Protein AF-0000000066214494 (afdb_homodimer)

Nearest PDB structures (foldseek):
  7b0m-assembly1_AAA-2  TM=9.346E-01  e=4.516E-35  uncultured bacterium
  3dr4-assembly2_D  TM=9.364E-01  e=2.234E-34  Caulobacter vibrioides
  4zah-assembly1_B  TM=9.231E-01  e=2.458E-33  Escherichia coli K-12
  7l7x-assembly1_BBB  TM=8.947E-01  e=2.196E-30  Psychrobacter cryohalolentis K5
  2c7t-assembly1_A  TM=8.730E-01  e=3.156E-28  Niallia circulans

Sequence (770 aa):
MINLHQPILGTEELDAIAEVFASNWIGLGPRTRTFEAEFAHHLGVDPEQVVFLNSGTAALFLTVQVLDLGPGDDVVLPSISFVAAANAIASSGARPVFCDVDPRTLNPTLDDVARAITPATKAVLLLHYGGSPGEVTAIADFCREKGLMLIEDSACAVASSVHGTACGTFGDLATWSFDAMKILVTGDGGMFYAADPELAHRARRLAYHGLEQMSGFDSAKSSNRWWDIRVEDIGQRLIGNDMTAALGSVQLRKLPEFINRRREIATQYDRLLSDVPGVLLPPTLPDGHVSSHYFYWVQLAPEIRDQVAQQMLERGIYTSYRYPPLHKVPIYRADCKLPSAEDACRRTLLLPLHPSLDDAEVRTVADEFQKAVEHHISQRSPLRKMINLHQPILGTEELDAIAEVFASNWIGLGPRTRTFEAEFAHHLGVDPEQVVFLNSGTAALFLTVQVLDLGPGDDVVLPSISFVAAANAIASSGARPVFCDVDPRTLNPTLDDVARAITPATKAVLLLHYGGSPGEVTAIADFCREKGLMLIEDSACAVASSVHGTACGTFGDLATWSFDAMKILVTGDGGMFYAADPELAHRARRLAYHGLEQMSGFDSAKSSNRWWDIRVEDIGQRLIGNDMTAALGSVQLRKLPEFINRRREIATQYDRLLSDVPGVLLPPTLPDGHVSSHYFYWVQLAPEIRDQVAQQMLERGIYTSYRYPPLHKVPIYRADCKLPSAEDACRRTLLLPLHPSLDDAEVRTVADEFQKAVEHHISQRSPLRK

Radius of gyration: 27.75 Å; Cα contacts (8 Å, |Δi|>4): 1747; chains: 2; bounding box: 51×119×62 Å

Structure (mmCIF, N/CA/C/O backbone):
data_AF-0000000066214494-model_v1
#
loop_
_entity.id
_entity.type
_entity.pdbx_description
1 polymer 'dTDP-4-dehydro-2,3,6-trideoxy-D-glucose 4-aminotransferase'
#
loop_
_atom_site.group_PDB
_atom_site.id
_atom_site.type_symbol
_atom_site.label_atom_id
_atom_site.label_alt_id
_atom_site.label_comp_id
_atom_site.label_asym_id
_atom_site.label_entity_id
_atom_site.label_seq_id
_atom_site.pdbx_PDB_ins_code
_atom_site.Cartn_x
_atom_site.Cartn_y
_atom_site.Cartn_z
_atom_site.occupancy
_atom_site.B_iso_or_equiv
_atom_site.auth_seq_id
_atom_site.auth_comp_id
_atom_site.auth_asym_id
_atom_site.auth_atom_id
_atom_site.pdbx_PDB_model_num
ATOM 1 N N . MET A 1 1 ? 2.678 -29.453 10.25 1 90.88 1 MET A N 1
ATOM 2 C CA . MET A 1 1 ? 2.105 -29.141 8.945 1 90.88 1 MET A CA 1
ATOM 3 C C . MET A 1 1 ? 3.188 -28.656 7.977 1 90.88 1 MET A C 1
ATOM 5 O O . MET A 1 1 ? 4.066 -27.891 8.352 1 90.88 1 MET A O 1
ATOM 9 N N . ILE A 1 2 ? 3.307 -29.344 6.887 1 96.38 2 ILE A N 1
ATOM 10 C CA . ILE A 1 2 ? 4.184 -28.906 5.805 1 96.38 2 ILE A CA 1
ATOM 11 C C . ILE A 1 2 ? 3.436 -27.922 4.898 1 96.38 2 ILE A C 1
ATOM 13 O O . ILE A 1 2 ? 2.43 -28.297 4.285 1 96.38 2 ILE A O 1
ATOM 17 N N . ASN A 1 3 ? 3.99 -26.672 4.836 1 95.19 3 ASN A N 1
ATOM 18 C CA . ASN A 1 3 ? 3.322 -25.609 4.082 1 95.19 3 ASN A CA 1
ATOM 19 C C . ASN A 1 3 ? 3.689 -25.656 2.602 1 95.19 3 ASN A C 1
ATOM 21 O O . ASN A 1 3 ? 4.754 -26.172 2.238 1 95.19 3 ASN A O 1
ATOM 25 N N . LEU A 1 4 ? 2.777 -25.141 1.803 1 96 4 LEU A N 1
ATOM 26 C CA . LEU A 1 4 ? 3.057 -25.016 0.377 1 96 4 LEU A CA 1
ATOM 27 C C . LEU A 1 4 ? 4.23 -24.078 0.132 1 96 4 LEU A C 1
ATOM 29 O O . LEU A 1 4 ? 5.137 -24.391 -0.644 1 96 4 LEU A O 1
ATOM 33 N N . HIS A 1 5 ? 4.152 -22.859 0.725 1 94.81 5 HIS A N 1
ATOM 34 C CA . HIS A 1 5 ? 5.176 -21.828 0.729 1 94.81 5 HIS A CA 1
ATOM 35 C C . HIS A 1 5 ? 5.527 -21.406 2.152 1 94.81 5 HIS A C 1
ATOM 37 O O . HIS A 1 5 ? 4.703 -21.531 3.061 1 94.81 5 HIS A O 1
ATOM 43 N N . GLN A 1 6 ? 6.734 -21 2.326 1 94.88 6 GLN A N 1
ATOM 44 C CA . GLN A 1 6 ? 7.188 -20.5 3.621 1 94.88 6 GLN A CA 1
ATOM 45 C C . GLN A 1 6 ? 8.359 -19.531 3.461 1 94.88 6 GLN A C 1
ATOM 47 O O . GLN A 1 6 ? 9.383 -19.891 2.867 1 94.88 6 GLN A O 1
ATOM 52 N N . PRO A 1 7 ? 8.156 -18.312 3.943 1 95.12 7 PRO A N 1
ATOM 53 C CA . PRO A 1 7 ? 9.273 -17.375 3.84 1 95.12 7 PRO A CA 1
ATOM 54 C C . PRO A 1 7 ? 10.414 -17.703 4.805 1 95.12 7 PRO A C 1
ATOM 56 O O . PRO A 1 7 ? 10.219 -18.469 5.754 1 95.12 7 PRO A O 1
ATOM 59 N N . ILE A 1 8 ? 11.539 -17.188 4.512 1 96.19 8 ILE A N 1
ATOM 60 C CA . ILE A 1 8 ? 12.688 -17.312 5.398 1 96.19 8 ILE A CA 1
ATOM 61 C C . ILE A 1 8 ? 13.133 -15.922 5.852 1 96.19 8 ILE A C 1
ATOM 63 O O . ILE A 1 8 ? 13.695 -15.148 5.07 1 96.19 8 ILE A O 1
ATOM 67 N N . LEU A 1 9 ? 12.867 -15.617 7.031 1 96.88 9 LEU A N 1
ATOM 68 C CA . LEU A 1 9 ? 13.258 -14.375 7.68 1 96.88 9 LEU A CA 1
ATOM 69 C C . LEU A 1 9 ? 13.906 -14.648 9.031 1 96.88 9 LEU A C 1
ATOM 71 O O . LEU A 1 9 ? 13.469 -15.539 9.766 1 96.88 9 LEU A O 1
ATOM 75 N N . GLY A 1 10 ? 14.984 -13.938 9.336 1 96.25 10 GLY A N 1
ATOM 76 C CA . GLY A 1 10 ? 15.703 -14.195 10.57 1 96.25 10 GLY A CA 1
ATOM 77 C C . GLY A 1 10 ? 16.484 -12.984 11.07 1 96.25 10 GLY A C 1
ATOM 78 O O . GLY A 1 10 ? 16.016 -11.852 10.961 1 96.25 10 GLY A O 1
ATOM 79 N N . THR A 1 11 ? 17.594 -13.273 11.594 1 97.69 11 THR A N 1
ATOM 80 C CA . THR A 1 11 ? 18.375 -12.281 12.32 1 97.69 11 THR A CA 1
ATOM 81 C C . THR A 1 11 ? 18.906 -11.211 11.375 1 97.69 11 THR A C 1
ATOM 83 O O . THR A 1 11 ? 18.953 -10.031 11.719 1 97.69 11 THR A O 1
ATOM 86 N N . GLU A 1 12 ? 19.375 -11.594 10.211 1 98.5 12 GLU A N 1
ATOM 87 C CA . GLU A 1 12 ? 19.922 -10.617 9.273 1 98.5 12 GLU A CA 1
ATOM 88 C C . GLU A 1 12 ? 18.875 -9.594 8.867 1 98.5 12 GLU A C 1
ATOM 90 O O . GLU A 1 12 ? 19.172 -8.406 8.742 1 98.5 12 GLU A O 1
ATOM 95 N N . GLU A 1 13 ? 17.703 -10.078 8.602 1 98.44 13 GLU A N 1
ATOM 96 C CA . GLU A 1 13 ? 16.594 -9.18 8.297 1 98.44 13 GLU A CA 1
ATOM 97 C C . GLU A 1 13 ? 16.281 -8.273 9.477 1 98.44 13 GLU A C 1
ATOM 99 O O . GLU A 1 13 ? 16.047 -7.074 9.305 1 98.44 13 GLU A O 1
ATOM 104 N N . LEU A 1 14 ? 16.219 -8.844 10.695 1 98.19 14 LEU A N 1
ATOM 105 C CA . LEU A 1 14 ? 15.93 -8.062 11.898 1 98.19 14 LEU A CA 1
ATOM 106 C C . LEU A 1 14 ? 17 -6.992 12.109 1 98.19 14 LEU A C 1
ATOM 108 O O . LEU A 1 14 ? 16.688 -5.863 12.492 1 98.19 14 LEU A O 1
ATOM 112 N N . ASP A 1 15 ? 18.234 -7.32 11.867 1 98.56 15 ASP A N 1
ATOM 113 C CA . ASP A 1 15 ? 19.344 -6.371 12 1 98.56 15 ASP A CA 1
ATOM 114 C C . ASP A 1 15 ? 19.188 -5.211 11.016 1 98.56 15 ASP A C 1
ATOM 116 O O . ASP A 1 15 ? 19.453 -4.059 11.359 1 98.56 15 ASP A O 1
ATOM 120 N N . ALA A 1 16 ? 18.797 -5.535 9.844 1 98.5 16 ALA A N 1
ATOM 121 C CA . ALA A 1 16 ? 18.578 -4.496 8.844 1 98.5 16 ALA A CA 1
ATOM 122 C C . ALA A 1 16 ? 17.484 -3.527 9.273 1 98.5 16 ALA A C 1
ATOM 124 O O . ALA A 1 16 ? 17.625 -2.314 9.102 1 98.5 16 ALA A O 1
ATOM 125 N N . ILE A 1 17 ? 16.391 -4.039 9.82 1 97.94 17 ILE A N 1
ATOM 126 C CA . ILE A 1 17 ? 15.312 -3.201 10.32 1 97.94 17 ILE A CA 1
ATOM 127 C C . ILE A 1 17 ? 15.805 -2.35 11.484 1 97.94 17 ILE A C 1
ATOM 129 O O . ILE A 1 17 ? 15.469 -1.167 11.586 1 97.94 17 ILE A O 1
ATOM 133 N N . ALA A 1 18 ? 16.562 -2.957 12.359 1 98.44 18 ALA A N 1
ATOM 134 C CA . ALA A 1 18 ? 17.094 -2.24 13.516 1 98.44 18 ALA A CA 1
ATOM 135 C C . ALA A 1 18 ? 17.922 -1.029 13.07 1 98.44 18 ALA A C 1
ATOM 137 O O . ALA A 1 18 ? 17.875 0.025 13.703 1 98.44 18 ALA A O 1
ATOM 138 N N . GLU A 1 19 ? 18.672 -1.207 12.023 1 98.31 19 GLU A N 1
ATOM 139 C CA . GLU A 1 19 ? 19.453 -0.099 11.492 1 98.31 19 GLU A CA 1
ATOM 140 C C . GLU A 1 19 ? 18.562 1.028 10.992 1 98.31 19 GLU A C 1
ATOM 142 O O . GLU A 1 19 ? 18.891 2.207 11.148 1 98.31 19 GLU A O 1
ATOM 147 N N . VAL A 1 20 ? 17.5 0.642 10.375 1 97.88 20 VAL A N 1
ATOM 148 C CA . VAL A 1 20 ? 16.547 1.635 9.891 1 97.88 20 VAL A CA 1
ATOM 149 C C . VAL A 1 20 ? 15.93 2.375 11.078 1 97.88 20 VAL A C 1
ATOM 151 O O . VAL A 1 20 ? 15.805 3.602 11.055 1 97.88 20 VAL A O 1
ATOM 154 N N . PHE A 1 21 ? 15.539 1.603 12.117 1 97.25 21 PHE A N 1
ATOM 155 C CA . PHE A 1 21 ? 14.992 2.219 13.32 1 97.25 21 PHE A CA 1
ATOM 156 C C . PHE A 1 21 ? 15.969 3.227 13.914 1 97.25 21 PHE A C 1
ATOM 158 O O . PHE A 1 21 ? 15.578 4.332 14.289 1 97.25 21 PHE A O 1
ATOM 165 N N . ALA A 1 22 ? 17.203 2.855 13.906 1 96 22 ALA A N 1
ATOM 166 C CA . ALA A 1 22 ? 18.234 3.686 14.516 1 96 22 ALA A CA 1
ATOM 167 C C . ALA A 1 22 ? 18.422 4.988 13.742 1 96 22 ALA A C 1
ATOM 169 O O . ALA A 1 22 ? 18.766 6.02 14.32 1 96 22 ALA A O 1
ATOM 170 N N . SER A 1 23 ? 18.141 4.98 12.469 1 93.25 23 SER A N 1
ATOM 171 C CA . SER A 1 23 ? 18.328 6.164 11.633 1 93.25 23 SER A CA 1
ATOM 172 C C . SER A 1 23 ? 17.141 7.125 11.773 1 93.25 23 SER A C 1
ATOM 174 O O . SER A 1 23 ? 17.234 8.281 11.367 1 93.25 23 SER A O 1
ATOM 176 N N . ASN A 1 24 ? 15.992 6.633 12.266 1 90.94 24 ASN A N 1
ATOM 177 C CA . ASN A 1 24 ? 14.734 7.363 12.383 1 90.94 24 ASN A CA 1
ATOM 178 C C . ASN A 1 24 ? 14.164 7.727 11.023 1 90.94 24 ASN A C 1
ATOM 180 O O . ASN A 1 24 ? 13.352 8.648 10.906 1 90.94 24 ASN A O 1
ATOM 184 N N . TRP A 1 25 ? 14.688 7.121 9.984 1 92.56 25 TRP A N 1
ATOM 185 C CA . TRP A 1 25 ? 14.156 7.305 8.633 1 92.56 25 TRP A CA 1
ATOM 186 C C . TRP A 1 25 ? 13.508 6.02 8.125 1 92.56 25 TRP A C 1
ATOM 188 O O . TRP A 1 25 ? 14.117 5.27 7.359 1 92.56 25 TRP A O 1
ATOM 198 N N . ILE A 1 26 ? 12.258 5.887 8.406 1 93.81 26 ILE A N 1
ATOM 199 C CA . ILE A 1 26 ? 11.625 4.594 8.156 1 93.81 26 ILE A CA 1
ATOM 200 C C . ILE A 1 26 ? 10.805 4.66 6.871 1 93.81 26 ILE A C 1
ATOM 202 O O . ILE A 1 26 ? 10.484 3.627 6.281 1 93.81 26 ILE A O 1
ATOM 206 N N . GLY A 1 27 ? 10.414 5.887 6.398 1 93.38 27 GLY A N 1
ATOM 207 C CA . GLY A 1 27 ? 9.641 6.055 5.18 1 93.38 27 GLY A CA 1
ATOM 208 C C . GLY A 1 27 ? 10.484 5.961 3.92 1 93.38 27 GLY A C 1
ATOM 209 O O . GLY A 1 27 ? 11.547 5.34 3.922 1 93.38 27 GLY A O 1
ATOM 210 N N . LEU A 1 28 ? 9.953 6.438 2.82 1 93.94 28 LEU A N 1
ATOM 211 C CA . LEU A 1 28 ? 10.688 6.484 1.562 1 93.94 28 LEU A CA 1
ATOM 212 C C . LEU A 1 28 ? 12.016 7.211 1.737 1 93.94 28 LEU A C 1
ATOM 214 O O . LEU A 1 28 ? 12.055 8.344 2.227 1 93.94 28 LEU A O 1
ATOM 218 N N . GLY A 1 29 ? 13.078 6.523 1.38 1 94.62 29 GLY A N 1
ATOM 219 C CA . GLY A 1 29 ? 14.375 7.137 1.633 1 94.62 29 GLY A CA 1
ATOM 220 C C . GLY A 1 29 ? 15.523 6.418 0.946 1 94.62 29 GLY A C 1
ATOM 221 O O . GLY A 1 29 ? 15.328 5.789 -0.097 1 94.62 29 GLY A O 1
ATOM 222 N N . PRO A 1 30 ? 16.703 6.547 1.526 1 95.94 30 PRO A N 1
ATOM 223 C CA . PRO A 1 30 ? 17.922 6.059 0.866 1 95.94 30 PRO A CA 1
ATOM 224 C C . PRO A 1 30 ? 17.953 4.539 0.729 1 95.94 30 PRO A C 1
ATOM 226 O O . PRO A 1 30 ? 18.516 4.012 -0.234 1 95.94 30 PRO A O 1
ATOM 229 N N . ARG A 1 31 ? 17.406 3.797 1.707 1 97.75 31 ARG A N 1
ATOM 230 C CA . ARG A 1 31 ? 17.406 2.34 1.614 1 97.75 31 ARG A CA 1
ATOM 231 C C . ARG A 1 31 ? 16.516 1.867 0.467 1 97.75 31 ARG A C 1
ATOM 233 O O . ARG A 1 31 ? 16.797 0.849 -0.166 1 97.75 31 ARG A O 1
ATOM 240 N N . THR A 1 32 ? 15.453 2.609 0.232 1 97.94 32 THR A N 1
ATOM 241 C CA . THR A 1 32 ? 14.594 2.318 -0.914 1 97.94 32 THR A CA 1
ATOM 242 C C . THR A 1 32 ? 15.375 2.465 -2.219 1 97.94 32 THR A C 1
ATOM 244 O O . THR A 1 32 ? 15.305 1.594 -3.088 1 97.94 32 THR A O 1
ATOM 247 N N . ARG A 1 33 ? 16.109 3.529 -2.352 1 97.62 33 ARG A N 1
ATOM 248 C CA . ARG A 1 33 ? 16.922 3.756 -3.539 1 97.62 33 ARG A CA 1
ATOM 249 C C . ARG A 1 33 ? 17.969 2.662 -3.699 1 97.62 33 ARG A C 1
ATOM 251 O O . ARG A 1 33 ? 18.234 2.205 -4.812 1 97.62 33 ARG A O 1
ATOM 258 N N . THR A 1 34 ? 18.547 2.289 -2.607 1 98.62 34 THR A N 1
ATOM 259 C CA . THR A 1 34 ? 19.547 1.225 -2.621 1 98.62 34 THR A CA 1
ATOM 260 C C . THR A 1 34 ? 18.938 -0.084 -3.113 1 98.62 34 THR A C 1
ATOM 262 O O . THR A 1 34 ? 19.5 -0.76 -3.971 1 98.62 34 THR A O 1
ATOM 265 N N . PHE A 1 35 ? 17.828 -0.457 -2.58 1 98.88 35 PHE A N 1
ATOM 266 C CA . PHE A 1 35 ? 17.156 -1.692 -2.982 1 98.88 35 PHE A CA 1
ATOM 267 C C . PHE A 1 35 ? 16.781 -1.652 -4.457 1 98.88 35 PHE A C 1
ATOM 269 O O . PHE A 1 35 ? 16.953 -2.643 -5.176 1 98.88 35 PHE A O 1
ATOM 276 N N . GLU A 1 36 ? 16.25 -0.49 -4.941 1 98.88 36 GLU A N 1
ATOM 277 C CA . GLU A 1 36 ? 15.953 -0.321 -6.363 1 98.88 36 GLU A CA 1
ATOM 278 C C . GLU A 1 36 ? 17.203 -0.558 -7.211 1 98.88 36 GLU A C 1
ATOM 280 O O . GLU A 1 36 ? 17.141 -1.277 -8.211 1 98.88 36 GLU A O 1
ATOM 285 N N . ALA A 1 37 ? 18.281 -0.008 -6.789 1 98.88 37 ALA A N 1
ATOM 286 C CA . ALA A 1 37 ? 19.531 -0.152 -7.535 1 98.88 37 ALA A CA 1
ATOM 287 C C . ALA A 1 37 ? 20 -1.602 -7.531 1 98.88 37 ALA A C 1
ATOM 289 O O . ALA A 1 37 ? 20.469 -2.111 -8.555 1 98.88 37 ALA A O 1
ATOM 290 N N . GLU A 1 38 ? 19.984 -2.24 -6.371 1 98.94 38 GLU A N 1
ATOM 291 C CA . GLU A 1 38 ? 20.391 -3.637 -6.258 1 98.94 38 GLU A CA 1
ATOM 292 C C . GLU A 1 38 ? 19.531 -4.535 -7.141 1 98.94 38 GLU A C 1
ATOM 294 O O . GLU A 1 38 ? 20.031 -5.441 -7.805 1 98.94 38 GLU A O 1
ATOM 299 N N . PHE A 1 39 ? 18.266 -4.301 -7.164 1 98.94 39 PHE A N 1
ATOM 300 C CA . PHE A 1 39 ? 17.359 -5.105 -7.973 1 98.94 39 PHE A CA 1
ATOM 301 C C . PHE A 1 39 ? 17.594 -4.852 -9.461 1 98.94 39 PHE A C 1
ATOM 303 O O . PHE A 1 39 ? 17.531 -5.773 -10.273 1 98.94 39 PHE A O 1
ATOM 310 N N . ALA A 1 40 ? 17.766 -3.574 -9.797 1 98.88 40 ALA A N 1
ATOM 311 C CA . ALA A 1 40 ? 18.109 -3.236 -11.172 1 98.88 40 ALA A CA 1
ATOM 312 C C . ALA A 1 40 ? 19.359 -4 -11.625 1 98.88 40 ALA A C 1
ATOM 314 O O . ALA A 1 40 ? 19.406 -4.523 -12.742 1 98.88 40 ALA A O 1
ATOM 315 N N . HIS A 1 41 ? 20.344 -4.031 -10.781 1 98.81 41 HIS A N 1
ATOM 316 C CA . HIS A 1 41 ? 21.547 -4.785 -11.078 1 98.81 41 HIS A CA 1
ATOM 317 C C . HIS A 1 41 ? 21.25 -6.262 -11.297 1 98.81 41 HIS A C 1
ATOM 319 O O . HIS A 1 41 ? 21.766 -6.883 -12.219 1 98.81 41 HIS A O 1
ATOM 325 N N . HIS A 1 42 ? 20.422 -6.824 -10.453 1 98.81 42 HIS A N 1
ATOM 326 C CA . HIS A 1 42 ? 19.969 -8.203 -10.562 1 98.81 42 HIS A CA 1
ATOM 327 C C . HIS A 1 42 ? 19.344 -8.469 -11.93 1 98.81 42 HIS A C 1
ATOM 329 O O . HIS A 1 42 ? 19.516 -9.547 -12.5 1 98.81 42 HIS A O 1
ATOM 335 N N . LEU A 1 43 ? 18.625 -7.473 -12.477 1 98.75 43 LEU A N 1
ATOM 336 C CA . LEU A 1 43 ? 17.938 -7.605 -13.75 1 98.75 43 LEU A CA 1
ATOM 337 C C . LEU A 1 43 ? 18.875 -7.266 -14.914 1 98.75 43 LEU A C 1
ATOM 339 O O . LEU A 1 43 ? 18.578 -7.598 -16.062 1 98.75 43 LEU A O 1
ATOM 343 N N . GLY A 1 44 ? 19.938 -6.555 -14.672 1 98.5 44 GLY A N 1
ATOM 344 C CA . GLY A 1 44 ? 20.812 -6.059 -15.711 1 98.5 44 GLY A CA 1
ATOM 345 C C . GLY A 1 44 ? 20.281 -4.812 -16.406 1 98.5 44 GLY A C 1
ATOM 346 O O . GLY A 1 44 ? 20.453 -4.648 -17.609 1 98.5 44 GLY A O 1
ATOM 347 N N . VAL A 1 45 ? 19.578 -3.953 -15.656 1 98.56 45 VAL A N 1
ATOM 348 C CA . VAL A 1 45 ? 18.984 -2.752 -16.234 1 98.56 45 VAL A CA 1
ATOM 349 C C . VAL A 1 45 ? 19.422 -1.524 -15.445 1 98.56 45 VAL A C 1
ATOM 351 O O . VAL A 1 45 ? 20.172 -1.643 -14.469 1 98.56 45 VAL A O 1
ATOM 354 N N . ASP A 1 46 ? 18.984 -0.314 -15.852 1 98.44 46 ASP A N 1
ATOM 355 C CA . ASP A 1 46 ? 19.328 0.944 -15.188 1 98.44 46 ASP A CA 1
ATOM 356 C C . ASP A 1 46 ? 18.453 1.161 -13.953 1 98.44 46 ASP A C 1
ATOM 358 O O . ASP A 1 46 ? 17.234 0.932 -14 1 98.44 46 ASP A O 1
ATOM 362 N N . PRO A 1 47 ? 19.078 1.562 -12.875 1 98 47 PRO A N 1
ATOM 363 C CA . PRO A 1 47 ? 18.312 1.798 -11.648 1 98 47 PRO A CA 1
ATOM 364 C C . PRO A 1 47 ? 17.156 2.779 -11.859 1 98 47 PRO A C 1
ATOM 366 O O . PRO A 1 47 ? 16.141 2.695 -11.172 1 98 47 PRO A O 1
ATOM 369 N N . GLU A 1 48 ? 17.203 3.705 -12.758 1 97.19 48 GLU A N 1
ATOM 370 C CA . GLU A 1 48 ? 16.172 4.711 -13.016 1 97.19 48 GLU A CA 1
ATOM 371 C C . GLU A 1 48 ? 14.93 4.082 -13.633 1 97.19 48 GLU A C 1
ATOM 373 O O . GLU A 1 48 ? 13.867 4.711 -13.688 1 97.19 48 GLU A O 1
ATOM 378 N N . GLN A 1 49 ? 15.055 2.795 -14.047 1 98.56 49 GLN A N 1
ATOM 379 C CA . GLN A 1 49 ? 13.953 2.109 -14.719 1 98.56 49 GLN A CA 1
ATOM 380 C C . GLN A 1 49 ? 13.125 1.295 -13.727 1 98.56 49 GLN A C 1
ATOM 382 O O . GLN A 1 49 ? 12.125 0.676 -14.102 1 98.56 49 GLN A O 1
ATOM 387 N N . VAL A 1 50 ? 13.578 1.35 -12.477 1 98.56 50 VAL A N 1
ATOM 388 C CA . VAL A 1 50 ? 12.977 0.475 -11.477 1 98.56 50 VAL A CA 1
ATOM 389 C C . VAL A 1 50 ? 12.375 1.313 -10.352 1 98.56 50 VAL A C 1
ATOM 391 O O . VAL A 1 50 ? 12.969 2.311 -9.93 1 98.56 50 VAL A O 1
ATOM 394 N N . VAL A 1 51 ? 11.164 0.973 -9.914 1 98.62 51 VAL A N 1
ATOM 395 C CA . VAL A 1 51 ? 10.492 1.654 -8.812 1 98.62 51 VAL A CA 1
ATOM 396 C C . VAL A 1 51 ? 10.016 0.63 -7.785 1 98.62 51 VAL A C 1
ATOM 398 O O . VAL A 1 51 ? 9.242 -0.275 -8.117 1 98.62 51 VAL A O 1
ATOM 401 N N . PHE A 1 52 ? 10.484 0.727 -6.543 1 98.75 52 PHE A N 1
ATOM 402 C CA . PHE A 1 52 ? 10.039 -0.143 -5.457 1 98.75 52 PHE A CA 1
ATOM 403 C C . PHE A 1 52 ? 8.695 0.31 -4.914 1 98.75 52 PHE A C 1
ATOM 405 O O . PHE A 1 52 ? 8.508 1.485 -4.59 1 98.75 52 PHE A O 1
ATOM 412 N N . LEU A 1 53 ? 7.746 -0.582 -4.844 1 98.69 53 LEU A N 1
ATOM 413 C CA . LEU A 1 53 ? 6.367 -0.274 -4.477 1 98.69 53 LEU A CA 1
ATOM 414 C C . LEU A 1 53 ? 5.93 -1.102 -3.271 1 98.69 53 LEU A C 1
ATOM 416 O O . LEU A 1 53 ? 6.668 -1.975 -2.812 1 98.69 53 LEU A O 1
ATOM 420 N N . ASN A 1 54 ? 4.738 -0.818 -2.785 1 98.25 54 ASN A N 1
ATOM 421 C CA . ASN A 1 54 ? 4.285 -1.428 -1.539 1 98.25 54 ASN A CA 1
ATOM 422 C C . ASN A 1 54 ? 3.664 -2.801 -1.779 1 98.25 54 ASN A C 1
ATOM 424 O O . ASN A 1 54 ? 3.441 -3.561 -0.835 1 98.25 54 ASN A O 1
ATOM 428 N N . SER A 1 55 ? 3.414 -3.195 -3.045 1 98.31 55 SER A N 1
ATOM 429 C CA . SER A 1 55 ? 2.914 -4.531 -3.355 1 98.31 55 SER A CA 1
ATOM 430 C C . SER A 1 55 ? 3.031 -4.832 -4.848 1 98.31 55 SER A C 1
ATOM 432 O O . SER A 1 55 ? 3.174 -3.918 -5.66 1 98.31 55 SER A O 1
ATOM 434 N N . GLY A 1 56 ? 3.016 -6.102 -5.164 1 98.44 56 GLY A N 1
ATOM 435 C CA . GLY A 1 56 ? 2.941 -6.496 -6.562 1 98.44 56 GLY A CA 1
ATOM 436 C C . GLY A 1 56 ? 1.648 -6.07 -7.234 1 98.44 56 GLY A C 1
ATOM 437 O O . GLY A 1 56 ? 1.646 -5.703 -8.406 1 98.44 56 GLY A O 1
ATOM 438 N N . THR A 1 57 ? 0.523 -6.121 -6.512 1 98.31 57 THR A N 1
ATOM 439 C CA . THR A 1 57 ? -0.768 -5.676 -7.027 1 98.31 57 THR A CA 1
ATOM 440 C C . THR A 1 57 ? -0.727 -4.191 -7.379 1 98.31 57 THR A C 1
ATOM 442 O O . THR A 1 57 ? -1.207 -3.789 -8.438 1 98.31 57 THR A O 1
ATOM 445 N N . ALA A 1 58 ? -0.114 -3.389 -6.496 1 98.44 58 ALA A N 1
ATOM 446 C CA . ALA A 1 58 ? 0.05 -1.968 -6.793 1 98.44 58 ALA A CA 1
ATOM 447 C C . ALA A 1 58 ? 0.817 -1.766 -8.094 1 98.44 58 ALA A C 1
ATOM 449 O O . ALA A 1 58 ? 0.495 -0.87 -8.883 1 98.44 58 ALA A O 1
ATOM 450 N N . ALA A 1 59 ? 1.801 -2.564 -8.289 1 98.81 59 ALA A N 1
ATOM 451 C CA . ALA A 1 59 ? 2.594 -2.465 -9.508 1 98.81 59 ALA A CA 1
ATOM 452 C C . ALA A 1 59 ? 1.747 -2.771 -10.742 1 98.81 59 ALA A C 1
ATOM 454 O O . ALA A 1 59 ? 1.885 -2.113 -11.773 1 98.81 59 ALA A O 1
ATOM 455 N N . LEU A 1 60 ? 0.908 -3.777 -10.672 1 98.81 60 LEU A N 1
ATOM 456 C CA . LEU A 1 60 ? 0.02 -4.113 -11.781 1 98.81 60 LEU A CA 1
ATOM 457 C C . LEU A 1 60 ? -0.928 -2.957 -12.086 1 98.81 60 LEU A C 1
ATOM 459 O O . LEU A 1 60 ? -1.121 -2.6 -13.25 1 98.81 60 LEU A O 1
ATOM 463 N N . PHE A 1 61 ? -1.507 -2.389 -11.07 1 98.44 61 PHE A N 1
ATOM 464 C CA . PHE A 1 61 ? -2.404 -1.253 -11.258 1 98.44 61 PHE A CA 1
ATOM 465 C C . PHE A 1 61 ? -1.654 -0.063 -11.844 1 98.44 61 PHE A C 1
ATOM 467 O O . PHE A 1 61 ? -2.197 0.673 -12.664 1 98.44 61 PHE A O 1
ATOM 474 N N . LEU A 1 62 ? -0.462 0.113 -11.391 1 98.5 62 LEU A N 1
ATOM 475 C CA . LEU A 1 62 ? 0.364 1.209 -11.883 1 98.5 62 LEU A CA 1
ATOM 476 C C . LEU A 1 62 ? 0.641 1.051 -13.375 1 98.5 62 LEU A C 1
ATOM 478 O O . LEU A 1 62 ? 0.706 2.041 -14.109 1 98.5 62 LEU A O 1
ATOM 482 N N . THR A 1 63 ? 0.829 -0.213 -13.883 1 98.56 63 THR A N 1
ATOM 483 C CA . THR A 1 63 ? 1.092 -0.438 -15.297 1 98.56 63 THR A CA 1
ATOM 484 C C . THR A 1 63 ? -0.055 0.092 -16.156 1 98.56 63 THR A C 1
ATOM 486 O O . THR A 1 63 ? 0.172 0.673 -17.219 1 98.56 63 THR A O 1
ATOM 489 N N . VAL A 1 64 ? -1.268 -0.096 -15.68 1 97.44 64 VAL A N 1
ATOM 490 C CA . VAL A 1 64 ? -2.455 0.328 -16.422 1 97.44 64 VAL A CA 1
ATOM 491 C C . VAL A 1 64 ? -2.525 1.854 -16.453 1 97.44 64 VAL A C 1
ATOM 493 O O . VAL A 1 64 ? -2.895 2.441 -17.469 1 97.44 64 VAL A O 1
ATOM 496 N N . GLN A 1 65 ? -2.182 2.471 -15.336 1 96.75 65 GLN A N 1
ATOM 497 C CA . GLN A 1 65 ? -2.188 3.928 -15.258 1 96.75 65 GLN A CA 1
ATOM 498 C C . GLN A 1 65 ? -1.109 4.531 -16.156 1 96.75 65 GLN A C 1
ATOM 500 O O . GLN A 1 65 ? -1.363 5.504 -16.875 1 96.75 65 GLN A O 1
ATOM 505 N N . VAL A 1 66 ? 0.055 3.939 -16.094 1 97.56 66 VAL A N 1
ATOM 506 C CA . VAL A 1 66 ? 1.206 4.441 -16.828 1 97.56 66 VAL A CA 1
ATOM 507 C C . VAL A 1 66 ? 0.926 4.367 -18.328 1 97.56 66 VAL A C 1
ATOM 509 O O . VAL A 1 66 ? 1.353 5.238 -19.094 1 97.56 66 VAL A O 1
ATOM 512 N N . LEU A 1 67 ? 0.164 3.373 -18.766 1 97.75 67 LEU A N 1
ATOM 513 C CA . LEU A 1 67 ? -0.128 3.164 -20.172 1 97.75 67 LEU A CA 1
ATOM 514 C C . LEU A 1 67 ? -1.404 3.895 -20.578 1 97.75 67 LEU A C 1
ATOM 516 O O . LEU A 1 67 ? -1.822 3.828 -21.734 1 97.75 67 LEU A O 1
ATOM 520 N N . ASP A 1 68 ? -2.055 4.543 -19.641 1 96.5 68 ASP A N 1
ATOM 521 C CA . ASP A 1 68 ? -3.297 5.277 -19.859 1 96.5 68 ASP A CA 1
ATOM 522 C C . ASP A 1 68 ? -4.355 4.383 -20.5 1 96.5 68 ASP A C 1
ATOM 524 O O . ASP A 1 68 ? -5.008 4.777 -21.469 1 96.5 68 ASP A O 1
ATOM 528 N N . LEU A 1 69 ? -4.402 3.139 -20.047 1 98.06 69 LEU A N 1
ATOM 529 C CA . LEU A 1 69 ? -5.438 2.229 -20.531 1 98.06 69 LEU A CA 1
ATOM 530 C C . LEU A 1 69 ? -6.816 2.662 -20.047 1 98.06 69 LEU A C 1
ATOM 532 O O . LEU A 1 69 ? -6.945 3.176 -18.922 1 98.06 69 LEU A O 1
ATOM 536 N N . GLY A 1 70 ? -7.832 2.408 -20.781 1 96.88 70 GLY A N 1
ATOM 537 C CA . GLY A 1 70 ? -9.188 2.803 -20.453 1 96.88 70 GLY A CA 1
ATOM 538 C C . GLY A 1 70 ? -10.234 2.189 -21.359 1 96.88 70 GLY A C 1
ATOM 539 O O . GLY A 1 70 ? -9.953 1.222 -22.078 1 96.88 70 GLY A O 1
ATOM 540 N N . PRO A 1 71 ? -11.484 2.777 -21.312 1 97.19 71 PRO A N 1
ATOM 541 C CA . PRO A 1 71 ? -12.555 2.266 -22.172 1 97.19 71 PRO A CA 1
ATOM 542 C C . PRO A 1 71 ? -12.164 2.227 -23.656 1 97.19 71 PRO A C 1
ATOM 544 O O . PRO A 1 71 ? -11.602 3.195 -24.172 1 97.19 71 PRO A O 1
ATOM 547 N N . GLY A 1 72 ? -12.367 1.136 -24.266 1 98 72 GLY A N 1
ATOM 548 C CA . GLY A 1 72 ? -12.031 0.972 -25.672 1 98 72 GLY A CA 1
ATOM 549 C C . GLY A 1 72 ? -10.734 0.22 -25.891 1 98 72 GLY A C 1
ATOM 550 O O . GLY A 1 72 ? -10.445 -0.211 -27.016 1 98 72 GLY A O 1
ATOM 551 N N . ASP A 1 73 ? -9.992 0.016 -24.812 1 98.69 73 ASP A N 1
ATOM 552 C CA . ASP A 1 73 ? -8.742 -0.734 -24.906 1 98.69 73 ASP A CA 1
ATOM 553 C C . ASP A 1 73 ? -8.938 -2.18 -24.453 1 98.69 73 ASP A C 1
ATOM 555 O O . ASP A 1 73 ? -9.617 -2.438 -23.453 1 98.69 73 ASP A O 1
ATOM 559 N N . ASP A 1 74 ? -8.375 -3.064 -25.234 1 98.75 74 ASP A N 1
ATOM 560 C CA . ASP A 1 74 ? -8.305 -4.469 -24.844 1 98.75 74 ASP A CA 1
ATOM 561 C C . ASP A 1 74 ? -6.902 -4.836 -24.375 1 98.75 74 ASP A C 1
ATOM 563 O O . ASP A 1 74 ? -5.91 -4.359 -24.938 1 98.75 74 ASP A O 1
ATOM 567 N N . VAL A 1 75 ? -6.852 -5.598 -23.359 1 98.94 75 VAL A N 1
ATOM 568 C CA . VAL A 1 75 ? -5.586 -6.168 -22.906 1 98.94 75 VAL A CA 1
ATOM 569 C C . VAL A 1 75 ? -5.688 -7.691 -22.875 1 98.94 75 VAL A C 1
ATOM 571 O O . VAL A 1 75 ? -6.547 -8.25 -22.203 1 98.94 75 VAL A O 1
ATOM 574 N N . VAL A 1 76 ? -4.812 -8.367 -23.594 1 98.94 76 VAL A N 1
ATOM 575 C CA . VAL A 1 76 ? -4.801 -9.82 -23.656 1 98.94 76 VAL A CA 1
ATOM 576 C C . VAL A 1 76 ? -3.963 -10.375 -22.5 1 98.94 76 VAL A C 1
ATOM 578 O O . VAL A 1 76 ? -2.869 -9.883 -22.234 1 98.94 76 VAL A O 1
ATOM 581 N N . LEU A 1 77 ? -4.477 -11.352 -21.797 1 98.88 77 LEU A N 1
ATOM 582 C CA . LEU A 1 77 ? -3.713 -12.047 -20.766 1 98.88 77 LEU A CA 1
ATOM 583 C C . LEU A 1 77 ? -4.172 -13.492 -20.641 1 98.88 77 LEU A C 1
ATOM 585 O O . LEU A 1 77 ? -5.32 -13.82 -20.953 1 98.88 77 LEU A O 1
ATOM 589 N N . PRO A 1 78 ? -3.266 -14.391 -20.234 1 98.88 78 PRO A N 1
ATOM 590 C CA . PRO A 1 78 ? -3.709 -15.773 -20.016 1 98.88 78 PRO A CA 1
ATOM 591 C C . PRO A 1 78 ? -4.773 -15.875 -18.922 1 98.88 78 PRO A C 1
ATOM 593 O O . PRO A 1 78 ? -4.707 -15.164 -17.922 1 98.88 78 PRO A O 1
ATOM 596 N N . SER A 1 79 ? -5.723 -16.781 -19.125 1 98.44 79 SER A N 1
ATOM 597 C CA . SER A 1 79 ? -6.773 -16.984 -18.141 1 98.44 79 SER A CA 1
ATOM 598 C C . SER A 1 79 ? -6.203 -17.5 -16.828 1 98.44 79 SER A C 1
ATOM 600 O O . SER A 1 79 ? -6.719 -17.188 -15.75 1 98.44 79 SER A O 1
ATOM 602 N N . ILE A 1 80 ? -5.148 -18.344 -16.922 1 97.88 80 ILE A N 1
ATOM 603 C CA . ILE A 1 80 ? -4.445 -18.797 -15.734 1 97.88 80 ILE A CA 1
ATOM 604 C C . ILE A 1 80 ? -3.518 -17.703 -15.219 1 97.88 80 ILE A C 1
ATOM 606 O O . ILE A 1 80 ? -2.342 -17.641 -15.594 1 97.88 80 ILE A O 1
ATOM 610 N N . SER A 1 81 ? -4.086 -16.844 -14.406 1 97.12 81 SER A N 1
ATOM 611 C CA . SER A 1 81 ? -3.381 -15.711 -13.82 1 97.12 81 SER A CA 1
ATOM 612 C C . SER A 1 81 ? -3.98 -15.328 -12.469 1 97.12 81 SER A C 1
ATOM 614 O O . SER A 1 81 ? -5.062 -15.797 -12.109 1 97.12 81 SER A O 1
ATOM 616 N N . PHE A 1 82 ? -3.266 -14.609 -11.734 1 95.81 82 PHE A N 1
ATOM 617 C CA . PHE A 1 82 ? -3.793 -14.117 -10.469 1 95.81 82 PHE A CA 1
ATOM 618 C C . PHE A 1 82 ? -4.828 -13.023 -10.703 1 95.81 82 PHE A C 1
ATOM 620 O O . PHE A 1 82 ? -4.688 -12.211 -11.625 1 95.81 82 PHE A O 1
ATOM 627 N N . VAL A 1 83 ? -5.758 -12.898 -9.953 1 96.06 83 VAL A N 1
ATOM 628 C CA . VAL A 1 83 ? -6.945 -12.062 -10.094 1 96.06 83 VAL A CA 1
ATOM 629 C C . VAL A 1 83 ? -6.535 -10.594 -10.18 1 96.06 83 VAL A C 1
ATOM 631 O O . VAL A 1 83 ? -7.176 -9.805 -10.875 1 96.06 83 VAL A O 1
ATOM 634 N N . ALA A 1 84 ? -5.473 -10.18 -9.539 1 97.5 84 ALA A N 1
ATOM 635 C CA . ALA A 1 84 ? -5.039 -8.789 -9.492 1 97.5 84 ALA A CA 1
ATOM 636 C C . ALA A 1 84 ? -4.77 -8.25 -10.898 1 97.5 84 ALA A C 1
ATOM 638 O O . ALA A 1 84 ? -4.992 -7.07 -11.172 1 97.5 84 ALA A O 1
ATOM 639 N N . ALA A 1 85 ? -4.27 -9.117 -11.773 1 98.06 85 ALA A N 1
ATOM 640 C CA . ALA A 1 85 ? -3.988 -8.695 -13.148 1 98.06 85 ALA A CA 1
ATOM 641 C C . ALA A 1 85 ? -5.266 -8.258 -13.859 1 98.06 85 ALA A C 1
ATOM 643 O O . ALA A 1 85 ? -5.32 -7.172 -14.43 1 98.06 85 ALA A O 1
ATOM 644 N N . ALA A 1 86 ? -6.262 -9.094 -13.789 1 98.12 86 ALA A N 1
ATOM 645 C CA . ALA A 1 86 ? -7.539 -8.773 -14.422 1 98.12 86 ALA A CA 1
ATOM 646 C C . ALA A 1 86 ? -8.211 -7.59 -13.719 1 98.12 86 ALA A C 1
ATOM 648 O O . ALA A 1 86 ? -8.82 -6.742 -14.375 1 98.12 86 ALA A O 1
ATOM 649 N N . ASN A 1 87 ? -8.117 -7.523 -12.406 1 97.75 87 ASN A N 1
ATOM 650 C CA . ASN A 1 87 ? -8.648 -6.391 -11.648 1 97.75 87 ASN A CA 1
ATOM 651 C C . ASN A 1 87 ? -8.023 -5.074 -12.102 1 97.75 87 ASN A C 1
ATOM 653 O O . ASN A 1 87 ? -8.727 -4.074 -12.258 1 97.75 87 ASN A O 1
ATOM 657 N N . ALA A 1 88 ? -6.727 -5.074 -12.258 1 98.31 88 ALA A N 1
ATOM 658 C CA . ALA A 1 88 ? -6.031 -3.865 -12.688 1 98.31 88 ALA A CA 1
ATOM 659 C C . ALA A 1 88 ? -6.555 -3.377 -14.039 1 98.31 88 ALA A C 1
ATOM 661 O O . ALA A 1 88 ? -6.855 -2.191 -14.203 1 98.31 88 ALA A O 1
ATOM 662 N N . ILE A 1 89 ? -6.68 -4.293 -14.977 1 98.44 89 ILE A N 1
ATOM 663 C CA . ILE A 1 89 ? -7.168 -3.955 -16.312 1 98.44 89 ILE A CA 1
ATOM 664 C C . ILE A 1 89 ? -8.594 -3.428 -16.219 1 98.44 89 ILE A C 1
ATOM 666 O O . ILE A 1 89 ? -8.898 -2.34 -16.719 1 98.44 89 ILE A O 1
ATOM 670 N N . ALA A 1 90 ? -9.438 -4.164 -15.508 1 97.38 90 ALA A N 1
ATOM 671 C CA . ALA A 1 90 ? -10.852 -3.836 -15.422 1 97.38 90 ALA A CA 1
ATOM 672 C C . ALA A 1 90 ? -11.07 -2.516 -14.688 1 97.38 90 ALA A C 1
ATOM 674 O O . ALA A 1 90 ? -11.992 -1.76 -15.016 1 97.38 90 ALA A O 1
ATOM 675 N N . SER A 1 91 ? -10.273 -2.221 -13.727 1 94.94 91 SER A N 1
ATOM 676 C CA . SER A 1 91 ? -10.414 -1.018 -12.914 1 94.94 91 SER A CA 1
ATOM 677 C C . SER A 1 91 ? -10.25 0.243 -13.758 1 94.94 91 SER A C 1
ATOM 679 O O . SER A 1 91 ? -10.766 1.305 -13.406 1 94.94 91 SER A O 1
ATOM 681 N N . SER A 1 92 ? -9.547 0.174 -14.836 1 94.62 92 SER A N 1
ATOM 682 C CA . SER A 1 92 ? -9.297 1.317 -15.711 1 94.62 92 SER A CA 1
ATOM 683 C C . SER A 1 92 ? -10.43 1.508 -16.703 1 94.62 92 SER A C 1
ATOM 685 O O . SER A 1 92 ? -10.484 2.52 -17.422 1 94.62 92 SER A O 1
ATOM 687 N N . GLY A 1 93 ? -11.297 0.506 -16.797 1 95.25 93 GLY A N 1
ATOM 688 C CA . GLY A 1 93 ? -12.328 0.497 -17.812 1 95.25 93 GLY A CA 1
ATOM 689 C C . GLY A 1 93 ? -11.938 -0.275 -19.062 1 95.25 93 GLY A C 1
ATOM 690 O O . GLY A 1 93 ? -12.773 -0.523 -19.938 1 95.25 93 GLY A O 1
ATOM 691 N N . ALA A 1 94 ? -10.664 -0.69 -19.156 1 98.12 94 ALA A N 1
ATOM 692 C CA . ALA A 1 94 ? -10.242 -1.563 -20.25 1 98.12 94 ALA A CA 1
ATOM 693 C C . ALA A 1 94 ? -10.82 -2.965 -20.094 1 98.12 94 ALA A C 1
ATOM 695 O O . ALA A 1 94 ? -11.344 -3.311 -19.031 1 98.12 94 ALA A O 1
ATOM 696 N N . ARG A 1 95 ? -10.781 -3.67 -21.156 1 98.06 95 ARG A N 1
ATOM 697 C CA . ARG A 1 95 ? -11.367 -5.008 -21.156 1 98.06 95 ARG A CA 1
ATOM 698 C C . ARG A 1 95 ? -10.273 -6.078 -21.109 1 98.06 95 ARG A C 1
ATOM 700 O O . ARG A 1 95 ? -9.414 -6.125 -22 1 98.06 95 ARG A O 1
ATOM 707 N N . PRO A 1 96 ? -10.289 -6.922 -20.094 1 98.56 96 PRO A N 1
ATOM 708 C CA . PRO A 1 96 ? -9.438 -8.109 -20.172 1 98.56 96 PRO A CA 1
ATOM 709 C C . PRO A 1 96 ? -9.906 -9.102 -21.234 1 98.56 96 PRO A C 1
ATOM 711 O O . PRO A 1 96 ? -11.086 -9.477 -21.25 1 98.56 96 PRO A O 1
ATOM 714 N N . VAL A 1 97 ? -9.062 -9.445 -22.078 1 98.81 97 VAL A N 1
ATOM 715 C CA . VAL A 1 97 ? -9.312 -10.484 -23.078 1 98.81 97 VAL A CA 1
ATOM 716 C C . VAL A 1 97 ? -8.445 -11.703 -22.781 1 98.81 97 VAL A C 1
ATOM 718 O O . VAL A 1 97 ? -7.227 -11.672 -22.969 1 98.81 97 VAL A O 1
ATOM 721 N N . PHE A 1 98 ? -9.125 -12.805 -22.406 1 98.88 98 PHE A N 1
ATOM 722 C CA . PHE A 1 98 ? -8.383 -13.953 -21.906 1 98.88 98 PHE A CA 1
ATOM 723 C C . PHE A 1 98 ? -7.953 -14.859 -23.062 1 98.88 98 PHE A C 1
ATOM 725 O O . PHE A 1 98 ? -8.719 -15.086 -24 1 98.88 98 PHE A O 1
ATOM 732 N N . CYS A 1 99 ? -6.781 -15.344 -23.031 1 98.81 99 CYS A N 1
ATOM 733 C CA . CYS A 1 99 ? -6.328 -16.359 -23.969 1 98.81 99 CYS A CA 1
ATOM 734 C C . CYS A 1 99 ? -6.051 -17.688 -23.266 1 98.81 99 CYS A C 1
ATOM 736 O O . CYS A 1 99 ? -5.969 -17.719 -22.031 1 98.81 99 CYS A O 1
ATOM 738 N N . ASP A 1 100 ? -5.938 -18.734 -23.984 1 98.75 100 ASP A N 1
ATOM 739 C CA . ASP A 1 100 ? -5.691 -20.078 -23.469 1 98.75 100 ASP A CA 1
ATOM 740 C C . ASP A 1 100 ? -4.215 -20.266 -23.125 1 98.75 100 ASP A C 1
ATOM 742 O O . ASP A 1 100 ? -3.426 -19.328 -23.203 1 98.75 100 ASP A O 1
ATOM 746 N N . VAL A 1 101 ? -3.906 -21.406 -22.609 1 98.75 101 VAL A N 1
ATOM 747 C CA . VAL A 1 101 ? -2.541 -21.766 -22.234 1 98.75 101 VAL A CA 1
ATOM 748 C C . VAL A 1 101 ? -2.227 -23.172 -22.75 1 98.75 101 VAL A C 1
ATOM 750 O O . VAL A 1 101 ? -3.125 -23.906 -23.172 1 98.75 101 VAL A O 1
ATOM 753 N N . ASP A 1 102 ? -0.932 -23.484 -22.781 1 98.56 102 ASP A N 1
ATOM 754 C CA . ASP A 1 102 ? -0.555 -24.891 -22.891 1 98.56 102 ASP A CA 1
ATOM 755 C C . ASP A 1 102 ? -0.959 -25.672 -21.641 1 98.56 102 ASP A C 1
ATOM 757 O O . ASP A 1 102 ? -0.589 -25.297 -20.516 1 98.56 102 ASP A O 1
ATOM 761 N N . PRO A 1 103 ? -1.747 -26.719 -21.797 1 97.94 103 PRO A N 1
ATOM 762 C CA . PRO A 1 103 ? -2.314 -27.375 -20.609 1 97.94 103 PRO A CA 1
ATOM 763 C C . PRO A 1 103 ? -1.251 -28.047 -19.75 1 97.94 103 PRO A C 1
ATOM 765 O O . PRO A 1 103 ? -1.534 -28.438 -18.609 1 97.94 103 PRO A O 1
ATOM 768 N N . ARG A 1 104 ? -0.04 -28.203 -20.25 1 98.19 104 ARG A N 1
ATOM 769 C CA . ARG A 1 104 ? 1.02 -28.844 -19.469 1 98.19 104 ARG A CA 1
ATOM 770 C C . ARG A 1 104 ? 1.893 -27.797 -18.766 1 98.19 104 ARG A C 1
ATOM 772 O O . ARG A 1 104 ? 2.211 -27.938 -17.594 1 98.19 104 ARG A O 1
ATOM 779 N N . THR A 1 105 ? 2.227 -26.75 -19.5 1 98.12 105 THR A N 1
ATOM 780 C CA . THR A 1 105 ? 3.123 -25.75 -18.938 1 98.12 105 THR A CA 1
ATOM 781 C C . THR A 1 105 ? 2.334 -24.672 -18.203 1 98.12 105 THR A C 1
ATOM 783 O O . THR A 1 105 ? 2.9 -23.906 -17.422 1 98.12 105 THR A O 1
ATOM 786 N N . LEU A 1 106 ? 1.051 -24.547 -18.547 1 98.44 106 LEU A N 1
ATOM 787 C CA . LEU A 1 106 ? 0.13 -23.547 -18 1 98.44 106 LEU A CA 1
ATOM 788 C C . LEU A 1 106 ? 0.553 -22.141 -18.406 1 98.44 106 LEU A C 1
ATOM 790 O O . LEU A 1 106 ? 0.022 -21.156 -17.891 1 98.44 106 LEU A O 1
ATOM 794 N N . ASN A 1 107 ? 1.533 -21.953 -19.266 1 98.75 107 ASN A N 1
ATOM 795 C CA . ASN A 1 107 ? 1.887 -20.719 -19.953 1 98.75 107 ASN A CA 1
ATOM 796 C C . ASN A 1 107 ? 1.185 -20.594 -21.297 1 98.75 107 ASN A C 1
ATOM 798 O O . ASN A 1 107 ? 0.957 -21.609 -21.969 1 98.75 107 ASN A O 1
ATOM 802 N N . PRO A 1 108 ? 0.844 -19.344 -21.656 1 98.81 108 PRO A N 1
ATOM 803 C CA . PRO A 1 108 ? 0.317 -19.203 -23.016 1 98.81 108 PRO A CA 1
ATOM 804 C C . PRO A 1 108 ? 1.385 -19.422 -24.094 1 98.81 108 PRO A C 1
ATOM 806 O O . PRO A 1 108 ? 2.541 -19.031 -23.891 1 98.81 108 PRO A O 1
ATOM 809 N N . THR A 1 109 ? 0.969 -20.031 -25.234 1 98.69 109 THR A N 1
ATOM 810 C CA . THR A 1 109 ? 1.809 -20.047 -26.422 1 98.69 109 THR A CA 1
ATOM 811 C C . THR A 1 109 ? 1.633 -18.766 -27.234 1 98.69 109 THR A C 1
ATOM 813 O O . THR A 1 109 ? 0.705 -18 -27 1 98.69 109 THR A O 1
ATOM 816 N N . LEU A 1 110 ? 2.562 -18.562 -28.141 1 98.81 110 LEU A N 1
ATOM 817 C CA . LEU A 1 110 ? 2.383 -17.453 -29.062 1 98.81 110 LEU A CA 1
ATOM 818 C C . LEU A 1 110 ? 1.048 -17.562 -29.781 1 98.81 110 LEU A C 1
ATOM 820 O O . LEU A 1 110 ? 0.357 -16.562 -29.969 1 98.81 110 LEU A O 1
ATOM 824 N N . ASP A 1 111 ? 0.714 -18.766 -30.188 1 98.81 111 ASP A N 1
ATOM 825 C CA . ASP A 1 111 ? -0.542 -18.984 -30.891 1 98.81 111 ASP A CA 1
ATOM 826 C C . ASP A 1 111 ? -1.738 -18.609 -30.031 1 98.81 111 ASP A C 1
ATOM 828 O O . ASP A 1 111 ? -2.715 -18.031 -30.516 1 98.81 111 ASP A O 1
ATOM 832 N N . ASP A 1 112 ? -1.712 -18.969 -28.75 1 98.81 112 ASP A N 1
ATOM 833 C CA . ASP A 1 112 ? -2.775 -18.594 -27.828 1 98.81 112 ASP A CA 1
ATOM 834 C C . ASP A 1 112 ? -2.949 -17.078 -27.766 1 98.81 112 ASP A C 1
ATOM 836 O O . ASP A 1 112 ? -4.07 -16.562 -27.828 1 98.81 112 ASP A O 1
ATOM 840 N N . VAL A 1 113 ? -1.862 -16.344 -27.641 1 98.88 113 VAL A N 1
ATOM 841 C CA . VAL A 1 113 ? -1.875 -14.883 -27.547 1 98.88 113 VAL A CA 1
ATOM 842 C C . VAL A 1 113 ? -2.373 -14.289 -28.875 1 98.88 113 VAL A C 1
ATOM 844 O O . VAL A 1 113 ? -3.268 -13.438 -28.875 1 98.88 113 VAL A O 1
ATOM 847 N N . ALA A 1 114 ? -1.821 -14.797 -29.984 1 98.81 114 ALA A N 1
ATOM 848 C CA . ALA A 1 114 ? -2.158 -14.273 -31.297 1 98.81 114 ALA A CA 1
ATOM 849 C C . ALA A 1 114 ? -3.648 -14.422 -31.594 1 98.81 114 ALA A C 1
ATOM 851 O O . ALA A 1 114 ? -4.273 -13.531 -32.156 1 98.81 114 ALA A O 1
ATOM 852 N N . ARG A 1 115 ? -4.203 -15.492 -31.203 1 98.38 115 ARG A N 1
ATOM 853 C CA . ARG A 1 115 ? -5.609 -15.789 -31.453 1 98.38 115 ARG A CA 1
ATOM 854 C C . ARG A 1 115 ? -6.516 -14.844 -30.672 1 98.38 115 ARG A C 1
ATOM 856 O O . ARG A 1 115 ? -7.664 -14.609 -31.062 1 98.38 115 ARG A O 1
ATOM 863 N N . ALA A 1 116 ? -5.984 -14.281 -29.594 1 98.62 116 ALA A N 1
ATOM 864 C CA . ALA A 1 116 ? -6.812 -13.477 -28.703 1 98.62 116 ALA A CA 1
ATOM 865 C C . ALA A 1 116 ? -6.734 -11.992 -29.062 1 98.62 116 ALA A C 1
ATOM 867 O O . ALA A 1 116 ? -7.504 -11.18 -28.547 1 98.62 116 ALA A O 1
ATOM 868 N N . ILE A 1 117 ? -5.879 -11.617 -29.969 1 98.69 117 ILE A N 1
ATOM 869 C CA . ILE A 1 117 ? -5.699 -10.219 -30.344 1 98.69 117 ILE A CA 1
ATOM 870 C C . ILE A 1 117 ? -6.957 -9.703 -31.031 1 98.69 117 ILE A C 1
ATOM 872 O O . ILE A 1 117 ? -7.551 -10.406 -31.859 1 98.69 117 ILE A O 1
ATOM 876 N N . THR A 1 118 ? -7.375 -8.586 -30.672 1 98.38 118 THR A N 1
ATOM 877 C CA . THR A 1 118 ? -8.469 -7.863 -31.312 1 98.38 118 THR A CA 1
ATOM 878 C C . THR A 1 118 ? -7.977 -6.555 -31.906 1 98.38 118 THR A C 1
ATOM 880 O O . THR A 1 118 ? -6.848 -6.129 -31.656 1 98.38 118 THR A O 1
ATOM 883 N N . PRO A 1 119 ? -8.82 -5.867 -32.719 1 98.31 119 PRO A N 1
ATOM 884 C CA . PRO A 1 119 ? -8.43 -4.562 -33.25 1 98.31 119 PRO A CA 1
ATOM 885 C C . PRO A 1 119 ? -8.195 -3.518 -32.156 1 98.31 119 PRO A C 1
ATOM 887 O O . PRO A 1 119 ? -7.504 -2.523 -32.375 1 98.31 119 PRO A O 1
ATOM 890 N N . ALA A 1 120 ? -8.742 -3.764 -30.969 1 98.62 120 ALA A N 1
ATOM 891 C CA . ALA A 1 120 ? -8.664 -2.795 -29.875 1 98.62 120 ALA A CA 1
ATOM 892 C C . ALA A 1 120 ? -7.535 -3.143 -28.922 1 98.62 120 ALA A C 1
ATOM 894 O O . ALA A 1 120 ? -7.32 -2.441 -27.922 1 98.62 120 ALA A O 1
ATOM 895 N N . THR A 1 121 ? -6.797 -4.195 -29.188 1 98.88 121 THR A N 1
ATOM 896 C CA . THR A 1 121 ? -5.746 -4.613 -28.266 1 98.88 121 THR A CA 1
ATOM 897 C C . THR A 1 121 ? -4.633 -3.568 -28.219 1 98.88 121 THR A C 1
ATOM 899 O O . THR A 1 121 ? -4.082 -3.184 -29.25 1 98.88 121 THR A O 1
ATOM 902 N N . LYS A 1 122 ? -4.352 -3.18 -26.984 1 98.81 122 LYS A N 1
ATOM 903 C CA . LYS A 1 122 ? -3.271 -2.221 -26.766 1 98.81 122 LYS A CA 1
ATOM 904 C C . LYS A 1 122 ? -2.064 -2.887 -26.125 1 98.81 122 LYS A C 1
ATOM 906 O O . LYS A 1 122 ? -0.929 -2.441 -26.297 1 98.81 122 LYS A O 1
ATOM 911 N N . ALA A 1 123 ? -2.309 -3.916 -25.344 1 98.94 123 ALA A N 1
ATOM 912 C CA . ALA A 1 123 ? -1.229 -4.531 -24.578 1 98.94 123 ALA A CA 1
ATOM 913 C C . ALA A 1 123 ? -1.49 -6.02 -24.344 1 98.94 123 ALA A C 1
ATOM 915 O O . ALA A 1 123 ? -2.627 -6.48 -24.484 1 98.94 123 ALA A O 1
ATOM 916 N N . VAL A 1 124 ? -0.419 -6.742 -24.141 1 98.94 124 VAL A N 1
ATOM 917 C CA . VAL A 1 124 ? -0.414 -8.125 -23.672 1 98.94 124 VAL A CA 1
ATOM 918 C C . VAL A 1 124 ? 0.231 -8.195 -22.281 1 98.94 124 VAL A C 1
ATOM 920 O O . VAL A 1 124 ? 1.303 -7.621 -22.062 1 98.94 124 VAL A O 1
ATOM 923 N N . LEU A 1 125 ? -0.481 -8.781 -21.312 1 98.94 125 LEU A N 1
ATOM 924 C CA . LEU A 1 125 ? 0.039 -9 -19.969 1 98.94 125 LEU A CA 1
ATOM 925 C C . LEU A 1 125 ? 0.299 -10.477 -19.734 1 98.94 125 LEU A C 1
ATOM 927 O O . LEU A 1 125 ? -0.641 -11.266 -19.609 1 98.94 125 LEU A O 1
ATOM 931 N N . LEU A 1 126 ? 1.571 -10.836 -19.609 1 98.5 126 LEU A N 1
ATOM 932 C CA . LEU A 1 126 ? 1.969 -12.227 -19.438 1 98.5 126 LEU A CA 1
ATOM 933 C C . LEU A 1 126 ? 2.258 -12.539 -17.969 1 98.5 126 LEU A C 1
ATOM 935 O O . LEU A 1 126 ? 2.713 -11.672 -17.219 1 98.5 126 LEU A O 1
ATOM 939 N N . LEU A 1 127 ? 1.934 -13.703 -17.562 1 98.56 127 LEU A N 1
ATOM 940 C CA . LEU A 1 127 ? 2.42 -14.281 -16.312 1 98.56 127 LEU A CA 1
ATOM 941 C C . LEU A 1 127 ? 3.4 -15.414 -16.594 1 98.56 127 LEU A C 1
ATOM 943 O O . LEU A 1 127 ? 3.121 -16.297 -17.406 1 98.56 127 LEU A O 1
ATOM 947 N N . HIS A 1 128 ? 4.566 -15.359 -15.992 1 98.75 128 HIS A N 1
ATOM 948 C CA . HIS A 1 128 ? 5.496 -16.484 -16.047 1 98.75 128 HIS A CA 1
ATOM 949 C C . HIS A 1 128 ? 5.109 -17.562 -15.047 1 98.75 128 HIS A C 1
ATOM 951 O O . HIS A 1 128 ? 5.688 -17.656 -13.961 1 98.75 128 HIS A O 1
ATOM 957 N N . TYR A 1 129 ? 4.223 -18.391 -15.438 1 98.31 129 TYR A N 1
ATOM 958 C CA . TYR A 1 129 ? 3.602 -19.328 -14.508 1 98.31 129 TYR A CA 1
ATOM 959 C C . TYR A 1 129 ? 4.645 -20.234 -13.859 1 98.31 129 TYR A C 1
ATOM 961 O O . TYR A 1 129 ? 5.484 -20.812 -14.555 1 98.31 129 TYR A O 1
ATOM 969 N N . GLY A 1 130 ? 4.59 -20.297 -12.555 1 97.62 130 GLY A N 1
ATOM 970 C CA . GLY A 1 130 ? 5.43 -21.188 -11.773 1 97.62 130 GLY A CA 1
ATOM 971 C C . GLY A 1 130 ? 6.898 -20.812 -11.805 1 97.62 130 GLY A C 1
ATOM 972 O O . GLY A 1 130 ? 7.734 -21.5 -11.211 1 97.62 130 GLY A O 1
ATOM 973 N N . GLY A 1 131 ? 7.207 -19.75 -12.477 1 98.44 131 GLY A N 1
ATOM 974 C CA . GLY A 1 131 ? 8.594 -19.312 -12.586 1 98.44 131 GLY A CA 1
ATOM 975 C C . GLY A 1 131 ? 9.219 -19.656 -13.93 1 98.44 131 GLY A C 1
ATOM 976 O O . GLY A 1 131 ? 10.367 -19.312 -14.188 1 98.44 131 GLY A O 1
ATOM 977 N N . SER A 1 132 ? 8.453 -20.359 -14.773 1 98.44 132 SER A N 1
ATOM 978 C CA . SER A 1 132 ? 8.945 -20.703 -16.109 1 98.44 132 SER A CA 1
ATOM 979 C C . SER A 1 132 ? 8.758 -19.547 -17.078 1 98.44 132 SER A C 1
ATOM 981 O O . SER A 1 132 ? 7.672 -18.969 -17.172 1 98.44 132 SER A O 1
ATOM 983 N N . PRO A 1 133 ? 9.727 -19.266 -17.859 1 98.75 133 PRO A N 1
ATOM 984 C CA . PRO A 1 133 ? 9.656 -18.109 -18.75 1 98.75 133 PRO A CA 1
ATOM 985 C C . PRO A 1 133 ? 8.578 -18.266 -19.828 1 98.75 133 PRO A C 1
ATOM 987 O O . PRO A 1 133 ? 8.062 -17.266 -20.344 1 98.75 133 PRO A O 1
ATOM 990 N N . GLY A 1 134 ? 8.234 -19.484 -20.203 1 98.5 134 GLY A N 1
ATOM 991 C CA . GLY A 1 134 ? 7.324 -19.703 -21.312 1 98.5 134 GLY A CA 1
ATOM 992 C C . GLY A 1 134 ? 7.883 -19.219 -22.641 1 98.5 134 GLY A C 1
ATOM 993 O O . GLY A 1 134 ? 9.094 -19.297 -22.875 1 98.5 134 GLY A O 1
ATOM 994 N N . GLU A 1 135 ? 7.012 -18.828 -23.547 1 98.69 135 GLU A N 1
ATOM 995 C CA . GLU A 1 135 ? 7.418 -18.391 -24.891 1 98.69 135 GLU A CA 1
ATOM 996 C C . GLU A 1 135 ? 7.613 -16.875 -24.938 1 98.69 135 GLU A C 1
ATOM 998 O O . GLU A 1 135 ? 7.25 -16.234 -25.922 1 98.69 135 GLU A O 1
ATOM 1003 N N . VAL A 1 136 ? 8.18 -16.312 -23.891 1 98.81 136 VAL A N 1
ATOM 1004 C CA . VAL A 1 136 ? 8.242 -14.875 -23.703 1 98.81 136 VAL A CA 1
ATOM 1005 C C . VAL A 1 136 ? 9.031 -14.242 -24.844 1 98.81 136 VAL A C 1
ATOM 1007 O O . VAL A 1 136 ? 8.703 -13.141 -25.312 1 98.81 136 VAL A O 1
ATOM 1010 N N . THR A 1 137 ? 10.094 -14.867 -25.328 1 98.81 137 THR A N 1
ATOM 1011 C CA . THR A 1 137 ? 10.898 -14.297 -26.406 1 98.81 137 THR A CA 1
ATOM 1012 C C . THR A 1 137 ? 10.07 -14.125 -27.672 1 98.81 137 THR A C 1
ATOM 1014 O O . THR A 1 137 ? 10.047 -13.047 -28.266 1 98.81 137 THR A O 1
ATOM 1017 N N . ALA A 1 138 ? 9.398 -15.203 -28.094 1 98.81 138 ALA A N 1
ATOM 1018 C CA . ALA A 1 138 ? 8.57 -15.172 -29.297 1 98.81 138 ALA A CA 1
ATOM 1019 C C . ALA A 1 138 ? 7.414 -14.195 -29.141 1 98.81 138 ALA A C 1
ATOM 1021 O O . ALA A 1 138 ? 7.066 -13.477 -30.078 1 98.81 138 ALA A O 1
ATOM 1022 N N . ILE A 1 139 ? 6.809 -14.141 -27.969 1 98.94 139 ILE A N 1
ATOM 1023 C CA . ILE A 1 139 ? 5.676 -13.258 -27.719 1 98.94 139 ILE A CA 1
ATOM 1024 C C . ILE A 1 139 ? 6.141 -11.797 -27.734 1 98.94 139 ILE A C 1
ATOM 1026 O O . ILE A 1 139 ? 5.449 -10.922 -28.25 1 98.94 139 ILE A O 1
ATOM 1030 N N . ALA A 1 140 ? 7.285 -11.531 -27.141 1 98.94 140 ALA A N 1
ATOM 1031 C CA . ALA A 1 140 ? 7.848 -10.18 -27.156 1 98.94 140 ALA A CA 1
ATOM 1032 C C . ALA A 1 140 ? 8.07 -9.711 -28.594 1 98.94 140 ALA A C 1
ATOM 1034 O O . ALA A 1 140 ? 7.738 -8.57 -28.938 1 98.94 140 ALA A O 1
ATOM 1035 N N . ASP A 1 141 ? 8.672 -10.555 -29.422 1 98.81 141 ASP A N 1
ATOM 1036 C CA . ASP A 1 141 ? 8.906 -10.227 -30.828 1 98.81 141 ASP A CA 1
ATOM 1037 C C . ASP A 1 141 ? 7.586 -9.953 -31.547 1 98.81 141 ASP A C 1
ATOM 1039 O O . ASP A 1 141 ? 7.488 -8.992 -32.312 1 98.81 141 ASP A O 1
ATOM 1043 N N . PHE A 1 142 ? 6.648 -10.773 -31.297 1 98.81 142 PHE A N 1
ATOM 1044 C CA . PHE A 1 142 ? 5.324 -10.633 -31.891 1 98.81 142 PHE A CA 1
ATOM 1045 C C . PHE A 1 142 ? 4.707 -9.289 -31.516 1 98.81 142 PHE A C 1
ATOM 1047 O O . PHE A 1 142 ? 4.195 -8.57 -32.375 1 98.81 142 PHE A O 1
ATOM 1054 N N . CYS A 1 143 ? 4.734 -8.922 -30.156 1 98.88 143 CYS A N 1
ATOM 1055 C CA . CYS A 1 143 ? 4.188 -7.656 -29.688 1 98.88 143 CYS A CA 1
ATOM 1056 C C . CYS A 1 143 ? 4.883 -6.477 -30.359 1 98.88 143 CYS A C 1
ATOM 1058 O O . CYS A 1 143 ? 4.23 -5.523 -30.781 1 98.88 143 CYS A O 1
ATOM 1060 N N . ARG A 1 144 ? 6.152 -6.551 -30.484 1 98.56 144 ARG A N 1
ATOM 1061 C CA . ARG A 1 144 ? 6.918 -5.492 -31.141 1 98.56 144 ARG A CA 1
ATOM 1062 C C . ARG A 1 144 ? 6.48 -5.312 -32.594 1 98.56 144 ARG A C 1
ATOM 1064 O O . ARG A 1 144 ? 6.285 -4.188 -33.062 1 98.56 144 ARG A O 1
ATOM 1071 N N . GLU A 1 145 ? 6.34 -6.387 -33.25 1 98.44 145 GLU A N 1
ATOM 1072 C CA . GLU A 1 145 ? 5.941 -6.359 -34.656 1 98.44 145 GLU A CA 1
ATOM 1073 C C . GLU A 1 145 ? 4.551 -5.754 -34.844 1 98.44 145 GLU A C 1
ATOM 1075 O O . GLU A 1 145 ? 4.293 -5.047 -35.812 1 98.44 145 GLU A O 1
ATOM 1080 N N . LYS A 1 146 ? 3.709 -5.984 -33.906 1 98.5 146 LYS A N 1
ATOM 1081 C CA . LYS A 1 146 ? 2.316 -5.555 -34.031 1 98.5 146 LYS A CA 1
ATOM 1082 C C . LYS A 1 146 ? 2.115 -4.184 -33.375 1 98.5 146 LYS A C 1
ATOM 1084 O O . LYS A 1 146 ? 1.021 -3.617 -33.438 1 98.5 146 LYS A O 1
ATOM 1089 N N . GLY A 1 147 ? 3.164 -3.654 -32.75 1 98.31 147 GLY A N 1
ATOM 1090 C CA . GLY A 1 147 ? 3.057 -2.375 -32.062 1 98.31 147 GLY A CA 1
ATOM 1091 C C . GLY A 1 147 ? 2.264 -2.455 -30.781 1 98.31 147 GLY A C 1
ATOM 1092 O O . GLY A 1 147 ? 1.563 -1.508 -30.422 1 98.31 147 GLY A O 1
ATOM 1093 N N . LEU A 1 148 ? 2.254 -3.584 -30.109 1 98.81 148 LEU A N 1
ATOM 1094 C CA . LEU A 1 148 ? 1.564 -3.809 -28.844 1 98.81 148 LEU A CA 1
ATOM 1095 C C . LEU A 1 148 ? 2.531 -3.691 -27.672 1 98.81 148 LEU A C 1
ATOM 1097 O O . LEU A 1 148 ? 3.691 -4.094 -27.766 1 98.81 148 LEU A O 1
ATOM 1101 N N . MET A 1 149 ? 2.08 -3.115 -26.531 1 98.81 149 MET A N 1
ATOM 1102 C CA . MET A 1 149 ? 2.865 -3.113 -25.312 1 98.81 149 MET A CA 1
ATOM 1103 C C . MET A 1 149 ? 2.879 -4.5 -24.672 1 98.81 149 MET A C 1
ATOM 1105 O O . MET A 1 149 ? 1.866 -5.203 -24.672 1 98.81 149 MET A O 1
ATOM 1109 N N . LEU A 1 150 ? 4.004 -4.926 -24.188 1 98.94 150 LEU A N 1
ATOM 1110 C CA . LEU A 1 150 ? 4.105 -6.168 -23.438 1 98.94 150 LEU A CA 1
ATOM 1111 C C . LEU A 1 150 ? 4.414 -5.891 -21.969 1 98.94 150 LEU A C 1
ATOM 1113 O O . LEU A 1 150 ? 5.418 -5.246 -21.656 1 98.94 150 LEU A O 1
ATOM 1117 N N . ILE A 1 151 ? 3.541 -6.305 -21.094 1 98.94 151 ILE A N 1
ATOM 1118 C CA . ILE A 1 151 ? 3.711 -6.246 -19.641 1 98.94 151 ILE A CA 1
ATOM 1119 C C . ILE A 1 151 ? 4.023 -7.641 -19.109 1 98.94 151 ILE A C 1
ATOM 1121 O O . ILE A 1 151 ? 3.262 -8.586 -19.328 1 98.94 151 ILE A O 1
ATOM 1125 N N . GLU A 1 152 ? 5.117 -7.809 -18.438 1 98.94 152 GLU A N 1
ATOM 1126 C CA . GLU A 1 152 ? 5.457 -9.086 -17.812 1 98.94 152 GLU A CA 1
ATOM 1127 C C . GLU A 1 152 ? 5.129 -9.078 -16.312 1 98.94 152 GLU A C 1
ATOM 1129 O O . GLU A 1 152 ? 5.75 -8.344 -15.547 1 98.94 152 GLU A O 1
ATOM 1134 N N . ASP A 1 153 ? 4.117 -9.812 -15.93 1 98.81 153 ASP A N 1
ATOM 1135 C CA . ASP A 1 153 ? 3.973 -10.141 -14.516 1 98.81 153 ASP A CA 1
ATOM 1136 C C . ASP A 1 153 ? 4.984 -11.203 -14.094 1 98.81 153 ASP A C 1
ATOM 1138 O O . ASP A 1 153 ? 4.742 -12.398 -14.258 1 98.81 153 ASP A O 1
ATOM 1142 N N . SER A 1 154 ? 6.031 -10.789 -13.453 1 98.81 154 SER A N 1
ATOM 1143 C CA . SER A 1 154 ? 7.156 -11.648 -13.109 1 98.81 154 SER A CA 1
ATOM 1144 C C . SER A 1 154 ? 7.145 -12.008 -11.625 1 98.81 154 SER A C 1
ATOM 1146 O O . SER A 1 154 ? 8.188 -12.297 -11.039 1 98.81 154 SER A O 1
ATOM 1148 N N . ALA A 1 155 ? 5.949 -11.953 -11.031 1 98.38 155 ALA A N 1
ATOM 1149 C CA . ALA A 1 155 ? 5.797 -12.25 -9.609 1 98.38 155 ALA A CA 1
ATOM 1150 C C . ALA A 1 155 ? 6.312 -13.656 -9.289 1 98.38 155 ALA A C 1
ATOM 1152 O O . ALA A 1 155 ? 6.805 -13.906 -8.188 1 98.38 155 ALA A O 1
ATOM 1153 N N . CYS A 1 156 ? 6.242 -14.602 -10.219 1 98.44 156 CYS A N 1
ATOM 1154 C CA . CYS A 1 156 ? 6.676 -15.984 -10.008 1 98.44 156 CYS A CA 1
ATOM 1155 C C . CYS A 1 156 ? 8.094 -16.188 -10.539 1 98.44 156 CYS A C 1
ATOM 1157 O O . CYS A 1 156 ? 8.641 -17.297 -10.43 1 98.44 156 CYS A O 1
ATOM 1159 N N . ALA A 1 157 ? 8.703 -15.156 -11.094 1 98.81 157 ALA A N 1
ATOM 1160 C CA . ALA A 1 157 ? 9.906 -15.336 -11.891 1 98.81 157 ALA A CA 1
ATOM 1161 C C . ALA A 1 157 ? 11 -14.359 -11.477 1 98.81 157 ALA A C 1
ATOM 1163 O O . ALA A 1 157 ? 11.641 -13.734 -12.328 1 98.81 157 ALA A O 1
ATOM 1164 N N . VAL A 1 158 ? 11.258 -14.289 -10.242 1 98.88 158 VAL A N 1
ATOM 1165 C CA . VAL A 1 158 ? 12.148 -13.266 -9.695 1 98.88 158 VAL A CA 1
ATOM 1166 C C . VAL A 1 158 ? 13.586 -13.547 -10.133 1 98.88 158 VAL A C 1
ATOM 1168 O O . VAL A 1 158 ? 14.406 -12.625 -10.219 1 98.88 158 VAL A O 1
ATOM 1171 N N . ALA A 1 159 ? 13.891 -14.766 -10.477 1 98.88 159 ALA A N 1
ATOM 1172 C CA . ALA A 1 159 ? 15.242 -15.125 -10.898 1 98.88 159 ALA A CA 1
ATOM 1173 C C . ALA A 1 159 ? 15.211 -15.961 -12.172 1 98.88 159 ALA A C 1
ATOM 1175 O O . ALA A 1 159 ? 16.125 -16.75 -12.438 1 98.88 159 ALA A O 1
ATOM 1176 N N . SER A 1 160 ? 14.203 -15.891 -12.969 1 98.94 160 SER A N 1
ATOM 1177 C CA . SER A 1 160 ? 14.055 -16.625 -14.219 1 98.94 160 SER A CA 1
ATOM 1178 C C . SER A 1 160 ? 14.695 -15.883 -15.383 1 98.94 160 SER A C 1
ATOM 1180 O O . SER A 1 160 ? 14.766 -14.656 -15.375 1 98.94 160 SER A O 1
ATOM 1182 N N . SER A 1 161 ? 15.117 -16.609 -16.344 1 98.88 161 SER A N 1
ATOM 1183 C CA . SER A 1 161 ? 15.766 -15.992 -17.484 1 98.88 161 SER A CA 1
ATOM 1184 C C . SER A 1 161 ? 15.703 -16.891 -18.719 1 98.88 161 SER A C 1
ATOM 1186 O O . SER A 1 161 ? 15.359 -18.062 -18.609 1 98.88 161 SER A O 1
ATOM 1188 N N . VAL A 1 162 ? 15.891 -16.359 -19.875 1 98.81 162 VAL A N 1
ATOM 1189 C CA . VAL A 1 162 ? 16.094 -17.047 -21.141 1 98.81 162 VAL A CA 1
ATOM 1190 C C . VAL A 1 162 ? 17.438 -16.625 -21.75 1 98.81 162 VAL A C 1
ATOM 1192 O O . VAL A 1 162 ? 17.609 -15.461 -22.125 1 98.81 162 VAL A O 1
ATOM 1195 N N . HIS A 1 163 ? 18.359 -17.578 -21.812 1 98.31 163 HIS A N 1
ATOM 1196 C CA . HIS A 1 163 ? 19.688 -17.328 -22.328 1 98.31 163 HIS A CA 1
ATOM 1197 C C . HIS A 1 163 ? 20.328 -16.109 -21.656 1 98.31 163 HIS A C 1
ATOM 1199 O O . HIS A 1 163 ? 20.844 -15.227 -22.344 1 98.31 163 HIS A O 1
ATOM 1205 N N . GLY A 1 164 ? 20.109 -15.992 -20.406 1 98 164 GLY A N 1
ATOM 1206 C CA . GLY A 1 164 ? 20.766 -14.969 -19.609 1 98 164 GLY A CA 1
ATOM 1207 C C . GLY A 1 164 ? 19.969 -13.688 -19.484 1 98 164 GLY A C 1
ATOM 1208 O O . GLY A 1 164 ? 20.25 -12.852 -18.641 1 98 164 GLY A O 1
ATOM 1209 N N . THR A 1 165 ? 18.953 -13.5 -20.328 1 98.62 165 THR A N 1
ATOM 1210 C CA . THR A 1 165 ? 18.078 -12.328 -20.219 1 98.62 165 THR A CA 1
ATOM 1211 C C . THR A 1 165 ? 17 -12.547 -19.172 1 98.62 165 THR A C 1
ATOM 1213 O O . THR A 1 165 ? 16.234 -13.516 -19.234 1 98.62 165 THR A O 1
ATOM 1216 N N . ALA A 1 166 ? 16.953 -11.664 -18.203 1 98.88 166 ALA A N 1
ATOM 1217 C CA . ALA A 1 166 ? 16.047 -11.836 -17.062 1 98.88 166 ALA A CA 1
ATOM 1218 C C . ALA A 1 166 ? 14.594 -11.688 -17.484 1 98.88 166 ALA A C 1
ATOM 1220 O O . ALA A 1 166 ? 14.25 -10.805 -18.281 1 98.88 166 ALA A O 1
ATOM 1221 N N . CYS A 1 167 ? 13.719 -12.609 -17.016 1 98.88 167 CYS A N 1
ATOM 1222 C CA . CYS A 1 167 ? 12.281 -12.375 -17.156 1 98.88 167 CYS A CA 1
ATOM 1223 C C . CYS A 1 167 ? 11.891 -11.023 -16.578 1 98.88 167 CYS A C 1
ATOM 1225 O O . CYS A 1 167 ? 12.422 -10.609 -15.539 1 98.88 167 CYS A O 1
ATOM 1227 N N . GLY A 1 168 ? 10.969 -10.328 -17.156 1 98.81 168 GLY A N 1
ATOM 1228 C CA . GLY A 1 168 ? 10.578 -8.984 -16.781 1 98.81 168 GLY A CA 1
ATOM 1229 C C . GLY A 1 168 ? 11.258 -7.906 -17.609 1 98.81 168 GLY A C 1
ATOM 1230 O O . GLY A 1 168 ? 10.898 -6.73 -17.516 1 98.81 168 GLY A O 1
ATOM 1231 N N . THR A 1 169 ? 12.25 -8.32 -18.469 1 98.81 169 THR A N 1
ATOM 1232 C CA . THR A 1 169 ? 12.969 -7.305 -19.234 1 98.81 169 THR A CA 1
ATOM 1233 C C . THR A 1 169 ? 12.789 -7.516 -20.734 1 98.81 169 THR A C 1
ATOM 1235 O O . THR A 1 169 ? 13.5 -6.91 -21.547 1 98.81 169 THR A O 1
ATOM 1238 N N . PHE A 1 170 ? 11.891 -8.406 -21.156 1 98.75 170 PHE A N 1
ATOM 1239 C CA . PHE A 1 170 ? 11.648 -8.68 -22.562 1 98.75 170 PHE A CA 1
ATOM 1240 C C . PHE A 1 170 ? 10.68 -7.664 -23.156 1 98.75 170 PHE A C 1
ATOM 1242 O O . PHE A 1 170 ? 10.734 -7.367 -24.359 1 98.75 170 PHE A O 1
ATOM 1249 N N . GLY A 1 171 ? 9.719 -7.195 -22.281 1 98.25 171 GLY A N 1
ATOM 1250 C CA . GLY A 1 171 ? 8.68 -6.297 -22.75 1 98.25 171 GLY A CA 1
ATOM 1251 C C . GLY A 1 171 ? 8.898 -4.855 -22.328 1 98.25 171 GLY A C 1
ATOM 1252 O O . GLY A 1 171 ? 10.039 -4.422 -22.156 1 98.25 171 GLY A O 1
ATOM 1253 N N . ASP A 1 172 ? 7.828 -4.102 -22.266 1 98.75 172 ASP A N 1
ATOM 1254 C CA . ASP A 1 172 ? 7.867 -2.658 -22.047 1 98.75 172 ASP A CA 1
ATOM 1255 C C . ASP A 1 172 ? 7.754 -2.336 -20.547 1 98.75 172 ASP A C 1
ATOM 1257 O O . ASP A 1 172 ? 8.352 -1.371 -20.078 1 98.75 172 ASP A O 1
ATOM 1261 N N . LEU A 1 173 ? 6.98 -3.082 -19.875 1 98.94 173 LEU A N 1
ATOM 1262 C CA . LEU A 1 173 ? 6.781 -2.951 -18.422 1 98.94 173 LEU A CA 1
ATOM 1263 C C . LEU A 1 173 ? 6.848 -4.312 -17.75 1 98.94 173 LEU A C 1
ATOM 1265 O O . LEU A 1 173 ? 6.59 -5.34 -18.375 1 98.94 173 LEU A O 1
ATOM 1269 N N . ALA A 1 174 ? 7.176 -4.316 -16.469 1 98.94 174 ALA A N 1
ATOM 1270 C CA . ALA A 1 174 ? 7.145 -5.551 -15.688 1 98.94 174 ALA A CA 1
ATOM 1271 C C . ALA A 1 174 ? 6.863 -5.262 -14.211 1 98.94 174 ALA A C 1
ATOM 1273 O O . ALA A 1 174 ? 7.008 -4.121 -13.758 1 98.94 174 ALA A O 1
ATOM 1274 N N . THR A 1 175 ? 6.398 -6.27 -13.539 1 98.88 175 THR A N 1
ATOM 1275 C CA . THR A 1 175 ? 6.094 -6.18 -12.117 1 98.88 175 THR A CA 1
ATOM 1276 C C . THR A 1 175 ? 6.613 -7.41 -11.375 1 98.88 175 THR A C 1
ATOM 1278 O O . THR A 1 175 ? 6.719 -8.492 -11.953 1 98.88 175 THR A O 1
ATOM 1281 N N . TRP A 1 176 ? 7.016 -7.273 -10.195 1 98.88 176 TRP A N 1
ATOM 12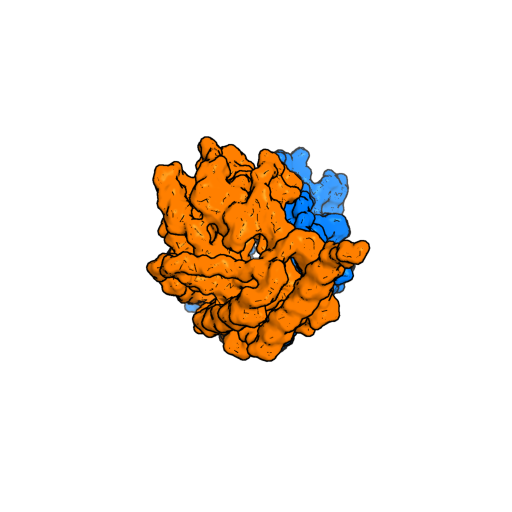82 C CA . TRP A 1 176 ? 7.355 -8.344 -9.258 1 98.88 176 TRP A CA 1
ATOM 1283 C C . TRP A 1 176 ? 6.598 -8.18 -7.945 1 98.88 176 TRP A C 1
ATOM 1285 O O . TRP A 1 176 ? 6.152 -7.078 -7.609 1 98.88 176 TRP A O 1
ATOM 1295 N N . SER A 1 177 ? 6.395 -9.242 -7.238 1 98.62 177 SER A N 1
ATOM 1296 C CA . SER A 1 177 ? 5.758 -9.242 -5.926 1 98.62 177 SER A CA 1
ATOM 1297 C C . SER A 1 177 ? 6.695 -9.805 -4.863 1 98.62 177 SER A C 1
ATOM 1299 O O . SER A 1 177 ? 7.426 -10.766 -5.113 1 98.62 177 SER A O 1
ATOM 1301 N N . PHE A 1 178 ? 6.711 -9.188 -3.73 1 98.5 178 PHE A N 1
ATOM 1302 C CA . PHE A 1 178 ? 7.523 -9.617 -2.6 1 98.5 178 PHE A CA 1
ATOM 1303 C C . PHE A 1 178 ? 6.656 -9.883 -1.378 1 98.5 178 PHE A C 1
ATOM 1305 O O . PHE A 1 178 ? 7.062 -9.617 -0.246 1 98.5 178 PHE A O 1
ATOM 1312 N N . ASP A 1 179 ? 5.406 -10.344 -1.621 1 95.88 179 ASP A N 1
ATOM 1313 C CA . ASP A 1 179 ? 4.512 -10.664 -0.515 1 95.88 179 ASP A CA 1
ATOM 1314 C C . ASP A 1 179 ? 4.98 -11.922 0.22 1 95.88 179 ASP A C 1
ATOM 1316 O O . ASP A 1 179 ? 5.992 -12.523 -0.152 1 95.88 179 ASP A O 1
ATOM 1320 N N . ALA A 1 180 ? 4.27 -12.367 1.192 1 93.94 180 ALA A N 1
ATOM 1321 C CA . ALA A 1 180 ? 4.664 -13.391 2.152 1 93.94 180 ALA A CA 1
ATOM 1322 C C . ALA A 1 180 ? 4.801 -14.75 1.477 1 93.94 180 ALA A C 1
ATOM 1324 O O . ALA A 1 180 ? 5.449 -15.656 2.01 1 93.94 180 ALA A O 1
ATOM 1325 N N . MET A 1 181 ? 4.211 -14.906 0.323 1 93.56 181 MET A N 1
ATOM 1326 C CA . MET A 1 181 ? 4.176 -16.219 -0.307 1 93.56 181 MET A CA 1
ATOM 1327 C C . MET A 1 181 ? 5.219 -16.312 -1.416 1 93.56 181 MET A C 1
ATOM 1329 O O . MET A 1 181 ? 5.375 -17.375 -2.037 1 93.56 181 MET A O 1
ATOM 1333 N N . LYS A 1 182 ? 5.941 -15.297 -1.628 1 97.38 182 LYS A N 1
ATOM 1334 C CA . LYS A 1 182 ? 6.895 -15.273 -2.732 1 97.38 182 LYS A CA 1
ATOM 1335 C C . LYS A 1 182 ? 8.273 -15.758 -2.281 1 97.38 182 LYS A C 1
ATOM 1337 O O . LYS A 1 182 ? 8.461 -16.109 -1.113 1 97.38 182 LYS A O 1
ATOM 1342 N N . ILE A 1 183 ? 9.164 -15.859 -3.244 1 98.25 183 ILE A N 1
ATOM 1343 C CA . ILE A 1 183 ? 10.508 -16.359 -2.977 1 98.25 183 ILE A CA 1
ATOM 1344 C C . ILE A 1 183 ? 11.32 -15.312 -2.225 1 98.25 183 ILE A C 1
ATOM 1346 O O . ILE A 1 183 ? 11.898 -15.594 -1.177 1 98.25 183 ILE A O 1
ATOM 1350 N N . LEU A 1 184 ? 11.383 -14.148 -2.783 1 98.19 184 LEU A N 1
ATOM 1351 C CA . LEU A 1 184 ? 11.898 -12.953 -2.131 1 98.19 184 LEU A CA 1
ATOM 1352 C C . LEU A 1 184 ? 10.773 -12.156 -1.479 1 98.19 184 LEU A C 1
ATOM 1354 O O . LEU A 1 184 ? 9.812 -11.773 -2.148 1 98.19 184 LEU A O 1
ATOM 1358 N N . VAL A 1 185 ? 10.93 -11.93 -0.102 1 98 185 VAL A N 1
ATOM 1359 C CA . VAL A 1 185 ? 9.781 -11.359 0.6 1 98 185 VAL A CA 1
ATOM 1360 C C . VAL A 1 185 ? 10.211 -10.109 1.355 1 98 185 VAL A C 1
ATOM 1362 O O . VAL A 1 185 ? 11.336 -10.031 1.865 1 98 185 VAL A O 1
ATOM 1365 N N . THR A 1 186 ? 9.336 -9.109 1.467 1 97.38 186 THR A N 1
ATOM 1366 C CA . THR A 1 186 ? 9.57 -7.879 2.219 1 97.38 186 THR A CA 1
ATOM 1367 C C . THR A 1 186 ? 8.391 -7.574 3.137 1 97.38 186 THR A C 1
ATOM 1369 O O . THR A 1 186 ? 8.117 -6.41 3.432 1 97.38 186 THR A O 1
ATOM 1372 N N . GLY A 1 187 ? 7.645 -8.648 3.658 1 92.62 187 GLY A N 1
ATOM 1373 C CA . GLY A 1 187 ? 6.352 -8.445 4.297 1 92.62 187 GLY A CA 1
ATOM 1374 C C . GLY A 1 187 ? 5.234 -8.188 3.307 1 92.62 187 GLY A C 1
ATOM 1375 O O . GLY A 1 187 ? 4.324 -9.008 3.16 1 92.62 187 GLY A O 1
ATOM 1376 N N . ASP A 1 188 ? 5.25 -7.148 2.703 1 94.06 188 ASP A N 1
ATOM 1377 C CA . ASP A 1 188 ? 4.602 -6.793 1.444 1 94.06 188 ASP A CA 1
ATOM 1378 C C . ASP A 1 188 ? 5.516 -5.926 0.582 1 94.06 188 ASP A C 1
ATOM 1380 O O . ASP A 1 188 ? 6.438 -5.285 1.093 1 94.06 188 ASP A O 1
ATOM 1384 N N . GLY A 1 189 ? 5.355 -5.973 -0.714 1 97.62 189 GLY A N 1
ATOM 1385 C CA . GLY A 1 189 ? 6.188 -5.188 -1.611 1 97.62 189 GLY A CA 1
ATOM 1386 C C . GLY A 1 189 ? 6.086 -5.625 -3.059 1 97.62 189 GLY A C 1
ATOM 1387 O O . GLY A 1 189 ? 5.578 -6.711 -3.35 1 97.62 189 GLY A O 1
ATOM 1388 N N . GLY A 1 190 ? 6.504 -4.805 -3.857 1 98.62 190 GLY A N 1
ATOM 1389 C CA . GLY A 1 190 ? 6.578 -5.074 -5.285 1 98.62 190 GLY A CA 1
ATOM 1390 C C . GLY A 1 190 ? 7.586 -4.199 -6.004 1 98.62 190 GLY A C 1
ATOM 1391 O O . GLY A 1 190 ? 8.141 -3.271 -5.414 1 98.62 190 GLY A O 1
ATOM 1392 N N . MET A 1 191 ? 7.93 -4.535 -7.109 1 98.88 191 MET A N 1
ATOM 1393 C CA . MET A 1 191 ? 8.812 -3.764 -7.977 1 98.88 191 MET A CA 1
ATOM 1394 C C . MET A 1 191 ? 8.164 -3.512 -9.336 1 98.88 191 MET A C 1
ATOM 1396 O O . MET A 1 191 ? 7.477 -4.383 -9.867 1 98.88 191 MET A O 1
ATOM 1400 N N . PHE A 1 192 ? 8.297 -2.34 -9.82 1 98.88 192 PHE A N 1
ATOM 1401 C CA . PHE A 1 192 ? 7.852 -1.934 -11.141 1 98.88 192 PHE A CA 1
ATOM 1402 C C . PHE A 1 192 ? 9.047 -1.618 -12.039 1 98.88 192 PHE A C 1
ATOM 1404 O O . PHE A 1 192 ? 10.016 -0.998 -11.602 1 98.88 192 PHE A O 1
ATOM 1411 N N . TYR A 1 193 ? 9.008 -2.082 -13.258 1 98.88 193 TYR A N 1
ATOM 1412 C CA . TYR A 1 193 ? 10.023 -1.789 -14.266 1 98.88 193 TYR A CA 1
ATOM 1413 C C . TYR A 1 193 ? 9.398 -1.219 -15.531 1 98.88 193 TYR A C 1
ATOM 1415 O O . TYR A 1 193 ? 8.336 -1.676 -15.961 1 98.88 193 TYR A O 1
ATOM 1423 N N . ALA A 1 194 ? 10.023 -0.232 -16.094 1 98.88 194 ALA A N 1
ATOM 1424 C CA . ALA A 1 194 ? 9.727 0.234 -17.453 1 98.88 194 ALA A CA 1
ATOM 1425 C C . ALA A 1 194 ? 11 0.317 -18.297 1 98.88 194 ALA A C 1
ATOM 1427 O O . ALA A 1 194 ? 12.008 0.868 -17.844 1 98.88 194 ALA A O 1
ATOM 1428 N N . ALA A 1 195 ? 10.914 -0.213 -19.484 1 98.75 195 ALA A N 1
ATOM 1429 C CA . ALA A 1 195 ? 12.039 -0.126 -20.406 1 98.75 195 ALA A CA 1
ATOM 1430 C C . ALA A 1 195 ? 12.344 1.325 -20.766 1 98.75 195 ALA A C 1
ATOM 1432 O O . ALA A 1 195 ? 13.508 1.697 -20.938 1 98.75 195 ALA A O 1
ATOM 1433 N N . ASP A 1 196 ? 11.312 2.133 -20.938 1 98 196 ASP A N 1
ATOM 1434 C CA . ASP A 1 196 ? 11.43 3.564 -21.188 1 98 196 ASP A CA 1
ATOM 1435 C C . ASP A 1 196 ? 11.602 4.34 -19.891 1 98 196 ASP A C 1
ATOM 1437 O O . ASP A 1 196 ? 10.68 4.418 -19.078 1 98 196 ASP A O 1
ATOM 1441 N N . PRO A 1 197 ? 12.695 5.012 -19.688 1 96.06 197 PRO A N 1
ATOM 1442 C CA . PRO A 1 197 ? 12.938 5.738 -18.438 1 96.06 197 PRO A CA 1
ATOM 1443 C C . PRO A 1 197 ? 11.891 6.816 -18.172 1 96.06 197 PRO A C 1
ATOM 1445 O O . PRO A 1 197 ? 11.602 7.133 -17.016 1 96.06 197 PRO A O 1
ATOM 1448 N N . GLU A 1 198 ? 11.312 7.375 -19.188 1 96.12 198 GLU A N 1
ATOM 1449 C CA . GLU A 1 198 ? 10.273 8.391 -19 1 96.12 198 GLU A CA 1
ATOM 1450 C C . GLU A 1 198 ? 9.023 7.793 -18.359 1 96.12 198 GLU A C 1
ATOM 1452 O O . GLU A 1 198 ? 8.359 8.445 -17.547 1 96.12 198 GLU A O 1
ATOM 1457 N N . LEU A 1 199 ? 8.703 6.555 -18.797 1 97.69 199 LEU A N 1
ATOM 1458 C CA . LEU A 1 199 ? 7.57 5.867 -18.188 1 97.69 199 LEU A CA 1
ATOM 1459 C C . LEU A 1 199 ? 7.867 5.516 -16.734 1 97.69 199 LEU A C 1
ATOM 1461 O O . LEU A 1 199 ? 6.973 5.555 -15.891 1 97.69 199 LEU A O 1
ATOM 1465 N N . ALA A 1 200 ? 9.141 5.18 -16.469 1 97.88 200 ALA A N 1
ATOM 1466 C CA . ALA A 1 200 ? 9.531 4.91 -15.086 1 97.88 200 ALA A CA 1
ATOM 1467 C C . ALA A 1 200 ? 9.406 6.168 -14.227 1 97.88 200 ALA A C 1
ATOM 1469 O O . ALA A 1 200 ? 8.984 6.098 -13.07 1 97.88 200 ALA A O 1
ATOM 1470 N N . HIS A 1 201 ? 9.789 7.277 -14.758 1 95.56 201 HIS A N 1
ATOM 1471 C CA . HIS A 1 201 ? 9.664 8.547 -14.055 1 95.56 201 HIS A CA 1
ATOM 1472 C C . HIS A 1 201 ? 8.203 8.883 -13.781 1 95.56 201 HIS A C 1
ATOM 1474 O O . HIS A 1 201 ? 7.859 9.352 -12.695 1 95.56 201 HIS A O 1
ATOM 1480 N N . ARG A 1 202 ? 7.418 8.711 -14.781 1 95.75 202 ARG A N 1
ATOM 1481 C CA . ARG A 1 202 ? 5.98 8.914 -14.609 1 95.75 202 ARG A CA 1
ATOM 1482 C C . ARG A 1 202 ? 5.426 7.992 -13.531 1 95.75 202 ARG A C 1
ATOM 1484 O O . ARG A 1 202 ? 4.609 8.414 -12.711 1 95.75 202 ARG A O 1
ATOM 1491 N N . ALA A 1 203 ? 5.895 6.727 -13.57 1 97.75 203 ALA A N 1
ATOM 1492 C CA . ALA A 1 203 ? 5.461 5.762 -12.57 1 97.75 203 ALA A CA 1
ATOM 1493 C C . ALA A 1 203 ? 5.809 6.238 -11.156 1 97.75 203 ALA A C 1
ATOM 1495 O O . ALA A 1 203 ? 5.004 6.102 -10.234 1 97.75 203 ALA A O 1
ATOM 1496 N N . ARG A 1 204 ? 6.977 6.77 -10.984 1 96.44 204 ARG A N 1
ATOM 1497 C CA . ARG A 1 204 ? 7.414 7.281 -9.695 1 96.44 204 ARG A CA 1
ATOM 1498 C C . ARG A 1 204 ? 6.5 8.406 -9.211 1 96.44 204 ARG A C 1
ATOM 1500 O O . ARG A 1 204 ? 6.129 8.453 -8.039 1 96.44 204 ARG A O 1
ATOM 1507 N N . ARG A 1 205 ? 6.141 9.266 -10.086 1 94.62 205 ARG A N 1
ATOM 1508 C CA . ARG A 1 205 ? 5.27 10.383 -9.742 1 94.62 205 ARG A CA 1
ATOM 1509 C C . ARG A 1 205 ? 3.875 9.891 -9.359 1 94.62 205 ARG A C 1
ATOM 1511 O O . ARG A 1 205 ? 3.326 10.297 -8.336 1 94.62 205 ARG A O 1
ATOM 1518 N N . LEU A 1 206 ? 3.336 8.977 -10.164 1 96.44 206 LEU A N 1
ATOM 1519 C CA . LEU A 1 206 ? 2.002 8.438 -9.922 1 96.44 206 LEU A CA 1
ATOM 1520 C C . LEU A 1 206 ? 1.957 7.656 -8.609 1 96.44 206 LEU A C 1
ATOM 1522 O O . LEU A 1 206 ? 0.937 7.656 -7.918 1 96.44 206 LEU A O 1
ATOM 1526 N N . ALA A 1 207 ? 3.154 7.051 -8.289 1 97.12 207 ALA A N 1
ATOM 1527 C CA . ALA A 1 207 ? 3.23 6.211 -7.098 1 97.12 207 ALA A CA 1
ATOM 1528 C C . ALA A 1 207 ? 3.346 7.055 -5.832 1 97.12 207 ALA A C 1
ATOM 1530 O O . ALA A 1 207 ? 3.18 6.551 -4.723 1 97.12 207 ALA A O 1
ATOM 1531 N N . TYR A 1 208 ? 3.529 8.312 -6 1 95.06 208 TYR A N 1
ATOM 1532 C CA . TYR A 1 208 ? 3.721 9.203 -4.855 1 95.06 208 TYR A CA 1
ATOM 1533 C C . TYR A 1 208 ? 2.896 10.477 -5.008 1 95.06 208 TYR A C 1
ATOM 1535 O O . TYR A 1 208 ? 3.447 11.578 -5.066 1 95.06 208 TYR A O 1
ATOM 1543 N N . HIS A 1 209 ? 1.608 10.328 -5.09 1 93.69 209 HIS A N 1
ATOM 1544 C CA . HIS A 1 209 ? 0.569 11.352 -5.047 1 93.69 209 HIS A CA 1
ATOM 1545 C C . HIS A 1 209 ? 0.605 12.227 -6.289 1 93.69 209 HIS A C 1
ATOM 1547 O O . HIS A 1 209 ? -0.051 13.273 -6.34 1 93.69 209 HIS A O 1
ATOM 1553 N N . GLY A 1 210 ? 1.412 11.898 -7.27 1 91.88 210 GLY A N 1
ATOM 1554 C CA . GLY A 1 210 ? 1.566 12.742 -8.445 1 91.88 210 GLY A CA 1
ATOM 1555 C C . GLY A 1 210 ? 2.525 13.898 -8.227 1 91.88 210 GLY A C 1
ATOM 1556 O O . GLY A 1 210 ? 2.551 14.844 -9.016 1 91.88 210 GLY A O 1
ATOM 1557 N N . LEU A 1 211 ? 3.232 13.859 -7.109 1 87 211 LEU A N 1
ATOM 1558 C CA . LEU A 1 211 ? 4.137 14.945 -6.723 1 87 211 LEU A CA 1
ATOM 1559 C C . LEU A 1 211 ? 5.434 14.875 -7.523 1 87 211 LEU A C 1
ATOM 1561 O O . LEU A 1 211 ? 5.973 13.797 -7.754 1 87 211 LEU A O 1
ATOM 1565 N N . GLU A 1 212 ? 5.906 15.961 -8.07 1 72.5 212 GLU A N 1
ATOM 1566 C CA . GLU A 1 212 ? 7.176 16.016 -8.797 1 72.5 212 GLU A CA 1
ATOM 1567 C C . GLU A 1 212 ? 8.359 15.906 -7.836 1 72.5 212 GLU A C 1
ATOM 1569 O O . GLU A 1 212 ? 9.391 15.32 -8.18 1 72.5 212 GLU A O 1
ATOM 1574 N N . GLN A 1 213 ? 8.148 16.547 -6.738 1 62.91 213 GLN A N 1
ATOM 1575 C CA . GLN A 1 213 ? 9.273 16.484 -5.812 1 62.91 213 GLN A CA 1
ATOM 1576 C C . GLN A 1 213 ? 8.961 15.617 -4.605 1 62.91 213 GLN A C 1
ATOM 1578 O O . GLN A 1 213 ? 7.82 15.586 -4.133 1 62.91 213 GLN A O 1
ATOM 1583 N N . MET A 1 214 ? 9.984 14.867 -4.133 1 53.84 214 MET A N 1
ATOM 1584 C CA . MET A 1 214 ? 9.773 13.742 -3.221 1 53.84 214 MET A CA 1
ATOM 1585 C C . MET A 1 214 ? 9.57 14.242 -1.792 1 53.84 214 MET A C 1
ATOM 1587 O O . MET A 1 214 ? 8.75 13.695 -1.055 1 53.84 214 MET A O 1
ATOM 1591 N N . SER A 1 215 ? 10.508 14.914 -1.192 1 55.19 215 SER A N 1
ATOM 1592 C CA . SER A 1 215 ? 10.289 15.258 0.208 1 55.19 215 SER A CA 1
ATOM 1593 C C . SER A 1 215 ? 10.516 16.75 0.454 1 55.19 215 SER A C 1
ATOM 1595 O O . SER A 1 215 ? 11.312 17.375 -0.238 1 55.19 215 SER A O 1
ATOM 1597 N N . GLY A 1 216 ? 9.711 17.297 1.273 1 52.19 216 GLY A N 1
ATOM 1598 C CA . GLY A 1 216 ? 9.891 18.672 1.724 1 52.19 216 GLY A CA 1
ATOM 1599 C C . GLY A 1 216 ? 11.289 18.938 2.252 1 52.19 216 GLY A C 1
ATOM 1600 O O . GLY A 1 216 ? 11.883 19.969 1.938 1 52.19 216 GLY A O 1
ATOM 1601 N N . PHE A 1 217 ? 11.828 17.953 2.914 1 52.66 217 PHE A N 1
ATOM 1602 C CA . PHE A 1 217 ? 13.164 18.125 3.473 1 52.66 217 PHE A CA 1
ATOM 1603 C C . PHE A 1 217 ? 14.211 18.203 2.363 1 52.66 217 PHE A C 1
ATOM 1605 O O . PHE A 1 217 ? 15.109 19.047 2.412 1 52.66 217 PHE A O 1
ATOM 1612 N N . ASP A 1 218 ? 14.008 17.391 1.377 1 55.12 218 ASP A N 1
ATOM 1613 C CA . ASP A 1 218 ? 14.922 17.438 0.24 1 55.12 218 ASP A CA 1
ATOM 1614 C C . ASP A 1 218 ? 14.773 18.734 -0.543 1 55.12 218 ASP A C 1
ATOM 1616 O O . ASP A 1 218 ? 15.758 19.281 -1.032 1 55.12 218 ASP A O 1
ATOM 1620 N N . SER A 1 219 ? 13.625 19.234 -0.531 1 61.72 219 SER A N 1
ATOM 1621 C CA . SER A 1 219 ? 13.336 20.484 -1.244 1 61.72 219 SER A CA 1
ATOM 1622 C C . SER A 1 219 ? 13.898 21.688 -0.504 1 61.72 219 SER A C 1
ATOM 1624 O O . SER A 1 219 ? 14.211 22.703 -1.119 1 61.72 219 SER A O 1
ATOM 1626 N N . ALA A 1 220 ? 13.945 21.531 0.778 1 62.47 220 ALA A N 1
ATOM 1627 C CA . ALA A 1 220 ? 14.461 22.656 1.572 1 62.47 220 ALA A CA 1
ATOM 1628 C C . ALA A 1 220 ? 15.906 22.953 1.21 1 62.47 220 ALA A C 1
ATOM 1630 O O . ALA A 1 220 ? 16.375 24.078 1.396 1 62.47 220 ALA A O 1
ATOM 1631 N N . LYS A 1 221 ? 16.594 22.078 0.621 1 65.12 221 LYS A N 1
ATOM 1632 C CA . LYS A 1 221 ? 17.984 22.234 0.221 1 65.12 221 LYS A CA 1
ATOM 1633 C C . LYS A 1 221 ? 18.109 23.047 -1.065 1 65.12 221 LYS A C 1
ATOM 1635 O O . LYS A 1 221 ? 19.172 23.578 -1.378 1 65.12 221 LYS A O 1
ATOM 1640 N N . SER A 1 222 ? 16.891 23.141 -1.685 1 58.31 222 SER A N 1
ATOM 1641 C CA . SER A 1 222 ? 17.031 23.734 -3.012 1 58.31 222 SER A CA 1
ATOM 1642 C C . SER A 1 222 ? 16.047 24.891 -3.209 1 58.31 222 SER A C 1
ATOM 1644 O O . SER A 1 222 ? 16.094 25.578 -4.223 1 58.31 222 SER A O 1
ATOM 1646 N N . SER A 1 223 ? 15.078 24.969 -2.217 1 63.97 223 SER A N 1
ATOM 1647 C CA . SER A 1 223 ? 14.055 25.984 -2.367 1 63.97 223 SER A CA 1
ATOM 1648 C C . SER A 1 223 ? 13.742 26.656 -1.032 1 63.97 223 SER A C 1
ATOM 1650 O O . SER A 1 223 ? 13.82 26.031 0.02 1 63.97 223 SER A O 1
ATOM 1652 N N . ASN A 1 224 ? 13.422 27.953 -1.157 1 63.25 224 ASN A N 1
ATOM 1653 C CA . ASN A 1 224 ? 13.047 28.688 0.038 1 63.25 224 ASN A CA 1
ATOM 1654 C C . ASN A 1 224 ? 11.594 28.438 0.428 1 63.25 224 ASN A C 1
ATOM 1656 O O . ASN A 1 224 ? 11.133 28.891 1.474 1 63.25 224 ASN A O 1
ATOM 1660 N N . ARG A 1 225 ? 10.859 27.641 -0.435 1 70.25 225 ARG A N 1
ATOM 1661 C CA . ARG A 1 225 ? 9.477 27.281 -0.142 1 70.25 225 ARG A CA 1
ATOM 1662 C C . ARG A 1 225 ? 9.258 25.781 -0.266 1 70.25 225 ARG A C 1
ATOM 1664 O O . ARG A 1 225 ? 8.5 25.328 -1.129 1 70.25 225 ARG A O 1
ATOM 1671 N N . TRP A 1 226 ? 9.875 25.094 0.675 1 73.88 226 TRP A N 1
ATOM 1672 C CA . TRP A 1 226 ? 9.945 23.641 0.584 1 73.88 226 TRP A CA 1
ATOM 1673 C C . TRP A 1 226 ? 8.602 23 0.926 1 73.88 226 TRP A C 1
ATOM 1675 O O . TRP A 1 226 ? 8.461 21.781 0.909 1 73.88 226 TRP A O 1
ATOM 1685 N N . TRP A 1 227 ? 7.543 23.859 1.16 1 75.56 227 TRP A N 1
ATOM 1686 C CA . TRP A 1 227 ? 6.211 23.344 1.473 1 75.56 227 TRP A CA 1
ATOM 1687 C C . TRP A 1 227 ? 5.277 23.5 0.279 1 75.56 227 TRP A C 1
ATOM 1689 O O . TRP A 1 227 ? 4.141 23.031 0.309 1 75.56 227 TRP A O 1
ATOM 1699 N N . ASP A 1 228 ? 5.707 24.094 -0.788 1 74.12 228 ASP A N 1
ATOM 1700 C CA . ASP A 1 228 ? 4.883 24.188 -1.989 1 74.12 228 ASP A CA 1
ATOM 1701 C C . ASP A 1 228 ? 4.797 22.828 -2.697 1 74.12 228 ASP A C 1
ATOM 1703 O O . ASP A 1 228 ? 5.746 22.047 -2.658 1 74.12 228 ASP A O 1
ATOM 1707 N N . ILE A 1 229 ? 3.613 22.547 -3.205 1 74.56 229 ILE A N 1
ATOM 1708 C CA . ILE A 1 229 ? 3.443 21.266 -3.885 1 74.56 229 ILE A CA 1
ATOM 1709 C C . ILE A 1 229 ? 3.064 21.516 -5.344 1 74.56 229 ILE A C 1
ATOM 1711 O O . ILE A 1 229 ? 2.373 22.484 -5.664 1 74.56 229 ILE A O 1
ATOM 1715 N N . ARG A 1 230 ? 3.662 20.734 -6.203 1 77.5 230 ARG A N 1
ATOM 1716 C CA . ARG A 1 230 ? 3.275 20.656 -7.605 1 77.5 230 ARG A CA 1
ATOM 1717 C C . ARG A 1 230 ? 2.754 19.266 -7.949 1 77.5 230 ARG A C 1
ATOM 1719 O O . ARG A 1 230 ? 3.488 18.281 -7.852 1 77.5 230 ARG A O 1
ATOM 1726 N N . VAL A 1 231 ? 1.465 19.234 -8.188 1 83 231 VAL A N 1
ATOM 1727 C CA . VAL A 1 231 ? 0.805 17.969 -8.523 1 83 231 VAL A CA 1
ATOM 1728 C C . VAL A 1 231 ? 0.516 17.922 -10.023 1 83 231 VAL A C 1
ATOM 1730 O O . VAL A 1 231 ? -0.227 18.766 -10.539 1 83 231 VAL A O 1
ATOM 1733 N N . GLU A 1 232 ? 1.05 16.984 -10.703 1 84.06 232 GLU A N 1
ATOM 1734 C CA . GLU A 1 232 ? 0.931 16.906 -12.156 1 84.06 232 GLU A CA 1
ATOM 1735 C C . GLU A 1 232 ? -0.084 15.852 -12.578 1 84.06 232 GLU A C 1
ATOM 1737 O O . GLU A 1 232 ? -0.606 15.891 -13.688 1 84.06 232 GLU A O 1
ATOM 1742 N N . ASP A 1 233 ? -0.25 14.867 -11.656 1 90.06 233 ASP A N 1
ATOM 1743 C CA . ASP A 1 233 ? -1.161 13.758 -11.922 1 90.06 233 ASP A CA 1
ATOM 1744 C C . ASP A 1 233 ? -1.914 13.352 -10.648 1 90.06 233 ASP A C 1
ATOM 1746 O O . ASP A 1 233 ? -1.47 13.648 -9.539 1 90.06 233 ASP A O 1
ATOM 1750 N N . ILE A 1 234 ? -3.051 12.859 -10.922 1 93.31 234 ILE A N 1
ATOM 1751 C CA . ILE A 1 234 ? -3.771 12.266 -9.797 1 93.31 234 ILE A CA 1
ATOM 1752 C C . ILE A 1 234 ? -3.164 10.906 -9.461 1 93.31 234 ILE A C 1
ATOM 1754 O O . ILE A 1 234 ? -3.369 9.93 -10.18 1 93.31 234 ILE A O 1
ATOM 1758 N N . GLY A 1 235 ? -2.344 10.953 -8.461 1 94.62 235 GLY A N 1
ATOM 1759 C CA . GLY A 1 235 ? -1.655 9.742 -8.055 1 94.62 235 GLY A CA 1
ATOM 1760 C C . GLY A 1 235 ? -2.098 9.234 -6.695 1 94.62 235 GLY A C 1
ATOM 1761 O O . GLY A 1 235 ? -2.91 9.867 -6.023 1 94.62 235 GLY A O 1
ATOM 1762 N N . GLN A 1 236 ? -1.67 8.055 -6.367 1 95.94 236 GLN A N 1
ATOM 1763 C CA . GLN A 1 236 ? -1.892 7.418 -5.07 1 95.94 236 GLN A CA 1
ATOM 1764 C C . GLN A 1 236 ? -0.603 7.363 -4.254 1 95.94 236 GLN A C 1
ATOM 1766 O O . GLN A 1 236 ? 0.277 8.211 -4.418 1 95.94 236 GLN A O 1
ATOM 1771 N N . ARG A 1 237 ? -0.594 6.68 -3.242 1 96.62 237 ARG A N 1
ATOM 1772 C CA . ARG A 1 237 ? 0.616 6.336 -2.502 1 96.62 237 ARG A CA 1
ATOM 1773 C C . ARG A 1 237 ? 0.904 4.84 -2.592 1 96.62 237 ARG A C 1
ATOM 1775 O O . ARG A 1 237 ? 0.359 4.051 -1.818 1 96.62 237 ARG A O 1
ATOM 1782 N N . LEU A 1 238 ? 1.813 4.516 -3.494 1 97.81 238 LEU A N 1
ATOM 1783 C CA . LEU A 1 238 ? 2.078 3.111 -3.795 1 97.81 238 LEU A CA 1
ATOM 1784 C C . LEU A 1 238 ? 3.521 2.748 -3.461 1 97.81 238 LEU A C 1
ATOM 1786 O O . LEU A 1 238 ? 3.949 1.613 -3.688 1 97.81 238 LEU A O 1
ATOM 1790 N N . ILE A 1 239 ? 4.23 3.623 -2.902 1 96.62 239 ILE A N 1
ATOM 1791 C CA . ILE A 1 239 ? 5.672 3.482 -2.723 1 96.62 239 ILE A CA 1
ATOM 1792 C C . ILE A 1 239 ? 5.957 2.514 -1.579 1 96.62 239 ILE A C 1
ATOM 1794 O O . ILE A 1 239 ? 5.184 2.428 -0.622 1 96.62 239 ILE A O 1
ATOM 1798 N N . GLY A 1 240 ? 7.094 1.813 -1.72 1 97.06 240 GLY A N 1
ATOM 1799 C CA . GLY A 1 240 ? 7.68 1.16 -0.562 1 97.06 240 GLY A CA 1
ATOM 1800 C C . GLY A 1 240 ? 8.398 2.121 0.366 1 97.06 240 GLY A C 1
ATOM 1801 O O . GLY A 1 240 ? 8.359 3.336 0.16 1 97.06 240 GLY A O 1
ATOM 1802 N N . ASN A 1 241 ? 8.953 1.609 1.409 1 97.25 241 ASN A N 1
ATOM 1803 C CA . ASN A 1 241 ? 9.648 2.438 2.391 1 97.25 241 ASN A CA 1
ATOM 1804 C C . ASN A 1 241 ? 10.969 1.811 2.816 1 97.25 241 ASN A C 1
ATOM 1806 O O . ASN A 1 241 ? 11.312 0.714 2.375 1 97.25 241 ASN A O 1
ATOM 1810 N N . ASP A 1 242 ? 11.75 2.52 3.6 1 97.81 242 ASP A N 1
ATOM 1811 C CA . ASP A 1 242 ? 13.102 2.1 3.941 1 97.81 242 ASP A CA 1
ATOM 1812 C C . ASP A 1 242 ? 13.094 0.832 4.789 1 97.81 242 ASP A C 1
ATOM 1814 O O . ASP A 1 242 ? 14.008 0.012 4.707 1 97.81 242 ASP A O 1
ATOM 1818 N N . MET A 1 243 ? 12.117 0.613 5.59 1 97.5 243 MET A N 1
ATOM 1819 C CA . MET A 1 243 ? 12.039 -0.596 6.406 1 97.5 243 MET A CA 1
ATOM 1820 C C . MET A 1 243 ? 11.906 -1.836 5.527 1 97.5 243 MET A C 1
ATOM 1822 O O . MET A 1 243 ? 12.68 -2.785 5.664 1 97.5 243 MET A O 1
ATOM 1826 N N . THR A 1 244 ? 10.961 -1.837 4.617 1 97.94 244 THR A N 1
ATOM 1827 C CA . THR A 1 244 ? 10.727 -2.988 3.752 1 97.94 244 THR A CA 1
ATOM 1828 C C . THR A 1 244 ? 11.836 -3.123 2.711 1 97.94 244 THR A C 1
ATOM 1830 O O . THR A 1 244 ? 12.188 -4.234 2.314 1 97.94 244 THR A O 1
ATOM 1833 N N . ALA A 1 245 ? 12.367 -1.983 2.281 1 98.69 245 ALA A N 1
ATOM 1834 C CA . ALA A 1 245 ? 13.492 -2.014 1.347 1 98.69 245 ALA A CA 1
ATOM 1835 C C . ALA A 1 245 ? 14.711 -2.678 1.977 1 98.69 245 ALA A C 1
ATOM 1837 O O . ALA A 1 245 ? 15.438 -3.424 1.312 1 98.69 245 ALA A O 1
ATOM 1838 N N . ALA A 1 246 ? 14.969 -2.352 3.246 1 98.5 246 ALA A N 1
ATOM 1839 C CA . ALA A 1 246 ? 16.094 -2.967 3.949 1 98.5 246 ALA A CA 1
ATOM 1840 C C . ALA A 1 246 ? 15.938 -4.484 4.004 1 98.5 246 ALA A C 1
ATOM 1842 O O . ALA A 1 246 ? 16.906 -5.219 3.836 1 98.5 246 ALA A O 1
ATOM 1843 N N . LEU A 1 247 ? 14.742 -4.945 4.234 1 98.12 247 LEU A N 1
ATOM 1844 C CA . LEU A 1 247 ? 14.445 -6.371 4.168 1 98.12 247 LEU A CA 1
ATOM 1845 C C . LEU A 1 247 ? 14.742 -6.926 2.777 1 98.12 247 LEU A C 1
ATOM 1847 O O . LEU A 1 247 ? 15.336 -7.996 2.646 1 98.12 247 LEU A O 1
ATOM 1851 N N . GLY A 1 248 ? 14.273 -6.16 1.794 1 98.75 248 GLY A N 1
ATOM 1852 C CA . GLY A 1 248 ? 14.453 -6.582 0.414 1 98.75 248 GLY A CA 1
ATOM 1853 C C . GLY A 1 248 ? 15.906 -6.777 0.035 1 98.75 248 GLY A C 1
ATOM 1854 O O . GLY A 1 248 ? 16.25 -7.75 -0.642 1 98.75 248 GLY A O 1
ATOM 1855 N N . SER A 1 249 ? 16.75 -5.883 0.515 1 98.88 249 SER A N 1
ATOM 1856 C CA . SER A 1 249 ? 18.172 -5.977 0.216 1 98.88 249 SER A CA 1
ATOM 1857 C C . SER A 1 249 ? 18.781 -7.258 0.783 1 98.88 249 SER A C 1
ATOM 1859 O O . SER A 1 249 ? 19.562 -7.93 0.114 1 98.88 249 SER A O 1
ATOM 1861 N N . VAL A 1 250 ? 18.406 -7.582 2.014 1 98.88 250 VAL A N 1
ATOM 1862 C CA . VAL A 1 250 ? 18.906 -8.797 2.648 1 98.88 250 VAL A CA 1
ATOM 1863 C C . VAL A 1 250 ? 18.406 -10.023 1.898 1 98.88 250 VAL A C 1
ATOM 1865 O O . VAL A 1 250 ? 19.172 -10.938 1.59 1 98.88 250 VAL A O 1
ATOM 1868 N N . GLN A 1 251 ? 17.141 -10.039 1.58 1 98.81 251 GLN A N 1
ATOM 1869 C CA . GLN A 1 251 ? 16.516 -11.156 0.873 1 98.81 251 GLN A CA 1
ATOM 1870 C C . GLN A 1 251 ? 17.141 -11.344 -0.512 1 98.81 251 GLN A C 1
ATOM 1872 O O . GLN A 1 251 ? 17.328 -12.469 -0.964 1 98.81 251 GLN A O 1
ATOM 1877 N N . LEU A 1 252 ? 17.375 -10.211 -1.162 1 98.88 252 LEU A N 1
ATOM 1878 C CA . LEU A 1 252 ? 17.969 -10.281 -2.492 1 98.88 252 LEU A CA 1
ATOM 1879 C C . LEU A 1 252 ? 19.359 -10.922 -2.439 1 98.88 252 LEU A C 1
ATOM 1881 O O . LEU A 1 252 ? 19.719 -11.703 -3.322 1 98.88 252 LEU A O 1
ATOM 1885 N N . ARG A 1 253 ? 20.125 -10.625 -1.436 1 98.69 253 ARG A N 1
ATOM 1886 C CA . ARG A 1 253 ? 21.453 -11.219 -1.264 1 98.69 253 ARG A CA 1
ATOM 1887 C C . ARG A 1 253 ? 21.344 -12.734 -1.069 1 98.69 253 ARG A C 1
ATOM 1889 O O . ARG A 1 253 ? 22.219 -13.484 -1.514 1 98.69 253 ARG A O 1
ATOM 1896 N N . LYS A 1 254 ? 20.266 -13.211 -0.502 1 98.69 254 LYS A N 1
ATOM 1897 C CA . LYS A 1 254 ? 20.062 -14.625 -0.201 1 98.69 254 LYS A CA 1
ATOM 1898 C C . LYS A 1 254 ? 19.406 -15.344 -1.371 1 98.69 254 LYS A C 1
ATOM 1900 O O . LYS A 1 254 ? 19.344 -16.578 -1.396 1 98.69 254 LYS A O 1
ATOM 1905 N N . LEU A 1 255 ? 18.984 -14.617 -2.342 1 98.75 255 LEU A N 1
ATOM 1906 C CA . LEU A 1 255 ? 18.125 -15.133 -3.406 1 98.75 255 LEU A CA 1
ATOM 1907 C C . LEU A 1 255 ? 18.797 -16.297 -4.125 1 98.75 255 LEU A C 1
ATOM 1909 O O . LEU A 1 255 ? 18.156 -17.312 -4.387 1 98.75 255 LEU A O 1
ATOM 1913 N N . PRO A 1 256 ? 20.094 -16.25 -4.445 1 98.62 256 PRO A N 1
ATOM 1914 C CA . PRO A 1 256 ? 20.719 -17.391 -5.121 1 98.62 256 PRO A CA 1
ATOM 1915 C C . PRO A 1 256 ? 20.609 -18.688 -4.309 1 98.62 256 PRO A C 1
ATOM 1917 O O . PRO A 1 256 ? 20.375 -19.75 -4.875 1 98.62 256 PRO A O 1
ATOM 1920 N N . GLU A 1 257 ? 20.719 -18.578 -3.023 1 98.44 257 GLU A N 1
ATOM 1921 C CA . GLU A 1 257 ? 20.594 -19.75 -2.164 1 98.44 257 GLU A CA 1
ATOM 1922 C C . GLU A 1 257 ? 19.156 -20.266 -2.162 1 98.44 257 GLU A C 1
ATOM 1924 O O . GLU A 1 257 ? 18.938 -21.484 -2.164 1 98.44 257 GLU A O 1
ATOM 1929 N N . PHE A 1 258 ? 18.203 -19.359 -2.125 1 98.69 258 PHE A N 1
ATOM 1930 C CA . PHE A 1 258 ? 16.797 -19.75 -2.188 1 98.69 258 PHE A CA 1
ATOM 1931 C C . PHE A 1 258 ? 16.5 -20.547 -3.459 1 98.69 258 PHE A C 1
ATOM 1933 O O . PHE A 1 258 ? 15.859 -21.594 -3.41 1 98.69 258 PHE A O 1
ATOM 1940 N N . ILE A 1 259 ? 17.031 -20.031 -4.559 1 98.69 259 ILE A N 1
ATOM 1941 C CA . ILE A 1 259 ? 16.75 -20.625 -5.859 1 98.69 259 ILE A CA 1
ATOM 1942 C C . ILE A 1 259 ? 17.438 -22 -5.957 1 98.69 259 ILE A C 1
ATOM 1944 O O . ILE A 1 259 ? 16.844 -22.953 -6.461 1 98.69 259 ILE A O 1
ATOM 1948 N N . ASN A 1 260 ? 18.641 -22.062 -5.504 1 98.62 260 ASN A N 1
ATOM 1949 C CA . ASN A 1 260 ? 19.375 -23.328 -5.547 1 98.62 260 ASN A CA 1
ATOM 1950 C C . ASN A 1 260 ? 18.656 -24.422 -4.762 1 98.62 260 ASN A C 1
ATOM 1952 O O . ASN A 1 260 ? 18.531 -25.547 -5.23 1 98.62 260 ASN A O 1
ATOM 1956 N N . ARG A 1 261 ? 18.219 -24.094 -3.57 1 98.75 261 ARG A N 1
ATOM 1957 C CA . ARG A 1 261 ? 17.516 -25.078 -2.75 1 98.75 261 ARG A CA 1
ATOM 1958 C C . ARG A 1 261 ? 16.203 -25.5 -3.41 1 98.75 261 ARG A C 1
ATOM 1960 O O . ARG A 1 261 ? 15.844 -26.672 -3.383 1 98.75 261 ARG A O 1
ATOM 1967 N N . ARG A 1 262 ? 15.484 -24.609 -3.965 1 98.69 262 ARG A N 1
ATOM 1968 C CA . ARG A 1 262 ? 14.242 -24.922 -4.672 1 98.69 262 ARG A CA 1
ATOM 1969 C C . ARG A 1 262 ? 14.508 -25.844 -5.852 1 98.69 262 ARG A C 1
ATOM 1971 O O . ARG A 1 262 ? 13.742 -26.781 -6.086 1 98.69 262 ARG A O 1
ATOM 1978 N N . ARG A 1 263 ? 15.555 -25.578 -6.547 1 98.44 263 ARG A N 1
ATOM 1979 C CA . ARG A 1 263 ? 15.945 -26.453 -7.656 1 98.44 263 ARG A CA 1
ATOM 1980 C C . ARG A 1 263 ? 16.266 -27.859 -7.164 1 98.44 263 ARG A C 1
ATOM 1982 O O . ARG A 1 263 ? 15.859 -28.844 -7.793 1 98.44 263 ARG A O 1
ATOM 1989 N N . GLU A 1 264 ? 16.953 -27.922 -6.078 1 98.69 264 GLU A N 1
ATOM 1990 C CA . GLU A 1 264 ? 17.266 -29.219 -5.488 1 98.69 264 GLU A CA 1
ATOM 1991 C C . GLU A 1 264 ? 16 -29.984 -5.137 1 98.69 264 GLU A C 1
ATOM 1993 O O . GLU A 1 264 ? 15.906 -31.188 -5.418 1 98.69 264 GLU A O 1
ATOM 1998 N N . ILE A 1 265 ? 15.086 -29.328 -4.508 1 98.81 265 ILE A N 1
ATOM 1999 C CA . ILE A 1 265 ? 13.836 -29.953 -4.09 1 98.81 265 ILE A CA 1
ATOM 2000 C C . ILE A 1 265 ? 13.055 -30.422 -5.32 1 98.81 265 ILE A C 1
ATOM 2002 O O . ILE A 1 265 ? 12.547 -31.547 -5.355 1 98.81 265 ILE A O 1
ATOM 2006 N N . ALA A 1 266 ? 12.969 -29.578 -6.344 1 98.62 266 ALA A N 1
ATOM 2007 C CA . ALA A 1 266 ? 12.273 -29.938 -7.578 1 98.62 266 ALA A CA 1
ATOM 2008 C C . ALA A 1 266 ? 12.898 -31.172 -8.219 1 98.62 266 ALA A C 1
ATOM 2010 O O . ALA A 1 266 ? 12.18 -32.062 -8.672 1 98.62 266 ALA A O 1
ATOM 2011 N N . THR A 1 267 ? 14.172 -31.219 -8.211 1 98.31 267 THR A N 1
ATOM 2012 C CA . THR A 1 267 ? 14.898 -32.344 -8.773 1 98.31 267 THR A CA 1
ATOM 2013 C C . THR A 1 267 ? 14.602 -33.625 -7.977 1 98.31 267 THR A C 1
ATOM 2015 O O . THR A 1 267 ? 14.453 -34.719 -8.555 1 98.31 267 THR A O 1
ATOM 2018 N N . GLN A 1 268 ? 14.555 -33.5 -6.715 1 98.62 268 GLN A N 1
ATOM 2019 C CA . GLN A 1 268 ? 14.219 -34.625 -5.871 1 98.62 268 GLN A CA 1
ATOM 2020 C C . GLN A 1 268 ? 12.805 -35.125 -6.156 1 98.62 268 GLN A C 1
ATOM 2022 O O . GLN A 1 268 ? 12.57 -36.344 -6.25 1 98.62 268 GLN A O 1
ATOM 2027 N N . TYR A 1 269 ? 11.867 -34.219 -6.25 1 98.81 269 TYR A N 1
ATOM 2028 C CA . TYR A 1 269 ? 10.5 -34.594 -6.605 1 98.81 269 TYR A CA 1
ATOM 2029 C C . TYR A 1 269 ? 10.469 -35.344 -7.938 1 98.81 269 TYR A C 1
ATOM 2031 O O . TYR A 1 269 ? 9.789 -36.344 -8.07 1 98.81 269 TYR A O 1
ATOM 2039 N N . ASP A 1 270 ? 11.242 -34.844 -8.93 1 98.44 270 ASP A N 1
ATOM 2040 C CA . ASP A 1 270 ? 11.32 -35.5 -10.234 1 98.44 270 ASP A CA 1
ATOM 2041 C C . ASP A 1 270 ? 11.773 -36.938 -10.102 1 98.44 270 ASP A C 1
ATOM 2043 O O . ASP A 1 270 ? 11.211 -37.844 -10.75 1 98.44 270 ASP A O 1
ATOM 2047 N N . ARG A 1 271 ? 12.719 -37.125 -9.297 1 98.19 271 ARG A N 1
ATOM 2048 C CA . ARG A 1 271 ? 13.266 -38.469 -9.109 1 98.19 271 ARG A CA 1
ATOM 2049 C C . ARG A 1 271 ? 12.289 -39.344 -8.352 1 98.19 271 ARG A C 1
ATOM 2051 O O . ARG A 1 271 ? 12.016 -40.469 -8.766 1 98.19 271 ARG A O 1
ATOM 2058 N N . LEU A 1 272 ? 11.734 -38.875 -7.309 1 98.44 272 LEU A N 1
ATOM 2059 C CA . LEU A 1 272 ? 10.93 -39.656 -6.383 1 98.44 272 LEU A CA 1
ATOM 2060 C C . LEU A 1 272 ? 9.578 -40 -7.004 1 98.44 272 LEU A C 1
ATOM 2062 O O . LEU A 1 272 ? 8.984 -41.031 -6.672 1 98.44 272 LEU A O 1
ATOM 2066 N N . LEU A 1 273 ? 9.125 -39.156 -7.953 1 98.44 273 LEU A N 1
ATOM 2067 C CA . LEU A 1 273 ? 7.762 -39.312 -8.445 1 98.44 273 LEU A CA 1
ATOM 2068 C C . LEU A 1 273 ? 7.762 -39.812 -9.891 1 98.44 273 LEU A C 1
ATOM 2070 O O . LEU A 1 273 ? 6.699 -40 -10.484 1 98.44 273 LEU A O 1
ATOM 2074 N N . SER A 1 274 ? 8.898 -40.031 -10.492 1 97.06 274 SER A N 1
ATOM 2075 C CA . SER A 1 274 ? 9.062 -40.344 -11.914 1 97.06 274 SER A CA 1
ATOM 2076 C C . SER A 1 274 ? 8.297 -41.594 -12.297 1 97.06 274 SER A C 1
ATOM 2078 O O . SER A 1 274 ? 7.82 -41.719 -13.43 1 97.06 274 SER A O 1
ATOM 2080 N N . ASP A 1 275 ? 8.07 -42.562 -11.375 1 95.06 275 ASP A N 1
ATOM 2081 C CA . ASP A 1 275 ? 7.5 -43.844 -11.734 1 95.06 275 ASP A CA 1
ATOM 2082 C C . ASP A 1 275 ? 6.121 -44.062 -11.109 1 95.06 275 ASP A C 1
ATOM 2084 O O . ASP A 1 275 ? 5.59 -45.156 -11.094 1 95.06 275 ASP A O 1
ATOM 2088 N N . VAL A 1 276 ? 5.629 -42.969 -10.656 1 96.38 276 VAL A N 1
ATOM 2089 C CA . VAL A 1 276 ? 4.305 -43.094 -10.055 1 96.38 276 VAL A CA 1
ATOM 2090 C C . VAL A 1 276 ? 3.242 -43.125 -11.156 1 96.38 276 VAL A C 1
ATOM 2092 O O . VAL A 1 276 ? 3.08 -42.156 -11.891 1 96.38 276 VAL A O 1
ATOM 2095 N N . PRO A 1 277 ? 2.516 -44.219 -11.266 1 94.31 277 PRO A N 1
ATOM 2096 C CA . PRO A 1 277 ? 1.514 -44.312 -12.336 1 94.31 277 PRO A CA 1
ATOM 2097 C C . PRO A 1 277 ? 0.431 -43.25 -12.211 1 94.31 277 PRO A C 1
ATOM 2099 O O . PRO A 1 277 ? -0.032 -42.969 -11.109 1 94.31 277 PRO A O 1
ATOM 2102 N N . GLY A 1 278 ? 0.097 -42.656 -13.328 1 95.56 278 GLY A N 1
ATOM 2103 C CA . GLY A 1 278 ? -1.007 -41.688 -13.352 1 95.56 278 GLY A CA 1
ATOM 2104 C C . GLY A 1 278 ? -0.59 -40.281 -12.992 1 95.56 278 GLY A C 1
ATOM 2105 O O . GLY A 1 278 ? -1.431 -39.375 -12.898 1 95.56 278 GLY A O 1
ATOM 2106 N N . VAL A 1 279 ? 0.696 -40.125 -12.742 1 98.25 279 VAL A N 1
ATOM 2107 C CA . VAL A 1 279 ? 1.192 -38.812 -12.359 1 98.25 279 VAL A CA 1
ATOM 2108 C C . VAL A 1 279 ? 2.047 -38.219 -13.492 1 98.25 279 VAL A C 1
ATOM 2110 O O . VAL A 1 279 ? 2.973 -38.875 -13.969 1 98.25 279 VAL A O 1
ATOM 2113 N N . LEU A 1 280 ? 1.656 -37.062 -13.977 1 98.38 280 LEU A N 1
ATOM 2114 C CA . LEU A 1 280 ? 2.496 -36.344 -14.914 1 98.38 280 LEU A CA 1
ATOM 2115 C C . LEU A 1 280 ? 3.314 -35.281 -14.188 1 98.38 280 LEU A C 1
ATOM 2117 O O . LEU A 1 280 ? 2.758 -34.438 -13.484 1 98.38 280 LEU A O 1
ATOM 2121 N N . LEU A 1 281 ? 4.59 -35.344 -14.328 1 98.44 281 LEU A N 1
ATOM 2122 C CA . LEU A 1 281 ? 5.496 -34.375 -13.734 1 98.44 281 LEU A CA 1
ATOM 2123 C C . LEU A 1 281 ? 5.578 -33.125 -14.586 1 98.44 281 LEU A C 1
ATOM 2125 O O . LEU A 1 281 ? 5.129 -33.094 -15.734 1 98.44 281 LEU A O 1
ATOM 2129 N N . PRO A 1 282 ? 6.066 -31.953 -14.023 1 97.44 282 PRO A N 1
ATOM 2130 C CA . PRO A 1 282 ? 6.215 -30.75 -14.844 1 97.44 282 PRO A CA 1
ATOM 2131 C C . PRO A 1 282 ? 7.059 -30.984 -16.094 1 97.44 282 PRO A C 1
ATOM 2133 O O . PRO A 1 282 ? 8.047 -31.734 -16.047 1 97.44 282 PRO A O 1
ATOM 2136 N N . PRO A 1 283 ? 6.645 -30.359 -17.203 1 96.94 283 PRO A N 1
ATOM 2137 C CA . PRO A 1 283 ? 7.477 -30.484 -18.406 1 96.94 283 PRO A CA 1
ATOM 2138 C C . PRO A 1 283 ? 8.898 -29.984 -18.188 1 96.94 283 PRO A C 1
ATOM 2140 O O . PRO A 1 283 ? 9.117 -29.047 -17.406 1 96.94 283 PRO A O 1
ATOM 2143 N N . THR A 1 284 ? 9.789 -30.578 -18.922 1 96 284 THR A N 1
ATOM 2144 C CA . THR A 1 284 ? 11.164 -30.109 -18.906 1 96 284 THR A CA 1
ATOM 2145 C C . THR A 1 284 ? 11.266 -28.719 -19.516 1 96 284 THR A C 1
ATOM 2147 O O . THR A 1 284 ? 10.594 -28.406 -20.5 1 96 284 THR A O 1
ATOM 2150 N N . LEU A 1 285 ? 12.102 -27.875 -18.953 1 96.88 285 LEU A N 1
ATOM 2151 C CA . LEU A 1 285 ? 12.32 -26.547 -19.469 1 96.88 285 LEU A CA 1
ATOM 2152 C C . LEU A 1 285 ? 13.094 -26.594 -20.781 1 96.88 285 LEU A C 1
ATOM 2154 O O . LEU A 1 285 ? 14.008 -27.406 -20.938 1 96.88 285 LEU A O 1
ATOM 2158 N N . PRO A 1 286 ? 12.766 -25.719 -21.734 1 97.44 286 PRO A N 1
ATOM 2159 C CA . PRO A 1 286 ? 13.57 -25.625 -22.953 1 97.44 286 PRO A CA 1
ATOM 2160 C C . PRO A 1 286 ? 15.023 -25.234 -22.672 1 97.44 286 PRO A C 1
ATOM 2162 O O . PRO A 1 286 ? 15.305 -24.625 -21.625 1 97.44 286 PRO A O 1
ATOM 2165 N N . ASP A 1 287 ? 15.859 -25.562 -23.625 1 97.06 287 ASP A N 1
ATOM 2166 C CA . ASP A 1 287 ? 17.266 -25.188 -23.484 1 97.06 287 ASP A CA 1
ATOM 2167 C C . ASP A 1 287 ? 17.422 -23.688 -23.312 1 97.06 287 ASP A C 1
ATOM 2169 O O . ASP A 1 287 ? 16.75 -22.906 -23.984 1 97.06 287 ASP A O 1
ATOM 2173 N N . GLY A 1 288 ? 18.281 -23.297 -22.344 1 98 288 GLY A N 1
ATOM 2174 C CA . GLY A 1 288 ? 18.578 -21.891 -22.125 1 98 288 GLY A CA 1
ATOM 2175 C C . GLY A 1 288 ? 17.609 -21.234 -21.156 1 98 288 GLY A C 1
ATOM 2176 O O . GLY A 1 288 ? 17.844 -20.109 -20.719 1 98 288 GLY A O 1
ATOM 2177 N N . HIS A 1 289 ? 16.578 -21.953 -20.844 1 98.62 289 HIS A N 1
ATOM 2178 C CA . HIS A 1 289 ? 15.617 -21.406 -19.891 1 98.62 289 HIS A CA 1
ATOM 2179 C C . HIS A 1 289 ? 16.031 -21.719 -18.453 1 98.62 289 HIS A C 1
ATOM 2181 O O . HIS A 1 289 ? 16.547 -22.812 -18.188 1 98.62 289 HIS A O 1
ATOM 2187 N N . VAL A 1 290 ? 15.914 -20.781 -17.594 1 98.56 290 VAL A N 1
ATOM 2188 C CA . VAL A 1 290 ? 16.125 -20.953 -16.156 1 98.56 290 VAL A CA 1
ATOM 2189 C C . VAL A 1 290 ? 14.852 -20.562 -15.406 1 98.56 290 VAL A C 1
ATOM 2191 O O . VAL A 1 290 ? 14.25 -19.531 -15.68 1 98.56 290 VAL A O 1
ATOM 2194 N N . SER A 1 291 ? 14.43 -21.406 -14.531 1 98.69 291 SER A N 1
ATOM 2195 C CA . SER A 1 291 ? 13.227 -21.172 -13.742 1 98.69 291 SER A CA 1
ATOM 2196 C C . SER A 1 291 ? 13.57 -20.766 -12.312 1 98.69 291 SER A C 1
ATOM 2198 O O . SER A 1 291 ? 14.562 -21.234 -11.75 1 98.69 291 SER A O 1
ATOM 2200 N N . SER A 1 292 ? 12.727 -19.906 -11.734 1 98.75 292 SER A N 1
ATOM 2201 C CA . SER A 1 292 ? 12.82 -19.578 -10.312 1 98.75 292 SER A CA 1
ATOM 2202 C C . SER A 1 292 ? 12.32 -20.719 -9.445 1 98.75 292 SER A C 1
ATOM 2204 O O . SER A 1 292 ? 12.547 -20.734 -8.234 1 98.75 292 SER A O 1
ATOM 2206 N N . HIS A 1 293 ? 11.68 -21.719 -10.062 1 98.31 293 HIS A N 1
ATOM 2207 C CA . HIS A 1 293 ? 11.078 -22.828 -9.328 1 98.31 293 HIS A CA 1
ATOM 2208 C C . HIS A 1 293 ? 10.117 -22.312 -8.258 1 98.31 293 HIS A C 1
ATOM 2210 O O . HIS A 1 293 ? 10.219 -22.703 -7.094 1 98.31 293 HIS A O 1
ATOM 2216 N N . TYR A 1 294 ? 9.195 -21.438 -8.711 1 98.5 294 TYR A N 1
ATOM 2217 C CA . TYR A 1 294 ? 8.203 -20.922 -7.766 1 98.5 294 TYR A CA 1
ATOM 2218 C C . TYR A 1 294 ? 7.188 -22 -7.398 1 98.5 294 TYR A C 1
ATOM 2220 O O . TYR A 1 294 ? 6.863 -22.188 -6.223 1 98.5 294 TYR A O 1
ATOM 2228 N N . PHE A 1 295 ? 6.672 -22.734 -8.406 1 98.38 295 PHE A N 1
ATOM 2229 C CA . PHE A 1 295 ? 5.754 -23.844 -8.188 1 98.38 295 PHE A CA 1
ATOM 2230 C C . PHE A 1 295 ? 6.379 -25.156 -8.641 1 98.38 295 PHE A C 1
ATOM 2232 O O . PHE A 1 295 ? 7.164 -25.172 -9.594 1 98.38 295 PHE A O 1
ATOM 2239 N N . TYR A 1 296 ? 6.086 -26.188 -7.969 1 98.62 296 TYR A N 1
ATOM 2240 C CA . TYR A 1 296 ? 6.18 -27.547 -8.484 1 98.62 296 TYR A CA 1
ATOM 2241 C C . TYR A 1 296 ? 4.797 -28.172 -8.648 1 98.62 296 TYR A C 1
ATOM 2243 O O . TYR A 1 296 ? 4.102 -28.422 -7.668 1 98.62 296 TYR A O 1
ATOM 2251 N N . TRP A 1 297 ? 4.418 -28.344 -9.906 1 98.06 297 TRP A N 1
ATOM 2252 C CA . TRP A 1 297 ? 3.059 -28.812 -10.117 1 98.06 297 TRP A CA 1
ATOM 2253 C C . TRP A 1 297 ? 3.061 -30.203 -10.758 1 98.06 297 TRP A C 1
ATOM 2255 O O . TRP A 1 297 ? 3.916 -30.5 -11.594 1 98.06 297 TRP A O 1
ATOM 2265 N N . VAL A 1 298 ? 2.146 -31.047 -10.344 1 98.62 298 VAL A N 1
ATOM 2266 C CA . VAL A 1 298 ? 1.868 -32.344 -10.938 1 98.62 298 VAL A CA 1
ATOM 2267 C C . VAL A 1 298 ? 0.448 -32.375 -11.492 1 98.62 298 VAL A C 1
ATOM 2269 O O . VAL A 1 298 ? -0.389 -31.547 -11.117 1 98.62 298 VAL A O 1
ATOM 2272 N N . GLN A 1 299 ? 0.265 -33.219 -12.398 1 98.62 299 GLN A N 1
ATOM 2273 C CA . GLN A 1 299 ? -1.077 -33.344 -12.953 1 98.62 299 GLN A CA 1
ATOM 2274 C C . GLN A 1 299 ? -1.588 -34.781 -12.797 1 98.62 299 GLN A C 1
ATOM 2276 O O . GLN A 1 299 ? -0.827 -35.75 -12.953 1 98.62 299 GLN A O 1
ATOM 2281 N N . LEU A 1 300 ? -2.805 -34.875 -12.414 1 97.94 300 LEU A N 1
ATOM 2282 C CA . LEU A 1 300 ? -3.508 -36.125 -12.148 1 97.94 300 LEU A CA 1
ATOM 2283 C C . LEU A 1 300 ? -4.801 -36.188 -12.945 1 97.94 300 LEU A C 1
ATOM 2285 O O . LEU A 1 300 ? -5.215 -35.219 -13.57 1 97.94 300 LEU A O 1
ATOM 2289 N N . ALA A 1 301 ? -5.383 -37.438 -12.969 1 96.81 301 ALA A N 1
ATOM 2290 C CA . ALA A 1 301 ? -6.746 -37.531 -13.484 1 96.81 301 ALA A CA 1
ATOM 2291 C C . ALA A 1 301 ? -7.691 -36.594 -12.727 1 96.81 301 ALA A C 1
ATOM 2293 O O . ALA A 1 301 ? -7.633 -36.5 -11.492 1 96.81 301 ALA A O 1
ATOM 2294 N N . PRO A 1 302 ? -8.523 -35.875 -13.508 1 95.5 302 PRO A N 1
ATOM 2295 C CA . PRO A 1 302 ? -9.391 -34.875 -12.867 1 95.5 302 PRO A CA 1
ATOM 2296 C C . PRO A 1 302 ? -10.258 -35.5 -11.766 1 95.5 302 PRO A C 1
ATOM 2298 O O . PRO A 1 302 ? -10.609 -34.781 -10.805 1 95.5 302 PRO A O 1
ATOM 2301 N N . GLU A 1 303 ? -10.555 -36.719 -11.828 1 94.38 303 GLU A N 1
ATOM 2302 C CA . GLU A 1 303 ? -11.484 -37.375 -10.906 1 94.38 303 GLU A CA 1
ATOM 2303 C C . GLU A 1 303 ? -10.844 -37.562 -9.539 1 94.38 303 GLU A C 1
ATOM 2305 O O . GLU A 1 303 ? -11.547 -37.719 -8.539 1 94.38 303 GLU A O 1
ATOM 2310 N N . ILE A 1 304 ? -9.539 -37.5 -9.461 1 96 304 ILE A N 1
ATOM 2311 C CA . ILE A 1 304 ? -8.945 -37.875 -8.18 1 96 304 ILE A CA 1
ATOM 2312 C C . ILE A 1 304 ? -8.164 -36.688 -7.621 1 96 304 ILE A C 1
ATOM 2314 O O . ILE A 1 304 ? -7.773 -36.688 -6.453 1 96 304 ILE A O 1
ATOM 2318 N N . ARG A 1 305 ? -7.855 -35.656 -8.391 1 96.31 305 ARG A N 1
ATOM 2319 C CA . ARG A 1 305 ? -6.969 -34.562 -8.023 1 96.31 305 ARG A CA 1
ATOM 2320 C C . ARG A 1 305 ? -7.375 -33.969 -6.684 1 96.31 305 ARG A C 1
ATOM 2322 O O . ARG A 1 305 ? -6.539 -33.812 -5.789 1 96.31 305 ARG A O 1
ATOM 2329 N N . ASP A 1 306 ? -8.672 -33.625 -6.496 1 94.81 306 ASP A N 1
ATOM 2330 C CA . ASP A 1 306 ? -9.156 -33 -5.277 1 94.81 306 ASP A CA 1
ATOM 2331 C C . ASP A 1 306 ? -9.125 -33.969 -4.094 1 94.81 306 ASP A C 1
ATOM 2333 O O . ASP A 1 306 ? -8.875 -33.562 -2.961 1 94.81 306 ASP A O 1
ATOM 2337 N N . GLN A 1 307 ? -9.367 -35.188 -4.309 1 95.31 307 GLN A N 1
ATOM 2338 C CA . GLN A 1 307 ? -9.32 -36.188 -3.248 1 95.31 307 GLN A CA 1
ATOM 2339 C C . GLN A 1 307 ? -7.891 -36.406 -2.75 1 95.31 307 GLN A C 1
ATOM 2341 O O . GLN A 1 307 ? -7.664 -36.594 -1.552 1 95.31 307 GLN A O 1
ATOM 2346 N N . VAL A 1 308 ? -7.008 -36.406 -3.695 1 97.19 308 VAL A N 1
ATOM 2347 C CA . VAL A 1 308 ? -5.602 -36.531 -3.328 1 97.19 308 VAL A CA 1
ATOM 2348 C C . VAL A 1 308 ? -5.191 -35.344 -2.453 1 97.19 308 VAL A C 1
ATOM 2350 O O . VAL A 1 308 ? -4.551 -35.5 -1.414 1 97.19 308 VAL A O 1
ATOM 2353 N N . ALA A 1 309 ? -5.582 -34.125 -2.854 1 96.81 309 ALA A N 1
ATOM 2354 C CA . ALA A 1 309 ? -5.277 -32.938 -2.074 1 96.81 309 ALA A CA 1
ATOM 2355 C C . ALA A 1 309 ? -5.848 -33.031 -0.663 1 96.81 309 ALA A C 1
ATOM 2357 O O . ALA A 1 309 ? -5.18 -32.688 0.31 1 96.81 309 ALA A O 1
ATOM 2358 N N . GLN A 1 310 ? -7.047 -33.469 -0.56 1 95.75 310 GLN A N 1
ATOM 2359 C CA . GLN A 1 310 ? -7.703 -33.625 0.733 1 95.75 310 GLN A CA 1
ATOM 2360 C C . GLN A 1 310 ? -6.957 -34.625 1.619 1 95.75 310 GLN A C 1
ATOM 2362 O O . GLN A 1 310 ? -6.754 -34.375 2.809 1 95.75 310 GLN A O 1
ATOM 2367 N N . GLN A 1 311 ? -6.582 -35.75 1.061 1 96.44 311 GLN A N 1
ATOM 2368 C CA . GLN A 1 311 ? -5.844 -36.75 1.825 1 96.44 311 GLN A CA 1
ATOM 2369 C C . GLN A 1 311 ? -4.496 -36.219 2.283 1 96.44 311 GLN A C 1
ATOM 2371 O O . GLN A 1 311 ? -4.055 -36.5 3.4 1 96.44 311 GLN A O 1
ATOM 2376 N N . MET A 1 312 ? -3.82 -35.531 1.376 1 97.75 312 MET A N 1
ATOM 2377 C CA . MET A 1 312 ? -2.561 -34.906 1.75 1 97.75 312 MET A CA 1
ATOM 2378 C C . MET A 1 312 ? -2.75 -33.969 2.945 1 97.75 312 MET A C 1
ATOM 2380 O O . MET A 1 312 ? -1.947 -33.969 3.879 1 97.75 312 MET A O 1
ATOM 2384 N N . LEU A 1 313 ? -3.824 -33.125 2.896 1 96.19 313 LEU A N 1
ATOM 2385 C CA . LEU A 1 313 ? -4.125 -32.219 3.979 1 96.19 313 LEU A CA 1
ATOM 2386 C C . LEU A 1 313 ? -4.352 -32.938 5.289 1 96.19 313 LEU A C 1
ATOM 2388 O O . LEU A 1 313 ? -3.906 -32.5 6.348 1 96.19 313 LEU A O 1
ATOM 2392 N N . GLU A 1 314 ? -5.023 -34.031 5.258 1 95.75 314 GLU A N 1
ATOM 2393 C CA . GLU A 1 314 ? -5.285 -34.875 6.434 1 95.75 314 GLU A CA 1
ATOM 2394 C C . GLU A 1 314 ? -3.99 -35.406 7.031 1 95.75 314 GLU A C 1
ATOM 2396 O O . GLU A 1 314 ? -3.928 -35.719 8.227 1 95.75 314 GLU A O 1
ATOM 2401 N N . ARG A 1 315 ? -3.002 -35.562 6.168 1 96.94 315 ARG A N 1
ATOM 2402 C CA . ARG A 1 315 ? -1.7 -36.031 6.617 1 96.94 315 ARG A CA 1
ATOM 2403 C C . ARG A 1 315 ? -0.8 -34.875 7.027 1 96.94 315 ARG A C 1
ATOM 2405 O O . ARG A 1 315 ? 0.391 -35.062 7.281 1 96.94 315 ARG A O 1
ATOM 2412 N N . GLY A 1 316 ? -1.312 -33.688 7.012 1 96.62 316 GLY A N 1
ATOM 2413 C CA . GLY A 1 316 ? -0.569 -32.5 7.469 1 96.62 316 GLY A CA 1
ATOM 2414 C C . GLY A 1 316 ? 0.26 -31.875 6.371 1 96.62 316 GLY A C 1
ATOM 2415 O O . GLY A 1 316 ? 1.228 -31.156 6.652 1 96.62 316 GLY A O 1
ATOM 2416 N N . ILE A 1 317 ? -0.014 -32.125 5.137 1 97.94 317 ILE A N 1
ATOM 2417 C CA . ILE A 1 317 ? 0.683 -31.562 3.992 1 97.94 317 ILE A CA 1
ATOM 2418 C C . ILE A 1 317 ? -0.276 -30.672 3.197 1 97.94 317 ILE A C 1
ATOM 2420 O O . ILE A 1 317 ? -1.227 -31.172 2.588 1 97.94 317 ILE A O 1
ATOM 2424 N N . TYR A 1 318 ? 0.021 -29.375 3.191 1 95.94 318 TYR A N 1
ATOM 2425 C CA . TYR A 1 318 ? -0.849 -28.422 2.504 1 95.94 318 TYR A CA 1
ATOM 2426 C C . TYR A 1 318 ? -0.466 -28.297 1.034 1 95.94 318 TYR A C 1
ATOM 2428 O O . TYR A 1 318 ? 0.668 -27.938 0.709 1 95.94 318 TYR A O 1
ATOM 2436 N N . THR A 1 319 ? -1.376 -28.703 0.157 1 96.25 319 THR A N 1
ATOM 2437 C CA . THR A 1 319 ? -1.259 -28.516 -1.284 1 96.25 319 THR A CA 1
ATOM 2438 C C . THR A 1 319 ? -2.33 -27.547 -1.788 1 96.25 319 THR A C 1
ATOM 2440 O O . THR A 1 319 ? -3.232 -27.172 -1.039 1 96.25 319 THR A O 1
ATOM 2443 N N . SER A 1 320 ? -2.148 -27.047 -2.99 1 94.44 320 SER A N 1
ATOM 2444 C CA . SER A 1 320 ? -3.121 -26.125 -3.564 1 94.44 320 SER A CA 1
ATOM 2445 C C . SER A 1 320 ? -3.012 -26.078 -5.086 1 94.44 320 SER A C 1
ATOM 2447 O O . SER A 1 320 ? -2.309 -26.891 -5.688 1 94.44 320 SER A O 1
ATOM 2449 N N . TYR A 1 321 ? -3.85 -25.359 -5.648 1 94.44 321 TYR A N 1
ATOM 2450 C CA . TYR A 1 321 ? -3.738 -25.016 -7.066 1 94.44 321 TYR A CA 1
ATOM 2451 C C . TYR A 1 321 ? -3.836 -23.516 -7.277 1 94.44 321 TYR A C 1
ATOM 2453 O O . TYR A 1 321 ? -4.648 -22.844 -6.641 1 94.44 321 TYR A O 1
ATOM 2461 N N . ARG A 1 322 ? -2.934 -23.078 -8.047 1 93.5 322 ARG A N 1
ATOM 2462 C CA . ARG A 1 322 ? -2.9 -21.703 -8.555 1 93.5 322 ARG A CA 1
ATOM 2463 C C . ARG A 1 322 ? -2.621 -21.688 -10.055 1 93.5 322 ARG A C 1
ATOM 2465 O O . ARG A 1 322 ? -1.817 -22.469 -10.555 1 93.5 322 ARG A O 1
ATOM 2472 N N . TYR A 1 323 ? -3.354 -20.969 -10.82 1 94.31 323 TYR A N 1
ATOM 2473 C CA . TYR A 1 323 ? -4.469 -20.109 -10.445 1 94.31 323 TYR A CA 1
ATOM 2474 C C . TYR A 1 323 ? -5.758 -20.562 -11.117 1 94.31 323 TYR A C 1
ATOM 2476 O O . TYR A 1 323 ? -5.723 -21.125 -12.211 1 94.31 323 TYR A O 1
ATOM 2484 N N . PRO A 1 324 ? -6.91 -20.297 -10.523 1 91.25 324 PRO A N 1
ATOM 2485 C CA . PRO A 1 324 ? -8.164 -20.594 -11.219 1 91.25 324 PRO A CA 1
ATOM 2486 C C . PRO A 1 324 ? -8.352 -19.766 -12.492 1 91.25 324 PRO A C 1
ATOM 2488 O O . PRO A 1 324 ? -7.906 -18.609 -12.547 1 91.25 324 PRO A O 1
ATOM 2491 N N . PRO A 1 325 ? -8.992 -20.391 -13.453 1 95.06 325 PRO A N 1
ATOM 2492 C CA . PRO A 1 325 ? -9.141 -19.688 -14.727 1 95.06 325 PRO A CA 1
ATOM 2493 C C . PRO A 1 325 ? -10.008 -18.438 -14.602 1 95.06 325 PRO A C 1
ATOM 2495 O O . PRO A 1 325 ? -11.203 -18.531 -14.32 1 95.06 325 PRO A O 1
ATOM 2498 N N . LEU A 1 326 ? -9.508 -17.297 -14.945 1 96.62 326 LEU A N 1
ATOM 2499 C CA . LEU A 1 326 ? -10.141 -16 -14.727 1 96.62 326 LEU A CA 1
ATOM 2500 C C . LEU A 1 326 ? -11.305 -15.797 -15.695 1 96.62 326 LEU A C 1
ATOM 2502 O O . LEU A 1 326 ? -12.227 -15.031 -15.406 1 96.62 326 LEU A O 1
ATOM 2506 N N . HIS A 1 327 ? -11.312 -16.5 -16.891 1 97.12 327 HIS A N 1
ATOM 2507 C CA . HIS A 1 327 ? -12.398 -16.344 -17.844 1 97.12 327 HIS A CA 1
ATOM 2508 C C . HIS A 1 327 ? -13.711 -16.891 -17.281 1 97.12 327 HIS A C 1
ATOM 2510 O O . HIS A 1 327 ? -14.781 -16.609 -17.812 1 97.12 327 HIS A O 1
ATOM 2516 N N . LYS A 1 328 ? -13.609 -17.625 -16.156 1 94.56 328 LYS A N 1
ATOM 2517 C CA . LYS A 1 328 ? -14.797 -18.203 -15.523 1 94.56 328 LYS A CA 1
ATOM 2518 C C . LYS A 1 328 ? -15.297 -17.297 -14.398 1 94.56 328 LYS A C 1
ATOM 2520 O O . LYS A 1 328 ? -16.344 -17.562 -13.805 1 94.56 328 LYS A O 1
ATOM 2525 N N . VAL A 1 329 ? -14.609 -16.281 -14 1 92.62 329 VAL A N 1
ATOM 2526 C CA . VAL A 1 329 ? -15.039 -15.328 -12.977 1 92.62 329 VAL A CA 1
ATOM 2527 C C . VAL A 1 329 ? -16.062 -14.367 -13.562 1 92.62 329 VAL A C 1
ATOM 2529 O O . VAL A 1 329 ? -15.766 -13.602 -14.477 1 92.62 329 VAL A O 1
ATOM 2532 N N . PRO A 1 330 ? -17.219 -14.289 -13.062 1 91.81 330 PRO A N 1
ATOM 2533 C CA . PRO A 1 330 ? -18.344 -13.609 -13.695 1 91.81 330 PRO A CA 1
ATOM 2534 C C . PRO A 1 330 ? -18.109 -12.117 -13.891 1 91.81 330 PRO A C 1
ATOM 2536 O O . PRO A 1 330 ? -18.547 -11.539 -14.891 1 91.81 330 PRO A O 1
ATOM 2539 N N . ILE A 1 331 ? -17.422 -11.508 -13.078 1 92.38 331 ILE A N 1
ATOM 2540 C CA . ILE A 1 331 ? -17.312 -10.055 -13.086 1 92.38 331 ILE A CA 1
ATOM 2541 C C . ILE A 1 331 ? -16.531 -9.602 -14.312 1 92.38 331 ILE A C 1
ATOM 2543 O O . ILE A 1 331 ? -16.641 -8.453 -14.742 1 92.38 331 ILE A O 1
ATOM 2547 N N . TYR A 1 332 ? -15.711 -10.492 -14.906 1 94.81 332 TYR A N 1
ATOM 2548 C CA . TYR A 1 332 ? -14.914 -10.109 -16.062 1 94.81 332 TYR A CA 1
ATOM 2549 C C . TYR A 1 332 ? -15.703 -10.273 -17.359 1 94.81 332 TYR A C 1
ATOM 2551 O O . TYR A 1 332 ? -15.234 -9.891 -18.438 1 94.81 332 TYR A O 1
ATOM 2559 N N . ARG A 1 333 ? -16.891 -10.906 -17.297 1 92.44 333 ARG A N 1
ATOM 2560 C CA . ARG A 1 333 ? -17.844 -11.023 -18.375 1 92.44 333 ARG A CA 1
ATOM 2561 C C . ARG A 1 333 ? -17.203 -11.602 -19.625 1 92.44 333 ARG A C 1
ATOM 2563 O O . ARG A 1 333 ? -17.406 -11.102 -20.734 1 92.44 333 ARG A O 1
ATOM 2570 N N . ALA A 1 334 ? -16.297 -12.562 -19.359 1 93 334 ALA A N 1
ATOM 2571 C CA . ALA A 1 334 ? -15.672 -13.234 -20.484 1 93 334 ALA A CA 1
ATOM 2572 C C . ALA A 1 334 ? -16.625 -14.227 -21.141 1 93 334 ALA A C 1
ATOM 2574 O O . ALA A 1 334 ? -17.375 -14.922 -20.438 1 93 334 ALA A O 1
ATOM 2575 N N . ASP A 1 335 ? -16.719 -14.188 -22.438 1 90.75 335 ASP A N 1
ATOM 2576 C CA . ASP A 1 335 ? -17.531 -15.125 -23.203 1 90.75 335 ASP A CA 1
ATOM 2577 C C . ASP A 1 335 ? -16.672 -15.945 -24.156 1 90.75 335 ASP A C 1
ATOM 2579 O O . ASP A 1 335 ? -16.75 -15.773 -25.375 1 90.75 335 ASP A O 1
ATOM 2583 N N . CYS A 1 336 ? -15.891 -16.828 -23.547 1 93.81 336 CYS A N 1
ATOM 2584 C CA . CYS A 1 336 ? -15.008 -17.672 -24.344 1 93.81 336 CYS A CA 1
ATOM 2585 C C . CYS A 1 336 ? -14.805 -19.031 -23.688 1 93.81 336 CYS A C 1
ATOM 2587 O O . CYS A 1 336 ? -15.133 -19.203 -22.516 1 93.81 336 CYS A O 1
ATOM 2589 N N . LYS A 1 337 ? -14.445 -19.922 -24.5 1 95.25 337 LYS A N 1
ATOM 2590 C CA . LYS A 1 337 ? -14.047 -21.25 -24.031 1 95.25 337 LYS A CA 1
ATOM 2591 C C . LYS A 1 337 ? -12.539 -21.453 -24.203 1 95.25 337 LYS A C 1
ATOM 2593 O O . LYS A 1 337 ? -11.992 -21.234 -25.281 1 95.25 337 LYS A O 1
ATOM 2598 N N . LEU A 1 338 ? -11.961 -21.766 -23.156 1 98.31 338 LEU A N 1
ATOM 2599 C CA . LEU A 1 338 ? -10.523 -22.016 -23.141 1 98.31 338 LEU A CA 1
ATOM 2600 C C . LEU A 1 338 ? -10.219 -23.406 -22.594 1 98.31 338 LEU A C 1
ATOM 2602 O O . LEU A 1 338 ? -9.844 -23.547 -21.438 1 98.31 338 LEU A O 1
ATOM 2606 N N . PRO A 1 339 ? -10.391 -24.391 -23.406 1 97.81 339 PRO A N 1
ATOM 2607 C CA . PRO A 1 339 ? -10.398 -25.781 -22.969 1 97.81 339 PRO A CA 1
ATOM 2608 C C . PRO A 1 339 ? -9.102 -26.203 -22.297 1 97.81 339 PRO A C 1
ATOM 2610 O O . PRO A 1 339 ? -9.117 -27 -21.359 1 97.81 339 PRO A O 1
ATOM 2613 N N . SER A 1 340 ? -7.992 -25.719 -22.781 1 98.38 340 SER A N 1
ATOM 2614 C CA . SER A 1 340 ? -6.723 -26.109 -22.188 1 98.38 340 SER A CA 1
ATOM 2615 C C . SER A 1 340 ? -6.59 -25.578 -20.766 1 98.38 340 SER A C 1
ATOM 2617 O O . SER A 1 340 ? -6.148 -26.297 -19.859 1 98.38 340 SER A O 1
ATOM 2619 N N . ALA A 1 341 ? -6.906 -24.297 -20.609 1 98.06 341 ALA A N 1
ATOM 2620 C CA . ALA A 1 341 ? -6.887 -23.719 -19.266 1 98.06 341 ALA A CA 1
ATOM 2621 C C . ALA A 1 341 ? -7.828 -24.469 -18.328 1 98.06 341 ALA A C 1
ATOM 2623 O O . ALA A 1 341 ? -7.477 -24.734 -17.172 1 98.06 341 ALA A O 1
ATOM 2624 N N . GLU A 1 342 ? -8.992 -24.812 -18.797 1 96.88 342 GLU A N 1
ATOM 2625 C CA . GLU A 1 342 ? -9.992 -25.531 -18.016 1 96.88 342 GLU A CA 1
ATOM 2626 C C . GLU A 1 342 ? -9.5 -26.922 -17.641 1 96.88 342 GLU A C 1
ATOM 2628 O O . GLU A 1 342 ? -9.672 -27.359 -16.5 1 96.88 342 GLU A O 1
ATOM 2633 N N . ASP A 1 343 ? -8.922 -27.547 -18.594 1 97.38 343 ASP A N 1
ATOM 2634 C CA . ASP A 1 343 ? -8.391 -28.875 -18.344 1 97.38 343 ASP A CA 1
ATOM 2635 C C . ASP A 1 343 ? -7.25 -28.828 -17.328 1 97.38 343 ASP A C 1
ATOM 2637 O O . ASP A 1 343 ? -7.211 -29.641 -16.391 1 97.38 343 ASP A O 1
ATOM 2641 N N . ALA A 1 344 ? -6.309 -27.938 -17.5 1 97.62 344 ALA A N 1
ATOM 2642 C CA . ALA A 1 344 ? -5.191 -27.797 -16.578 1 97.62 344 ALA A CA 1
ATOM 2643 C C . ALA A 1 344 ? -5.684 -27.547 -15.156 1 97.62 344 ALA A C 1
ATOM 2645 O O . ALA A 1 344 ? -5.137 -28.094 -14.195 1 97.62 344 ALA A O 1
ATOM 2646 N N . CYS A 1 345 ? -6.695 -26.734 -15.016 1 95.69 345 CYS A N 1
ATOM 2647 C CA . CYS A 1 345 ? -7.25 -26.391 -13.711 1 95.69 345 CYS A CA 1
ATOM 2648 C C . CYS A 1 345 ? -7.766 -27.625 -12.992 1 95.69 345 CYS A C 1
ATOM 2650 O O . CYS A 1 345 ? -7.637 -27.734 -11.773 1 95.69 345 CYS A O 1
ATOM 2652 N N . ARG A 1 346 ? -8.289 -28.562 -13.688 1 95.75 346 ARG A N 1
ATOM 2653 C CA . ARG A 1 346 ? -8.914 -29.75 -13.094 1 95.75 346 ARG A CA 1
ATOM 2654 C C . ARG A 1 346 ? -7.871 -30.797 -12.734 1 95.75 346 ARG A C 1
ATOM 2656 O O . ARG A 1 346 ? -8.133 -31.688 -11.922 1 95.75 346 ARG A O 1
ATOM 2663 N N . ARG A 1 347 ? -6.676 -30.625 -13.281 1 97.62 347 ARG A N 1
ATOM 2664 C CA . ARG A 1 347 ? -5.734 -31.75 -13.203 1 97.62 347 ARG A CA 1
ATOM 2665 C C . ARG A 1 347 ? -4.535 -31.391 -12.328 1 97.62 347 ARG A C 1
ATOM 2667 O O . ARG A 1 347 ? -3.846 -32.281 -11.828 1 97.62 347 ARG A O 1
ATOM 2674 N N . THR A 1 348 ? -4.32 -30.109 -12.156 1 98.19 348 THR A N 1
ATOM 2675 C CA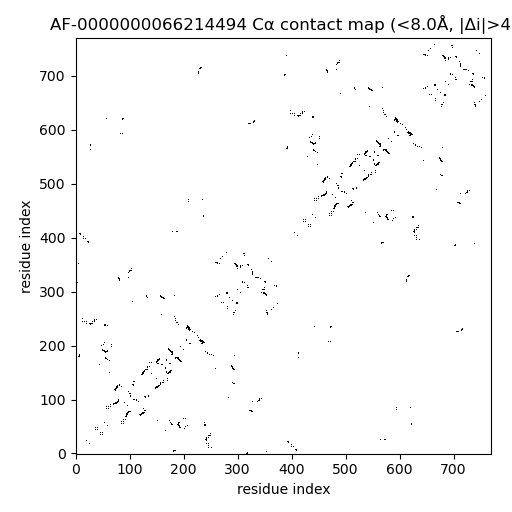 . THR A 1 348 ? -3.029 -29.656 -11.648 1 98.19 348 THR A CA 1
ATOM 2676 C C . THR A 1 348 ? -3.064 -29.531 -10.133 1 98.19 348 THR A C 1
ATOM 2678 O O . THR A 1 348 ? -4.055 -29.047 -9.57 1 98.19 348 THR A O 1
ATOM 2681 N N . LEU A 1 349 ? -2.045 -29.938 -9.477 1 98.12 349 LEU A N 1
ATOM 2682 C CA . LEU A 1 349 ? -1.844 -29.812 -8.039 1 98.12 349 LEU A CA 1
ATOM 2683 C C . LEU A 1 349 ? -0.424 -29.359 -7.723 1 98.12 349 LEU A C 1
ATOM 2685 O O . LEU A 1 349 ? 0.542 -29.875 -8.281 1 98.12 349 LEU A O 1
ATOM 2689 N N . LEU A 1 350 ? -0.341 -28.359 -6.887 1 98.31 350 LEU A N 1
ATOM 2690 C CA . LEU A 1 350 ? 0.964 -27.859 -6.465 1 98.31 350 LEU A CA 1
ATOM 2691 C C . LEU A 1 350 ? 1.445 -28.578 -5.211 1 98.31 350 LEU A C 1
ATOM 2693 O O . LEU A 1 350 ? 0.722 -28.656 -4.215 1 98.31 350 LEU A O 1
ATOM 2697 N N . LEU A 1 351 ? 2.627 -29.062 -5.199 1 98.69 351 LEU A N 1
ATOM 2698 C CA . LEU A 1 351 ? 3.262 -29.656 -4.027 1 98.69 351 LEU A CA 1
ATOM 2699 C C . LEU A 1 351 ? 4.121 -28.625 -3.297 1 98.69 351 LEU A C 1
ATOM 2701 O O . LEU A 1 351 ? 4.547 -27.641 -3.893 1 98.69 351 LEU A O 1
ATOM 2705 N N . PRO A 1 352 ? 4.332 -28.875 -1.99 1 98.56 352 PRO A N 1
ATOM 2706 C CA . PRO A 1 352 ? 5.141 -27.938 -1.206 1 98.56 352 PRO A CA 1
ATOM 2707 C C . PRO A 1 352 ? 6.512 -27.672 -1.829 1 98.56 352 PRO A C 1
ATOM 2709 O O . PRO A 1 352 ? 7.203 -28.625 -2.227 1 98.56 352 PRO A O 1
ATOM 2712 N N . LEU A 1 353 ? 6.836 -26.422 -1.959 1 98.5 353 LEU A N 1
ATOM 2713 C CA . LEU A 1 353 ? 8.156 -26.047 -2.455 1 98.5 353 LEU A CA 1
ATOM 2714 C C . LEU A 1 353 ? 8.617 -24.734 -1.819 1 98.5 353 LEU A C 1
ATOM 2716 O O . LEU A 1 353 ? 8.125 -23.656 -2.176 1 98.5 353 LEU A O 1
ATOM 2720 N N . HIS A 1 354 ? 9.516 -24.781 -0.87 1 97.69 354 HIS A N 1
ATOM 2721 C CA . HIS A 1 354 ? 10.188 -23.656 -0.237 1 97.69 354 HIS A CA 1
ATOM 2722 C C . HIS A 1 354 ? 11.516 -24.094 0.384 1 97.69 354 HIS A C 1
ATOM 2724 O O . HIS A 1 354 ? 11.695 -25.266 0.716 1 97.69 354 HIS A O 1
ATOM 2730 N N . PRO A 1 355 ? 12.391 -23.172 0.574 1 96.62 355 PRO A N 1
ATOM 2731 C CA . PRO A 1 355 ? 13.773 -23.547 0.901 1 96.62 355 PRO A CA 1
ATOM 2732 C C . PRO A 1 355 ? 13.914 -24.109 2.312 1 96.62 355 PRO A C 1
ATOM 2734 O O . PRO A 1 355 ? 14.961 -24.656 2.662 1 96.62 355 PRO A O 1
ATOM 2737 N N . SER A 1 356 ? 12.906 -23.984 3.092 1 96.56 356 SER A N 1
ATOM 2738 C CA . SER A 1 356 ? 13.008 -24.484 4.457 1 96.56 356 SER A CA 1
ATOM 2739 C C . SER A 1 356 ? 12.695 -25.969 4.52 1 96.56 356 SER A C 1
ATOM 2741 O O . SER A 1 356 ? 12.859 -26.609 5.566 1 96.56 356 SER A O 1
ATOM 2743 N N . LEU A 1 357 ? 12.258 -26.562 3.418 1 97.81 357 LEU A N 1
ATOM 2744 C CA . LEU A 1 357 ? 12.023 -28 3.395 1 97.81 357 LEU A CA 1
ATOM 2745 C C . LEU A 1 357 ? 13.336 -28.766 3.459 1 97.81 357 LEU A C 1
ATOM 2747 O O . LEU A 1 357 ? 14.227 -28.547 2.631 1 97.81 357 LEU A O 1
ATOM 2751 N N . ASP A 1 358 ? 13.469 -29.531 4.418 1 96.94 358 ASP A N 1
ATOM 2752 C CA . ASP A 1 358 ? 14.641 -30.406 4.387 1 96.94 358 ASP A CA 1
ATOM 2753 C C . ASP A 1 358 ? 14.359 -31.672 3.562 1 96.94 358 ASP A C 1
ATOM 2755 O O . ASP A 1 358 ? 13.234 -31.875 3.111 1 96.94 358 ASP A O 1
ATOM 2759 N N . ASP A 1 359 ? 15.367 -32.5 3.42 1 98.12 359 ASP A N 1
ATOM 2760 C CA . ASP A 1 359 ? 15.266 -33.625 2.514 1 98.12 359 ASP A CA 1
ATOM 2761 C C . ASP A 1 359 ? 14.281 -34.688 3.043 1 98.12 359 ASP A C 1
ATOM 2763 O O . ASP A 1 359 ? 13.602 -35.344 2.264 1 98.12 359 ASP A O 1
ATOM 2767 N N . ALA A 1 360 ? 14.211 -34.844 4.293 1 98.38 360 ALA A N 1
ATOM 2768 C CA . ALA A 1 360 ? 13.273 -35.781 4.891 1 98.38 360 ALA A CA 1
ATOM 2769 C C . ALA A 1 360 ? 11.828 -35.344 4.645 1 98.38 360 ALA A C 1
ATOM 2771 O O . ALA A 1 360 ? 10.969 -36.188 4.379 1 98.38 360 ALA A O 1
ATOM 2772 N N . GLU A 1 361 ? 11.586 -34.062 4.785 1 98.56 361 GLU A N 1
ATOM 2773 C CA . GLU A 1 361 ? 10.25 -33.562 4.516 1 98.56 361 GLU A CA 1
ATOM 2774 C C . GLU A 1 361 ? 9.875 -33.719 3.043 1 98.56 361 GLU A C 1
ATOM 2776 O O . GLU A 1 361 ? 8.734 -34.031 2.719 1 98.56 361 GLU A O 1
ATOM 2781 N N . VAL A 1 362 ? 10.828 -33.531 2.174 1 98.75 362 VAL A N 1
ATOM 2782 C CA . VAL A 1 362 ? 10.602 -33.719 0.745 1 98.75 362 VAL A CA 1
ATOM 2783 C C . VAL A 1 362 ? 10.195 -35.156 0.468 1 98.75 362 VAL A C 1
ATOM 2785 O O . VAL A 1 362 ? 9.242 -35.406 -0.268 1 98.75 362 VAL A O 1
ATOM 2788 N N . ARG A 1 363 ? 10.875 -36.094 1.056 1 98.56 363 ARG A N 1
ATOM 2789 C CA . ARG A 1 363 ? 10.555 -37.5 0.902 1 98.56 363 ARG A CA 1
ATOM 2790 C C . ARG A 1 363 ? 9.172 -37.812 1.471 1 98.56 363 ARG A C 1
ATOM 2792 O O . ARG A 1 363 ? 8.414 -38.594 0.883 1 98.56 363 ARG A O 1
ATOM 2799 N N . THR A 1 364 ? 8.93 -37.188 2.605 1 98.75 364 THR A N 1
ATOM 2800 C CA . THR A 1 364 ? 7.621 -37.375 3.219 1 98.75 364 THR A CA 1
ATOM 2801 C C . THR A 1 364 ? 6.516 -36.906 2.281 1 98.75 364 THR A C 1
ATOM 2803 O O . THR A 1 364 ? 5.512 -37.625 2.1 1 98.75 364 THR A O 1
ATOM 2806 N N . VAL A 1 365 ? 6.672 -35.75 1.685 1 98.88 365 VAL A N 1
ATOM 2807 C CA . VAL A 1 365 ? 5.68 -35.219 0.753 1 98.88 365 VAL A CA 1
ATOM 2808 C C . VAL A 1 365 ? 5.508 -36.188 -0.423 1 98.88 365 VAL A C 1
ATOM 2810 O O . VAL A 1 365 ? 4.383 -36.531 -0.788 1 98.88 365 VAL A O 1
ATOM 2813 N N . ALA A 1 366 ? 6.602 -36.625 -0.995 1 98.75 366 ALA A N 1
ATOM 2814 C CA . ALA A 1 366 ? 6.562 -37.531 -2.156 1 98.75 366 ALA A CA 1
ATOM 2815 C C . ALA A 1 366 ? 5.891 -38.844 -1.812 1 98.75 366 ALA A C 1
ATOM 2817 O O . ALA A 1 366 ? 5.062 -39.344 -2.576 1 98.75 366 ALA A O 1
ATOM 2818 N N . ASP A 1 367 ? 6.25 -39.406 -0.651 1 98.44 367 ASP A N 1
ATOM 2819 C CA . ASP A 1 367 ? 5.719 -40.688 -0.222 1 98.44 367 ASP A CA 1
ATOM 2820 C C . ASP A 1 367 ? 4.211 -40.625 0.023 1 98.44 367 ASP A C 1
ATOM 2822 O O . ASP A 1 367 ? 3.455 -41.469 -0.435 1 98.44 367 ASP A O 1
ATOM 2826 N N . GLU A 1 368 ? 3.838 -39.594 0.784 1 98.62 368 GLU A N 1
ATOM 2827 C CA . GLU A 1 368 ? 2.418 -39.438 1.085 1 98.62 368 GLU A CA 1
ATOM 2828 C C . GLU A 1 368 ? 1.616 -39.156 -0.179 1 98.62 368 GLU A C 1
ATOM 2830 O O . GLU A 1 368 ? 0.471 -39.594 -0.31 1 98.62 368 GLU A O 1
ATOM 2835 N N . PHE A 1 369 ? 2.176 -38.438 -1.053 1 98.62 369 PHE A N 1
ATOM 2836 C CA . PHE A 1 369 ? 1.53 -38.156 -2.328 1 98.62 369 PHE A CA 1
ATOM 2837 C C . PHE A 1 369 ? 1.333 -39.438 -3.137 1 98.62 369 PHE A C 1
ATOM 2839 O O . PHE A 1 369 ? 0.242 -39.688 -3.654 1 98.62 369 PHE A O 1
ATOM 2846 N N . GLN A 1 370 ? 2.361 -40.188 -3.246 1 98.19 370 GLN A N 1
ATOM 2847 C CA . GLN A 1 370 ? 2.279 -41.469 -3.969 1 98.19 370 GLN A CA 1
ATOM 2848 C C . GLN A 1 370 ? 1.2 -42.375 -3.377 1 98.19 370 GLN A C 1
ATOM 2850 O O . GLN A 1 370 ? 0.405 -42.938 -4.109 1 98.19 370 GLN A O 1
ATOM 2855 N N . LYS A 1 371 ? 1.197 -42.469 -2.08 1 97.81 371 LYS A N 1
ATOM 2856 C CA . LYS A 1 371 ? 0.19 -43.281 -1.402 1 97.81 371 LYS A CA 1
ATOM 2857 C C . LYS A 1 371 ? -1.219 -42.781 -1.721 1 97.81 371 LYS A C 1
ATOM 2859 O O . LYS A 1 371 ? -2.125 -43.594 -1.954 1 97.81 371 LYS A O 1
ATOM 2864 N N . ALA A 1 372 ? -1.377 -41.5 -1.66 1 97.81 372 ALA A N 1
ATOM 2865 C CA . ALA A 1 372 ? -2.686 -40.906 -1.933 1 97.81 372 ALA A CA 1
ATOM 2866 C C . ALA A 1 372 ? -3.131 -41.188 -3.363 1 97.81 372 ALA A C 1
ATOM 2868 O O . ALA A 1 372 ? -4.289 -41.531 -3.6 1 97.81 372 ALA A O 1
ATOM 2869 N N . VAL A 1 373 ? -2.23 -41.031 -4.328 1 97.88 373 VAL A N 1
ATOM 2870 C CA . VAL A 1 373 ? -2.541 -41.25 -5.73 1 97.88 373 VAL A CA 1
ATOM 2871 C C . VAL A 1 373 ? -2.914 -42.719 -5.934 1 97.88 373 VAL A C 1
ATOM 2873 O O . VAL A 1 373 ? -3.936 -43.031 -6.555 1 97.88 373 VAL A O 1
ATOM 2876 N N . GLU A 1 374 ? -2.139 -43.625 -5.402 1 96.06 374 GLU A N 1
ATOM 2877 C CA . GLU A 1 374 ? -2.381 -45.062 -5.551 1 96.06 374 GLU A CA 1
ATOM 2878 C C . GLU A 1 374 ? -3.711 -45.469 -4.918 1 96.06 374 GLU A C 1
ATOM 2880 O O . GLU A 1 374 ? -4.449 -46.281 -5.477 1 96.06 374 GLU A O 1
ATOM 2885 N N . HIS A 1 375 ? -3.939 -44.938 -3.828 1 95.31 375 HIS A N 1
ATOM 2886 C CA . HIS A 1 375 ? -5.188 -45.188 -3.125 1 95.31 375 HIS A CA 1
ATOM 2887 C C . HIS A 1 375 ? -6.395 -44.844 -3.982 1 95.31 375 HIS A C 1
ATOM 2889 O O . HIS A 1 375 ? -7.332 -45.625 -4.105 1 95.31 375 HIS A O 1
ATOM 2895 N N . HIS A 1 376 ? -6.402 -43.719 -4.617 1 93.94 376 HIS A N 1
ATOM 2896 C CA . HIS A 1 376 ? -7.586 -43.219 -5.301 1 93.94 376 HIS A CA 1
ATOM 2897 C C . HIS A 1 376 ? -7.664 -43.75 -6.73 1 93.94 376 HIS A C 1
ATOM 2899 O O . HIS A 1 376 ? -8.75 -43.812 -7.316 1 93.94 376 HIS A O 1
ATOM 2905 N N . ILE A 1 377 ? -6.559 -44.156 -7.324 1 90.19 377 ILE A N 1
ATOM 2906 C CA . ILE A 1 377 ? -6.594 -44.844 -8.609 1 90.19 377 ILE A CA 1
ATOM 2907 C C . ILE A 1 377 ? -7.199 -46.25 -8.438 1 90.19 377 ILE A C 1
ATOM 2909 O O . ILE A 1 377 ? -8 -46.688 -9.266 1 90.19 377 ILE A O 1
ATOM 2913 N N . SER A 1 378 ? -6.773 -46.906 -7.43 1 86.06 378 SER A N 1
ATOM 2914 C CA . SER A 1 378 ? -7.254 -48.25 -7.156 1 86.06 378 SER A CA 1
ATOM 2915 C C . SER A 1 378 ? -8.75 -48.281 -6.863 1 86.06 378 SER A C 1
ATOM 2917 O O . SER A 1 378 ? -9.445 -49.219 -7.188 1 86.06 378 SER A O 1
ATOM 2919 N N . GLN A 1 379 ? -9.242 -47.344 -6.215 1 83.25 379 GLN A N 1
ATOM 2920 C CA . GLN A 1 379 ? -10.656 -47.25 -5.879 1 83.25 379 GLN A CA 1
ATOM 2921 C C . GLN A 1 379 ? -11.516 -47.031 -7.121 1 83.25 379 GLN A C 1
ATOM 2923 O O . GLN A 1 379 ? -12.695 -47.406 -7.145 1 83.25 379 GLN A O 1
ATOM 2928 N N . ARG A 1 380 ? -11.188 -46.469 -8.18 1 74.19 380 ARG A N 1
ATOM 2929 C CA . ARG A 1 380 ? -11.953 -46.219 -9.398 1 74.19 380 ARG A CA 1
ATOM 2930 C C . ARG A 1 380 ? -11.867 -47.406 -10.336 1 74.19 380 ARG A C 1
ATOM 2932 O O . ARG A 1 380 ? -12.719 -47.594 -11.219 1 74.19 380 ARG A O 1
ATOM 2939 N N . SER A 1 381 ? -10.805 -48.312 -10.484 1 59 381 SER A N 1
ATOM 2940 C CA . SER A 1 381 ? -10.758 -49.531 -11.289 1 59 381 SER A CA 1
ATOM 2941 C C . SER A 1 381 ? -11.766 -50.562 -10.789 1 59 381 SER A C 1
ATOM 2943 O O . SER A 1 381 ? -11.672 -51.031 -9.664 1 59 381 SER A O 1
ATOM 2945 N N . PRO A 1 382 ? -13.031 -50.562 -11.266 1 47.72 382 PRO A N 1
ATOM 2946 C CA . PRO A 1 382 ? -13.984 -51.625 -10.93 1 47.72 382 PRO A CA 1
ATOM 2947 C C . PRO A 1 382 ? -13.375 -53.031 -10.984 1 47.72 382 PRO A C 1
ATOM 2949 O O . PRO A 1 382 ? -12.469 -53.25 -11.781 1 47.72 382 PRO A O 1
ATOM 2952 N N . LEU A 1 383 ? -13.375 -53.844 -9.852 1 41.59 383 LEU A N 1
ATOM 2953 C CA . LEU A 1 383 ? -13.383 -55.312 -9.82 1 41.59 383 LEU A CA 1
ATOM 2954 C C . LEU A 1 383 ? -14.242 -55.875 -10.945 1 41.59 383 LEU A C 1
ATOM 2956 O O . LEU A 1 383 ? -15.469 -55.812 -10.891 1 41.59 383 LEU A O 1
ATOM 2960 N N . ARG A 1 384 ? -14.086 -55.594 -12.148 1 38.91 384 ARG A N 1
ATOM 2961 C CA . ARG A 1 384 ? -14.719 -56.531 -13.07 1 38.91 384 ARG A CA 1
ATOM 2962 C C . ARG A 1 384 ? -14.398 -57.969 -12.695 1 38.91 384 ARG A C 1
ATOM 2964 O O . ARG A 1 384 ? -13.336 -58.469 -13.039 1 38.91 384 ARG A O 1
ATOM 2971 N N . LYS A 1 385 ? -14.695 -58.344 -11.312 1 33.94 385 LYS A N 1
ATOM 2972 C CA . LYS A 1 385 ? -15.148 -59.719 -11.242 1 33.94 385 LYS A CA 1
ATOM 2973 C C . LYS A 1 385 ? -16.562 -59.875 -11.789 1 33.94 385 LYS A C 1
ATOM 2975 O O . LYS A 1 385 ? -17.438 -59.031 -11.5 1 33.94 385 LYS A O 1
ATOM 2980 N N . MET B 1 1 ? 20.688 18.391 13.805 1 90.75 1 MET B N 1
ATOM 2981 C CA . MET B 1 1 ? 19.453 18.906 13.203 1 90.75 1 MET B CA 1
ATOM 2982 C C . MET B 1 1 ? 18.25 18.484 14.031 1 90.75 1 MET B C 1
ATOM 2984 O O . MET B 1 1 ? 18.156 17.344 14.492 1 90.75 1 MET B O 1
ATOM 2988 N N . ILE B 1 2 ? 17.484 19.453 14.453 1 96.38 2 ILE B N 1
ATOM 2989 C CA . ILE B 1 2 ? 16.203 19.188 15.109 1 96.38 2 ILE B CA 1
ATOM 2990 C C . ILE B 1 2 ? 15.109 19.047 14.062 1 96.38 2 ILE B C 1
ATOM 2992 O O . ILE B 1 2 ? 14.828 19.984 13.32 1 96.38 2 ILE B O 1
ATOM 2996 N N . ASN B 1 3 ? 14.477 17.812 14.062 1 95.19 3 ASN B N 1
ATOM 2997 C CA . ASN B 1 3 ? 13.469 17.516 13.047 1 95.19 3 ASN B CA 1
ATOM 2998 C C . ASN B 1 3 ? 12.094 18.031 13.453 1 95.19 3 ASN B C 1
ATOM 3000 O O . ASN B 1 3 ? 11.812 18.188 14.641 1 95.19 3 ASN B O 1
ATOM 3004 N N . LEU B 1 4 ? 11.297 18.297 12.438 1 95.88 4 LEU B N 1
ATOM 3005 C CA . LEU B 1 4 ? 9.914 18.688 12.688 1 95.88 4 LEU B CA 1
ATOM 3006 C C . LEU B 1 4 ? 9.156 17.562 13.375 1 95.88 4 LEU B C 1
ATOM 3008 O O . LEU B 1 4 ? 8.445 17.797 14.359 1 95.88 4 LEU B O 1
ATOM 3012 N N . HIS B 1 5 ? 9.219 16.359 12.781 1 94.88 5 HIS B N 1
ATOM 3013 C CA . HIS B 1 5 ? 8.672 15.094 13.281 1 94.88 5 HIS B CA 1
ATOM 3014 C C . HIS B 1 5 ? 9.75 14.023 13.375 1 94.88 5 HIS B C 1
ATOM 3016 O O . HIS B 1 5 ? 10.734 14.062 12.633 1 94.88 5 HIS B O 1
ATOM 3022 N N . GLN B 1 6 ? 9.578 13.148 14.305 1 94.94 6 GLN B N 1
ATOM 3023 C CA . GLN B 1 6 ? 10.492 12.031 14.461 1 94.94 6 GLN B CA 1
ATOM 3024 C C . GLN B 1 6 ? 9.805 10.844 15.133 1 94.94 6 GLN B C 1
ATOM 3026 O O . GLN B 1 6 ? 9.258 10.984 16.234 1 94.94 6 GLN B O 1
ATOM 3031 N N . PRO B 1 7 ? 9.797 9.711 14.422 1 95.19 7 PRO B N 1
ATOM 3032 C CA . PRO B 1 7 ? 9.172 8.547 15.055 1 95.19 7 PRO B CA 1
ATOM 3033 C C . PRO B 1 7 ? 10.016 7.973 16.188 1 95.19 7 PRO B C 1
ATOM 3035 O O . PRO B 1 7 ? 11.211 8.273 16.297 1 95.19 7 PRO B O 1
ATOM 3038 N N . ILE B 1 8 ? 9.391 7.242 17.031 1 96.25 8 ILE B N 1
ATOM 3039 C CA . ILE B 1 8 ? 10.078 6.516 18.094 1 96.25 8 ILE B CA 1
ATOM 3040 C C . ILE B 1 8 ? 9.883 5.012 17.891 1 96.25 8 ILE B C 1
ATOM 3042 O O . ILE B 1 8 ? 8.781 4.492 18.125 1 96.25 8 ILE B O 1
ATOM 3046 N N . LEU B 1 9 ? 10.883 4.375 17.5 1 96.94 9 LEU B N 1
ATOM 3047 C CA . LEU B 1 9 ? 10.922 2.926 17.312 1 96.94 9 LEU B CA 1
ATOM 3048 C C . LEU B 1 9 ? 12.164 2.336 17.984 1 96.94 9 LEU B C 1
ATOM 3050 O O . LEU B 1 9 ? 13.242 2.934 17.938 1 96.94 9 LEU B O 1
ATOM 3054 N N . GLY B 1 10 ? 12.008 1.21 18.672 1 96.25 10 GLY B N 1
ATOM 3055 C CA . GLY B 1 10 ? 13.125 0.623 19.391 1 96.25 10 GLY B CA 1
ATOM 3056 C C . GLY B 1 10 ? 12.992 -0.877 19.578 1 96.25 10 GLY B C 1
ATOM 3057 O O . GLY B 1 10 ? 12.516 -1.578 18.672 1 96.25 10 GLY B O 1
ATOM 3058 N N . THR B 1 11 ? 13.414 -1.303 20.688 1 97.69 11 THR B N 1
ATOM 3059 C CA . THR B 1 11 ? 13.578 -2.729 20.953 1 97.69 11 THR B CA 1
ATOM 3060 C C . THR B 1 11 ? 12.219 -3.422 21.031 1 97.69 11 THR B C 1
ATOM 3062 O O . THR B 1 11 ? 12.062 -4.547 20.562 1 97.69 11 THR B O 1
ATOM 3065 N N . GLU B 1 12 ? 11.25 -2.799 21.656 1 98.5 12 GLU B N 1
ATOM 3066 C CA . GLU B 1 12 ? 9.938 -3.422 21.781 1 98.5 12 GLU B CA 1
ATOM 3067 C C . GLU B 1 12 ? 9.312 -3.686 20.406 1 98.5 12 GLU B C 1
ATOM 3069 O O . GLU B 1 12 ? 8.695 -4.73 20.203 1 98.5 12 GLU B O 1
ATOM 3074 N N . GLU B 1 13 ? 9.43 -2.723 19.562 1 98.44 13 GLU B N 1
ATOM 3075 C CA . GLU B 1 13 ? 8.961 -2.9 18.188 1 98.44 13 GLU B CA 1
ATOM 3076 C C . GLU B 1 13 ? 9.727 -4.016 17.484 1 98.44 13 GLU B C 1
ATOM 3078 O O . GLU B 1 13 ? 9.133 -4.84 16.781 1 98.44 13 GLU B O 1
ATOM 3083 N N . LEU B 1 14 ? 11.062 -4.023 17.625 1 98.19 14 LEU B N 1
ATOM 3084 C CA . LEU B 1 14 ? 11.891 -5.055 17 1 98.19 14 LEU B CA 1
ATOM 3085 C C . LEU B 1 14 ? 11.508 -6.441 17.516 1 98.19 14 LEU B C 1
ATOM 3087 O O . LEU B 1 14 ? 11.469 -7.402 16.75 1 98.19 14 LEU B O 1
ATOM 3091 N N . ASP B 1 15 ? 11.242 -6.555 18.797 1 98.56 15 ASP B N 1
ATOM 3092 C CA . ASP B 1 15 ? 10.836 -7.82 19.391 1 98.56 15 ASP B CA 1
ATOM 3093 C C . ASP B 1 15 ? 9.508 -8.297 18.797 1 98.56 15 ASP B C 1
ATOM 3095 O O . ASP B 1 15 ? 9.328 -9.492 18.562 1 98.56 15 ASP B O 1
ATOM 3099 N N . ALA B 1 16 ? 8.625 -7.398 18.625 1 98.5 16 ALA B N 1
ATOM 3100 C CA . ALA B 1 16 ? 7.332 -7.75 18.031 1 98.5 16 ALA B CA 1
ATOM 3101 C C . ALA B 1 16 ? 7.504 -8.297 16.625 1 98.5 16 ALA B C 1
ATOM 3103 O O . ALA B 1 16 ? 6.852 -9.273 16.25 1 98.5 16 ALA B O 1
ATOM 3104 N N . ILE B 1 17 ? 8.367 -7.684 15.82 1 97.94 17 ILE B N 1
ATOM 3105 C CA . ILE B 1 17 ? 8.641 -8.156 14.469 1 97.94 17 ILE B CA 1
ATOM 3106 C C . ILE B 1 17 ? 9.297 -9.531 14.523 1 97.94 17 ILE B C 1
ATOM 3108 O O . ILE B 1 17 ? 8.969 -10.414 13.727 1 97.94 17 ILE B O 1
ATOM 3112 N N . ALA B 1 18 ? 10.227 -9.688 15.438 1 98.44 18 ALA B N 1
ATOM 3113 C CA . ALA B 1 18 ? 10.914 -10.969 15.594 1 98.44 18 ALA B CA 1
ATOM 3114 C C . ALA B 1 18 ? 9.922 -12.094 15.852 1 98.44 18 ALA B C 1
ATOM 3116 O O . ALA B 1 18 ? 10.094 -13.211 15.352 1 98.44 18 ALA B O 1
ATOM 3117 N N . GLU B 1 19 ? 8.93 -11.805 16.641 1 98.31 19 GLU B N 1
ATOM 3118 C CA . GLU B 1 19 ? 7.898 -12.805 16.922 1 98.31 19 GLU B CA 1
ATOM 3119 C C . GLU B 1 19 ? 7.133 -13.172 15.656 1 98.31 19 GLU B C 1
ATOM 3121 O O . GLU B 1 19 ? 6.773 -14.336 15.453 1 98.31 19 GLU B O 1
ATOM 3126 N N . VAL B 1 20 ? 6.879 -12.195 14.867 1 97.88 20 VAL B N 1
ATOM 3127 C CA . VAL B 1 20 ? 6.191 -12.445 13.609 1 97.88 20 VAL B CA 1
ATOM 3128 C C . VAL B 1 20 ? 7.07 -13.297 12.695 1 97.88 20 VAL B C 1
ATOM 3130 O O . VAL B 1 20 ? 6.59 -14.25 12.07 1 97.88 20 VAL B O 1
ATOM 3133 N N . PHE B 1 21 ? 8.375 -12.938 12.625 1 97.25 21 PHE B N 1
ATOM 3134 C CA . PHE B 1 21 ? 9.305 -13.727 11.836 1 97.25 21 PHE B CA 1
ATOM 3135 C C . PHE B 1 21 ? 9.305 -15.188 12.289 1 97.25 21 PHE B C 1
ATOM 3137 O O . PHE B 1 21 ? 9.281 -16.094 11.461 1 97.25 21 PHE B O 1
ATOM 3144 N N . ALA B 1 22 ? 9.273 -15.352 13.562 1 96 22 ALA B N 1
ATOM 3145 C CA . ALA B 1 22 ? 9.359 -16.688 14.133 1 96 22 ALA B CA 1
ATOM 3146 C C . ALA B 1 22 ? 8.117 -17.516 13.789 1 96 22 ALA B C 1
ATOM 3148 O O . ALA B 1 22 ? 8.195 -18.734 13.656 1 96 22 ALA B O 1
ATOM 3149 N N . SER B 1 23 ? 7.012 -16.875 13.57 1 93.12 23 SER B N 1
ATOM 3150 C CA . SER B 1 23 ? 5.77 -17.578 13.273 1 93.12 23 SER B CA 1
ATOM 3151 C C . SER B 1 23 ? 5.695 -17.953 11.797 1 93.12 23 SER B C 1
ATOM 3153 O O . SER B 1 23 ? 4.859 -18.781 11.398 1 93.12 23 SER B O 1
ATOM 3155 N N . ASN B 1 24 ? 6.496 -17.312 10.945 1 90.88 24 ASN B N 1
ATOM 3156 C CA . ASN B 1 24 ? 6.512 -17.469 9.492 1 90.88 24 ASN B CA 1
ATOM 3157 C C . ASN B 1 24 ? 5.211 -16.984 8.867 1 90.88 24 ASN B C 1
ATOM 3159 O O . ASN B 1 24 ? 4.867 -17.375 7.75 1 90.88 24 ASN B O 1
ATOM 3163 N N . TRP B 1 25 ? 4.418 -16.25 9.625 1 92.56 25 TRP B N 1
ATOM 3164 C CA . TRP B 1 25 ? 3.197 -15.641 9.117 1 92.56 25 TRP B CA 1
ATOM 3165 C C . TRP B 1 25 ? 3.326 -14.125 9.078 1 92.56 25 TRP B C 1
ATOM 3167 O O . TRP B 1 25 ? 2.838 -13.43 9.977 1 92.56 25 TRP B O 1
ATOM 3177 N N . ILE B 1 26 ? 3.799 -13.633 7.988 1 93.94 26 ILE B N 1
ATOM 3178 C CA . ILE B 1 26 ? 4.164 -12.219 7.961 1 93.94 26 ILE B CA 1
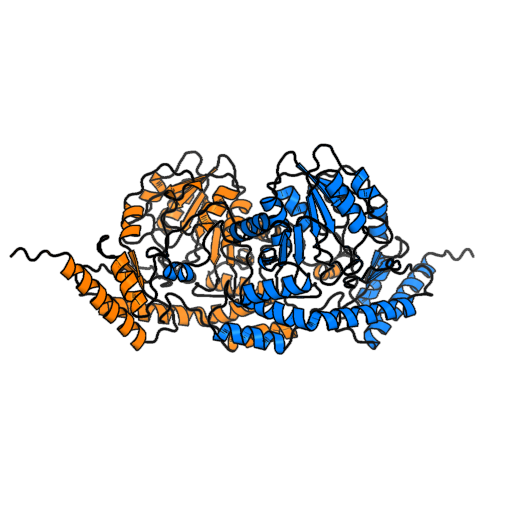ATOM 3179 C C . ILE B 1 26 ? 3.084 -11.422 7.238 1 93.94 26 ILE B C 1
ATOM 3181 O O . ILE B 1 26 ? 3 -10.203 7.387 1 93.94 26 ILE B O 1
ATOM 3185 N N . GLY B 1 27 ? 2.246 -12.086 6.383 1 93.44 27 GLY B N 1
ATOM 3186 C CA . GLY B 1 27 ? 1.184 -11.414 5.652 1 93.44 27 GLY B CA 1
ATOM 3187 C C . GLY B 1 27 ? -0.046 -11.148 6.496 1 93.44 27 GLY B C 1
ATOM 3188 O O . GLY B 1 27 ? 0.045 -11.055 7.723 1 93.44 27 GLY B O 1
ATOM 3189 N N . LEU B 1 28 ? -1.157 -10.867 5.855 1 94 28 LEU B N 1
ATOM 3190 C CA . LEU B 1 28 ? -2.426 -10.664 6.547 1 94 28 LEU B CA 1
ATOM 3191 C C . LEU B 1 28 ? -2.742 -11.852 7.453 1 94 28 LEU B C 1
ATOM 3193 O O . LEU B 1 28 ? -2.75 -13 7 1 94 28 LEU B O 1
ATOM 3197 N N . GLY B 1 29 ? -2.951 -11.555 8.719 1 94.69 29 GLY B N 1
ATOM 3198 C CA . GLY B 1 29 ? -3.145 -12.672 9.633 1 94.69 29 GLY B CA 1
ATOM 3199 C C . GLY B 1 29 ? -3.65 -12.242 10.992 1 94.69 29 GLY B C 1
ATOM 3200 O O . GLY B 1 29 ? -4.328 -11.227 11.117 1 94.69 29 GLY B O 1
ATOM 3201 N N . PRO B 1 30 ? -3.336 -13.047 12.008 1 95.94 30 PRO B N 1
ATOM 3202 C CA . PRO B 1 30 ? -3.918 -12.852 13.336 1 95.94 30 PRO B CA 1
ATOM 3203 C C . PRO B 1 30 ? -3.453 -11.555 13.992 1 95.94 30 PRO B C 1
ATOM 3205 O O . PRO B 1 30 ? -4.203 -10.938 14.758 1 95.94 30 PRO B O 1
ATOM 3208 N N . ARG B 1 31 ? -2.195 -11.141 13.773 1 97.75 31 ARG B N 1
ATOM 3209 C CA . ARG B 1 31 ? -1.711 -9.898 14.375 1 97.75 31 ARG B CA 1
ATOM 3210 C C . ARG B 1 31 ? -2.447 -8.688 13.805 1 97.75 31 ARG B C 1
ATOM 3212 O O . ARG B 1 31 ? -2.666 -7.699 14.508 1 97.75 31 ARG B O 1
ATOM 3219 N N . THR B 1 32 ? -2.797 -8.789 12.531 1 97.94 32 THR B N 1
ATOM 3220 C CA . THR B 1 32 ? -3.604 -7.742 11.914 1 97.94 32 THR B CA 1
ATOM 3221 C C . THR B 1 32 ? -4.957 -7.625 12.609 1 97.94 32 THR B C 1
ATOM 3223 O O . THR B 1 32 ? -5.402 -6.52 12.938 1 97.94 32 THR B O 1
ATOM 3226 N N . ARG B 1 33 ? -5.598 -8.727 12.852 1 97.62 33 ARG B N 1
ATOM 3227 C CA . ARG B 1 33 ? -6.883 -8.734 13.539 1 97.62 33 ARG B CA 1
ATOM 3228 C C . ARG B 1 33 ? -6.754 -8.18 14.953 1 97.62 33 ARG B C 1
ATOM 3230 O O . ARG B 1 33 ? -7.625 -7.449 15.422 1 97.62 33 ARG B O 1
ATOM 3237 N N . THR B 1 34 ? -5.703 -8.562 15.594 1 98.62 34 THR B N 1
ATOM 3238 C CA . THR B 1 34 ? -5.441 -8.062 16.938 1 98.62 34 THR B CA 1
ATOM 3239 C C . THR B 1 34 ? -5.289 -6.547 16.938 1 98.62 34 THR B C 1
ATOM 3241 O O . THR B 1 34 ? -5.887 -5.859 17.766 1 98.62 34 THR B O 1
ATOM 3244 N N . PHE B 1 35 ? -4.496 -6.031 16.062 1 98.88 35 PHE B N 1
ATOM 3245 C CA . PHE B 1 35 ? -4.285 -4.59 15.984 1 98.88 35 PHE B CA 1
ATOM 3246 C C . PHE B 1 35 ? -5.59 -3.865 15.68 1 98.88 35 PHE B C 1
ATOM 3248 O O . PHE B 1 35 ? -5.875 -2.818 16.266 1 98.88 35 PHE B O 1
ATOM 3255 N N . GLU B 1 36 ? -6.398 -4.406 14.734 1 98.81 36 GLU B N 1
ATOM 3256 C CA . GLU B 1 36 ? -7.715 -3.842 14.445 1 98.81 36 GLU B CA 1
ATOM 3257 C C . GLU B 1 36 ? -8.578 -3.781 15.703 1 98.81 36 GLU B C 1
ATOM 3259 O O . GLU B 1 36 ? -9.195 -2.756 15.992 1 98.81 36 GLU B O 1
ATOM 3264 N N . ALA B 1 37 ? -8.57 -4.828 16.438 1 98.88 37 ALA B N 1
ATOM 3265 C CA . ALA B 1 37 ? -9.367 -4.887 17.656 1 98.88 37 ALA B CA 1
ATOM 3266 C C . ALA B 1 37 ? -8.867 -3.883 18.703 1 98.88 37 ALA B C 1
ATOM 3268 O O . ALA B 1 37 ? -9.664 -3.219 19.359 1 98.88 37 ALA B O 1
ATOM 3269 N N . GLU B 1 38 ? -7.562 -3.83 18.906 1 98.94 38 GLU B N 1
ATOM 3270 C CA . GLU B 1 38 ? -6.973 -2.889 19.844 1 98.94 38 GLU B CA 1
ATOM 3271 C C . GLU B 1 38 ? -7.297 -1.447 19.469 1 98.94 38 GLU B C 1
ATOM 3273 O O . GLU B 1 38 ? -7.617 -0.628 20.328 1 98.94 38 GLU B O 1
ATOM 3278 N N . PHE B 1 39 ? -7.223 -1.146 18.219 1 98.94 39 PHE B N 1
ATOM 3279 C CA . PHE B 1 39 ? -7.516 0.206 17.75 1 98.94 39 PHE B CA 1
ATOM 3280 C C . PHE B 1 39 ? -9 0.522 17.906 1 98.94 39 PHE B C 1
ATOM 3282 O O . PHE B 1 39 ? -9.367 1.646 18.266 1 98.94 39 PHE B O 1
ATOM 3289 N N . ALA B 1 40 ? -9.828 -0.45 17.562 1 98.88 40 ALA B N 1
ATOM 3290 C CA . ALA B 1 40 ? -11.266 -0.291 17.781 1 98.88 40 ALA B CA 1
ATOM 3291 C C . ALA B 1 40 ? -11.555 0.04 19.25 1 98.88 40 ALA B C 1
ATOM 3293 O O . ALA B 1 40 ? -12.375 0.913 19.547 1 98.88 40 ALA B O 1
ATOM 3294 N N . HIS B 1 41 ? -10.914 -0.664 20.125 1 98.81 41 HIS B N 1
ATOM 3295 C CA . HIS B 1 41 ? -11.07 -0.395 21.547 1 98.81 41 HIS B CA 1
ATOM 3296 C C . HIS B 1 41 ? -10.641 1.029 21.891 1 98.81 41 HIS B C 1
ATOM 3298 O O . HIS B 1 41 ? -11.32 1.717 22.656 1 98.81 41 HIS B O 1
ATOM 3304 N N . HIS B 1 42 ? -9.539 1.46 21.344 1 98.81 42 HIS B N 1
ATOM 3305 C CA . HIS B 1 42 ? -9.039 2.82 21.516 1 98.81 42 HIS B CA 1
ATOM 3306 C C . HIS B 1 42 ? -10.086 3.848 21.094 1 98.81 42 HIS B C 1
ATOM 3308 O O . HIS B 1 42 ? -10.211 4.902 21.719 1 98.81 42 HIS B O 1
ATOM 3314 N N . LEU B 1 43 ? -10.867 3.527 20.062 1 98.75 43 LEU B N 1
ATOM 3315 C CA . LEU B 1 43 ? -11.875 4.438 19.531 1 98.75 43 LEU B CA 1
ATOM 3316 C C . LEU B 1 43 ? -13.195 4.277 20.266 1 98.75 43 LEU B C 1
ATOM 3318 O O . LEU B 1 43 ? -14.07 5.141 20.172 1 98.75 43 LEU B O 1
ATOM 3322 N N . GLY B 1 44 ? -13.406 3.182 20.922 1 98.5 44 GLY B N 1
ATOM 3323 C CA . GLY B 1 44 ? -14.672 2.861 21.562 1 98.5 44 GLY B CA 1
ATOM 3324 C C . GLY B 1 44 ? -15.711 2.334 20.578 1 98.5 44 GLY B C 1
ATOM 3325 O O . GLY B 1 44 ? -16.891 2.641 20.703 1 98.5 44 GLY B O 1
ATOM 3326 N N . VAL B 1 45 ? -15.281 1.593 19.562 1 98.56 45 VAL B N 1
ATOM 3327 C CA . VAL B 1 45 ? -16.188 1.075 18.547 1 98.56 45 VAL B CA 1
ATOM 3328 C C . VAL B 1 45 ? -16.016 -0.434 18.406 1 98.56 45 VAL B C 1
ATOM 3330 O O . VAL B 1 45 ? -15.18 -1.03 19.094 1 98.56 45 VAL B O 1
ATOM 3333 N N . ASP B 1 46 ? -16.781 -1.084 17.516 1 98.38 46 ASP B N 1
ATOM 3334 C CA . ASP B 1 46 ? -16.719 -2.521 17.281 1 98.38 46 ASP B CA 1
ATOM 3335 C C . ASP B 1 46 ? -15.555 -2.871 16.344 1 98.38 46 ASP B C 1
ATOM 3337 O O . ASP B 1 46 ? -15.328 -2.191 15.344 1 98.38 46 ASP B O 1
ATOM 3341 N N . PRO B 1 47 ? -14.82 -3.908 16.719 1 97.94 47 PRO B N 1
ATOM 3342 C CA . PRO B 1 47 ? -13.688 -4.305 15.875 1 97.94 47 PRO B CA 1
ATOM 3343 C C . PRO B 1 47 ? -14.102 -4.574 14.43 1 97.94 47 PRO B C 1
ATOM 3345 O O . PRO B 1 47 ? -13.297 -4.395 13.516 1 97.94 47 PRO B O 1
ATOM 3348 N N . GLU B 1 48 ? -15.289 -4.973 14.117 1 97.19 48 GLU B N 1
ATOM 3349 C CA . GLU B 1 48 ? -15.766 -5.289 12.773 1 97.19 48 GLU B CA 1
ATOM 3350 C C . GLU B 1 48 ? -15.906 -4.027 11.93 1 97.19 48 GLU B C 1
ATOM 3352 O O . GLU B 1 48 ? -16.047 -4.109 10.703 1 97.19 48 GLU B O 1
ATOM 3357 N N . GLN B 1 49 ? -15.797 -2.85 12.586 1 98.56 49 GLN B N 1
ATOM 3358 C CA . GLN B 1 49 ? -15.977 -1.578 11.898 1 98.56 49 GLN B CA 1
ATOM 3359 C C . GLN B 1 49 ? -14.641 -0.999 11.445 1 98.56 49 GLN B C 1
ATOM 3361 O O . GLN B 1 49 ? -14.594 0.054 10.812 1 98.56 49 GLN B O 1
ATOM 3366 N N . VAL B 1 50 ? -13.594 -1.739 11.797 1 98.56 50 VAL B N 1
ATOM 3367 C CA . VAL B 1 50 ? -12.25 -1.203 11.578 1 98.56 50 VAL B CA 1
ATOM 3368 C C . VAL B 1 50 ? -11.469 -2.131 10.648 1 98.56 50 VAL B C 1
ATOM 3370 O O . VAL B 1 50 ? -11.562 -3.354 10.766 1 98.56 50 VAL B O 1
ATOM 3373 N N . VAL B 1 51 ? -10.766 -1.562 9.68 1 98.62 51 VAL B N 1
ATOM 3374 C CA . VAL B 1 51 ? -9.938 -2.314 8.742 1 98.62 51 VAL B CA 1
ATOM 3375 C C . VAL B 1 51 ? -8.539 -1.713 8.695 1 98.62 51 VAL B C 1
ATOM 3377 O O . VAL B 1 51 ? -8.367 -0.532 8.383 1 98.62 51 VAL B O 1
ATOM 3380 N N . PHE B 1 52 ? -7.516 -2.492 9.031 1 98.75 52 PHE B N 1
ATOM 3381 C CA . PHE B 1 52 ? -6.125 -2.055 8.953 1 98.75 52 PHE B CA 1
ATOM 3382 C C . PHE B 1 52 ? -5.613 -2.125 7.52 1 98.75 52 PHE B C 1
ATOM 3384 O O . PHE B 1 52 ? -5.754 -3.156 6.855 1 98.75 52 PHE B O 1
ATOM 3391 N N . LEU B 1 53 ? -5.062 -1.053 7.027 1 98.69 53 LEU B N 1
ATOM 3392 C CA . LEU B 1 53 ? -4.648 -0.922 5.637 1 98.69 53 LEU B CA 1
ATOM 3393 C C . LEU B 1 53 ? -3.166 -0.571 5.539 1 98.69 53 LEU B C 1
ATOM 3395 O O . LEU B 1 53 ? -2.514 -0.332 6.559 1 98.69 53 LEU B O 1
ATOM 3399 N N . ASN B 1 54 ? -2.658 -0.536 4.324 1 98.25 54 ASN B N 1
ATOM 3400 C CA . ASN B 1 54 ? -1.223 -0.374 4.125 1 98.25 54 ASN B CA 1
ATOM 3401 C C . ASN B 1 54 ? -0.817 1.097 4.137 1 98.25 54 ASN B C 1
ATOM 3403 O O . ASN B 1 54 ? 0.37 1.418 4.215 1 98.25 54 ASN B O 1
ATOM 3407 N N . SER B 1 55 ? -1.784 2.043 4.105 1 98.31 55 SER B N 1
ATOM 3408 C CA . SER B 1 55 ? -1.475 3.465 4.219 1 98.31 55 SER B CA 1
ATOM 3409 C C . SER B 1 55 ? -2.73 4.285 4.5 1 98.31 55 SER B C 1
ATOM 3411 O O . SER B 1 55 ? -3.848 3.814 4.277 1 98.31 55 SER B O 1
ATOM 3413 N N . GLY B 1 56 ? -2.52 5.473 5.023 1 98.44 56 GLY B N 1
ATOM 3414 C CA . GLY B 1 56 ? -3.629 6.402 5.164 1 98.44 56 GLY B CA 1
ATOM 3415 C C . GLY B 1 56 ? -4.223 6.832 3.836 1 98.44 56 GLY B C 1
ATOM 3416 O O . GLY B 1 56 ? -5.438 7.012 3.721 1 98.44 56 GLY B O 1
ATOM 3417 N N . THR B 1 57 ? -3.383 7.016 2.805 1 98.31 57 THR B N 1
ATOM 3418 C CA . THR B 1 57 ? -3.842 7.367 1.466 1 98.31 57 THR B CA 1
ATOM 3419 C C . THR B 1 57 ? -4.746 6.277 0.898 1 98.31 57 THR B C 1
ATOM 3421 O O . THR B 1 57 ? -5.801 6.574 0.331 1 98.31 57 THR B O 1
ATOM 3424 N N . ALA B 1 58 ? -4.344 5.008 1.098 1 98.44 58 ALA B N 1
ATOM 3425 C CA . ALA B 1 58 ? -5.191 3.898 0.668 1 98.44 58 ALA B CA 1
ATOM 3426 C C . ALA B 1 58 ? -6.566 3.973 1.326 1 98.44 58 ALA B C 1
ATOM 3428 O O . ALA B 1 58 ? -7.582 3.684 0.69 1 98.44 58 ALA B O 1
ATOM 3429 N N . ALA B 1 59 ? -6.57 4.328 2.557 1 98.81 59 ALA B N 1
ATOM 3430 C CA . ALA B 1 59 ? -7.836 4.441 3.279 1 98.81 59 ALA B CA 1
ATOM 3431 C C . ALA B 1 59 ? -8.711 5.539 2.68 1 98.81 59 ALA B C 1
ATOM 3433 O O . ALA B 1 59 ? -9.93 5.375 2.568 1 98.81 59 ALA B O 1
ATOM 3434 N N . LEU B 1 60 ? -8.133 6.664 2.332 1 98.81 60 LEU B N 1
ATOM 3435 C CA . LEU B 1 60 ? -8.875 7.75 1.704 1 98.81 60 LEU B CA 1
ATOM 3436 C C . LEU B 1 60 ? -9.477 7.301 0.374 1 98.81 60 LEU B C 1
ATOM 3438 O O . LEU B 1 60 ? -10.641 7.566 0.092 1 98.81 60 LEU B O 1
ATOM 3442 N N . PHE B 1 61 ? -8.688 6.633 -0.421 1 98.38 61 PHE B N 1
ATOM 3443 C CA . PHE B 1 61 ? -9.172 6.133 -1.701 1 98.38 61 PHE B CA 1
ATOM 3444 C C . PHE B 1 61 ? -10.281 5.105 -1.494 1 98.38 61 PHE B C 1
ATOM 3446 O O . PHE B 1 61 ? -11.242 5.059 -2.264 1 98.38 61 PHE B O 1
ATOM 3453 N N . LEU B 1 62 ? -10.109 4.305 -0.5 1 98.44 62 LEU B N 1
ATOM 3454 C CA . LEU B 1 62 ? -11.109 3.285 -0.188 1 98.44 62 LEU B CA 1
ATOM 3455 C C . LEU B 1 62 ? -12.438 3.926 0.183 1 98.44 62 LEU B C 1
ATOM 3457 O O . LEU B 1 62 ? -13.5 3.393 -0.144 1 98.44 62 LEU B O 1
ATOM 3461 N N . THR B 1 63 ? -12.438 5.105 0.899 1 98.56 63 THR B N 1
ATOM 3462 C CA . THR B 1 63 ? -13.672 5.773 1.283 1 98.56 63 THR B CA 1
ATOM 3463 C C . THR B 1 63 ? -14.492 6.141 0.051 1 98.56 63 THR B C 1
ATOM 3465 O O . THR B 1 63 ? -15.719 6.012 0.056 1 98.56 63 THR B O 1
ATOM 3468 N N . VAL B 1 64 ? -13.82 6.57 -0.994 1 97.38 64 VAL B N 1
ATOM 3469 C CA . VAL B 1 64 ? -14.484 6.988 -2.225 1 97.38 64 VAL B CA 1
ATOM 3470 C C . VAL B 1 64 ? -15.102 5.777 -2.916 1 97.38 64 VAL B C 1
ATOM 3472 O O . VAL B 1 64 ? -16.203 5.859 -3.459 1 97.38 64 VAL B O 1
ATOM 3475 N N . GLN B 1 65 ? -14.375 4.68 -2.9 1 96.69 65 GLN B N 1
ATOM 3476 C CA . GLN B 1 65 ? -14.867 3.451 -3.514 1 96.69 65 GLN B CA 1
ATOM 3477 C C . GLN B 1 65 ? -16.078 2.902 -2.754 1 96.69 65 GLN B C 1
ATOM 3479 O O . GLN B 1 65 ? -17.062 2.506 -3.361 1 96.69 65 GLN B O 1
ATOM 3484 N N . VAL B 1 66 ? -15.945 2.904 -1.448 1 97.5 66 VAL B N 1
ATOM 3485 C CA . VAL B 1 66 ? -16.984 2.348 -0.584 1 97.5 66 VAL B CA 1
ATOM 3486 C C . VAL B 1 66 ? -18.281 3.141 -0.751 1 97.5 66 VAL B C 1
ATOM 3488 O O . VAL B 1 66 ? -19.375 2.572 -0.697 1 97.5 66 VAL B O 1
ATOM 3491 N N . LEU B 1 67 ? -18.188 4.434 -1.02 1 97.69 67 LEU B N 1
ATOM 3492 C CA . LEU B 1 67 ? -19.344 5.305 -1.149 1 97.69 67 LEU B CA 1
ATOM 3493 C C . LEU B 1 67 ? -19.812 5.371 -2.598 1 97.69 67 LEU B C 1
ATOM 3495 O O . LEU B 1 67 ? -20.781 6.07 -2.91 1 97.69 67 LEU B O 1
ATOM 3499 N N . ASP B 1 68 ? -19.109 4.695 -3.5 1 96.5 68 ASP B N 1
ATOM 3500 C CA . ASP B 1 68 ? -19.422 4.672 -4.926 1 96.5 68 ASP B CA 1
ATOM 3501 C C . ASP B 1 68 ? -19.5 6.086 -5.496 1 96.5 68 ASP B C 1
ATOM 3503 O O . ASP B 1 68 ? -20.453 6.414 -6.219 1 96.5 68 ASP B O 1
ATOM 3507 N N . LEU B 1 69 ? -18.609 6.945 -5.035 1 98.06 69 LEU B N 1
ATOM 3508 C CA . LEU B 1 69 ? -18.547 8.297 -5.578 1 98.06 69 LEU B CA 1
ATOM 3509 C C . LEU B 1 69 ? -18.062 8.273 -7.027 1 98.06 69 LEU B C 1
ATOM 3511 O O . LEU B 1 69 ? -17.234 7.449 -7.398 1 98.06 69 LEU B O 1
ATOM 3515 N N . GLY B 1 70 ? -18.5 9.188 -7.824 1 96.88 70 GLY B N 1
ATOM 3516 C CA . GLY B 1 70 ? -18.156 9.258 -9.234 1 96.88 70 GLY B CA 1
ATOM 3517 C C . GLY B 1 70 ? -18.609 10.555 -9.891 1 96.88 70 GLY B C 1
ATOM 3518 O O . GLY B 1 70 ? -18.906 11.531 -9.211 1 96.88 70 GLY B O 1
ATOM 3519 N N . PRO B 1 71 ? -18.609 10.531 -11.273 1 97.19 71 PRO B N 1
ATOM 3520 C CA . PRO B 1 71 ? -19.031 11.727 -12 1 97.19 71 PRO B CA 1
ATOM 3521 C C . PRO B 1 71 ? -20.422 12.219 -11.57 1 97.19 71 PRO B C 1
ATOM 3523 O O . PRO B 1 71 ? -21.344 11.422 -11.445 1 97.19 71 PRO B O 1
ATOM 3526 N N . GLY B 1 72 ? -20.516 13.453 -11.289 1 98 72 GLY B N 1
ATOM 3527 C CA . GLY B 1 72 ? -21.781 14.047 -10.867 1 98 72 GLY B CA 1
ATOM 3528 C C . GLY B 1 72 ? -21.875 14.242 -9.367 1 98 72 GLY B C 1
ATOM 3529 O O . GLY B 1 72 ? -22.766 14.953 -8.891 1 98 72 GLY B O 1
ATOM 3530 N N . ASP B 1 73 ? -20.922 13.672 -8.648 1 98.69 73 ASP B N 1
ATOM 3531 C CA . ASP B 1 73 ? -20.891 13.836 -7.199 1 98.69 73 ASP B CA 1
ATOM 3532 C C . ASP B 1 73 ? -19.875 14.906 -6.793 1 98.69 73 ASP B C 1
ATOM 3534 O O . ASP B 1 73 ? -18.781 14.977 -7.34 1 98.69 73 ASP B O 1
ATOM 3538 N N . ASP B 1 74 ? -20.328 15.742 -5.887 1 98.75 74 ASP B N 1
ATOM 3539 C CA . ASP B 1 74 ? -19.422 16.703 -5.254 1 98.75 74 ASP B CA 1
ATOM 3540 C C . ASP B 1 74 ? -19.062 16.266 -3.84 1 98.75 74 ASP B C 1
ATOM 3542 O O . ASP B 1 74 ? -19.891 15.711 -3.117 1 98.75 74 ASP B O 1
ATOM 3546 N N . VAL B 1 75 ? -17.844 16.453 -3.514 1 98.94 75 VAL B N 1
ATOM 3547 C CA . VAL B 1 75 ? -17.391 16.234 -2.145 1 98.94 75 VAL B CA 1
ATOM 3548 C C . VAL B 1 75 ? -16.766 17.516 -1.607 1 98.94 75 VAL B C 1
ATOM 3550 O O . VAL B 1 75 ? -15.797 18.031 -2.184 1 98.94 75 VAL B O 1
ATOM 3553 N N . VAL B 1 76 ? -17.266 18.031 -0.508 1 98.94 76 VAL B N 1
ATOM 3554 C CA . VAL B 1 76 ? -16.75 19.25 0.106 1 98.94 76 VAL B CA 1
ATOM 3555 C C . VAL B 1 76 ? -15.617 18.906 1.061 1 98.94 76 VAL B C 1
ATOM 3557 O O . VAL B 1 76 ? -15.719 17.953 1.845 1 98.94 76 VAL B O 1
ATOM 3560 N N . LEU B 1 77 ? -14.523 19.609 0.972 1 98.88 77 LEU B N 1
ATOM 3561 C CA . LEU B 1 77 ? -13.422 19.453 1.922 1 98.88 77 LEU B CA 1
ATOM 3562 C C . LEU B 1 77 ? -12.672 20.766 2.098 1 98.88 77 LEU B C 1
ATOM 3564 O O . LEU B 1 77 ? -12.672 21.609 1.197 1 98.88 77 LEU B O 1
ATOM 3568 N N . PRO B 1 78 ? -12.078 21 3.271 1 98.88 78 PRO B N 1
ATOM 3569 C CA . PRO B 1 78 ? -11.273 22.203 3.428 1 98.88 78 PRO B CA 1
ATOM 3570 C C . PRO B 1 78 ? -10.094 22.266 2.465 1 98.88 78 PRO B C 1
ATOM 3572 O O . PRO B 1 78 ? -9.469 21.234 2.193 1 98.88 78 PRO B O 1
ATOM 3575 N N . SER B 1 79 ? -9.789 23.453 1.989 1 98.44 79 SER B N 1
ATOM 3576 C CA . SER B 1 79 ? -8.656 23.609 1.082 1 98.44 79 SER B CA 1
ATOM 3577 C C . SER B 1 79 ? -7.344 23.266 1.771 1 98.44 79 SER B C 1
ATOM 3579 O O . SER B 1 79 ? -6.414 22.766 1.132 1 98.44 79 SER B O 1
ATOM 3581 N N . ILE B 1 80 ? -7.27 23.578 3.08 1 97.94 80 ILE B N 1
ATOM 3582 C CA . ILE B 1 80 ? -6.105 23.203 3.871 1 97.94 80 ILE B CA 1
ATOM 3583 C C . ILE B 1 80 ? -6.203 21.719 4.242 1 97.94 80 ILE B C 1
ATOM 3585 O O . ILE B 1 80 ? -6.73 21.375 5.301 1 97.94 80 ILE B O 1
ATOM 3589 N N . SER B 1 81 ? -5.715 20.906 3.34 1 97.19 81 SER B N 1
ATOM 3590 C CA . SER B 1 81 ? -5.719 19.453 3.49 1 97.19 81 SER B CA 1
ATOM 3591 C C . SER B 1 81 ? -4.559 18.812 2.736 1 97.19 81 SER B C 1
ATOM 3593 O O . SER B 1 81 ? -3.896 19.469 1.933 1 97.19 81 SER B O 1
ATOM 3595 N N . PHE B 1 82 ? -4.273 17.641 3.062 1 95.88 82 PHE B N 1
ATOM 3596 C CA . PHE B 1 82 ? -3.238 16.906 2.336 1 95.88 82 PHE B CA 1
ATOM 3597 C C . PHE B 1 82 ? -3.73 16.516 0.949 1 95.88 82 PHE B C 1
ATOM 3599 O O . PHE B 1 82 ? -4.902 16.172 0.773 1 95.88 82 PHE B O 1
ATOM 3606 N N . VAL B 1 83 ? -2.961 16.469 0.016 1 96.06 83 VAL B N 1
ATOM 3607 C CA . VAL B 1 83 ? -3.252 16.297 -1.404 1 96.06 83 VAL B CA 1
ATOM 3608 C C . VAL B 1 83 ? -3.961 14.961 -1.635 1 96.06 83 VAL B C 1
ATOM 3610 O O . VAL B 1 83 ? -4.812 14.852 -2.521 1 96.06 83 VAL B O 1
ATOM 3613 N N . ALA B 1 84 ? -3.686 13.953 -0.857 1 97.5 84 ALA B N 1
ATOM 3614 C CA . ALA B 1 84 ? -4.25 12.617 -1.039 1 97.5 84 ALA B CA 1
ATOM 3615 C C . ALA B 1 84 ? -5.773 12.648 -0.967 1 97.5 84 ALA B C 1
ATOM 3617 O O . ALA B 1 84 ? -6.453 11.875 -1.647 1 97.5 84 ALA B O 1
ATOM 3618 N N . ALA B 1 85 ? -6.316 13.531 -0.12 1 98.12 85 ALA B N 1
ATOM 3619 C CA . ALA B 1 85 ? -7.766 13.641 0.008 1 98.12 85 ALA B CA 1
ATOM 3620 C C . ALA B 1 85 ? -8.398 14.078 -1.31 1 98.12 85 ALA B C 1
ATOM 3622 O O . ALA B 1 85 ? -9.344 13.445 -1.792 1 98.12 85 ALA B O 1
ATOM 3623 N N . ALA B 1 86 ? -7.867 15.125 -1.867 1 98.12 86 ALA B N 1
ATOM 3624 C CA . ALA B 1 86 ? -8.391 15.617 -3.139 1 98.12 86 ALA B CA 1
ATOM 3625 C C . ALA B 1 86 ? -8.117 14.625 -4.266 1 98.12 86 ALA B C 1
ATOM 3627 O O . ALA B 1 86 ? -8.953 14.438 -5.152 1 98.12 86 ALA B O 1
ATOM 3628 N N . ASN B 1 87 ? -6.953 13.984 -4.262 1 97.81 87 ASN B N 1
ATOM 3629 C CA . ASN B 1 87 ? -6.633 12.945 -5.242 1 97.81 87 ASN B CA 1
ATOM 3630 C C . ASN B 1 87 ? -7.648 11.812 -5.207 1 97.81 87 ASN B C 1
ATOM 3632 O O . ASN B 1 87 ? -8.086 11.328 -6.254 1 97.81 87 ASN B O 1
ATOM 3636 N N . ALA B 1 88 ? -7.977 11.367 -4.016 1 98.31 88 ALA B N 1
ATOM 3637 C CA . ALA B 1 88 ? -8.938 10.281 -3.869 1 98.31 88 ALA B CA 1
ATOM 3638 C C . ALA B 1 88 ? -10.281 10.641 -4.504 1 98.31 88 ALA B C 1
ATOM 3640 O O . ALA B 1 88 ? -10.844 9.852 -5.262 1 98.31 88 ALA B O 1
ATOM 3641 N N . ILE B 1 89 ? -10.758 11.836 -4.211 1 98.5 89 ILE B N 1
ATOM 3642 C CA . ILE B 1 89 ? -12.031 12.305 -4.746 1 98.5 89 ILE B CA 1
ATOM 3643 C C . ILE B 1 89 ? -11.953 12.391 -6.266 1 98.5 89 ILE B C 1
ATOM 3645 O O . ILE B 1 89 ? -12.789 11.82 -6.973 1 98.5 89 ILE B O 1
ATOM 3649 N N . ALA B 1 90 ? -10.898 13.031 -6.746 1 97.38 90 ALA B N 1
ATOM 3650 C CA . ALA B 1 90 ? -10.75 13.281 -8.18 1 97.38 90 ALA B CA 1
ATOM 3651 C C . ALA B 1 90 ? -10.57 11.977 -8.945 1 97.38 90 ALA B C 1
ATOM 3653 O O . ALA B 1 90 ? -11.023 11.852 -10.086 1 97.38 90 ALA B O 1
ATOM 3654 N N . SER B 1 91 ? -9.922 11.023 -8.383 1 94.94 91 SER B N 1
ATOM 3655 C CA . SER B 1 91 ? -9.633 9.75 -9.039 1 94.94 91 SER B CA 1
ATOM 3656 C C . SER B 1 91 ? -10.914 9.008 -9.383 1 94.94 91 SER B C 1
ATOM 3658 O O . SER B 1 91 ? -10.938 8.188 -10.312 1 94.94 91 SER B O 1
ATOM 3660 N N . SER B 1 92 ? -11.977 9.227 -8.68 1 94.56 92 SER B N 1
ATOM 3661 C CA . SER B 1 92 ? -13.25 8.555 -8.898 1 94.56 92 SER B CA 1
ATOM 3662 C C . SER B 1 92 ? -14.078 9.258 -9.969 1 94.56 92 SER B C 1
ATOM 3664 O O . SER B 1 92 ? -15.102 8.734 -10.414 1 94.56 92 SER B O 1
ATOM 3666 N N . GLY B 1 93 ? -13.648 10.461 -10.328 1 95.25 93 GLY B N 1
ATOM 3667 C CA . GLY B 1 93 ? -14.422 11.297 -11.234 1 95.25 93 GLY B CA 1
ATOM 3668 C C . GLY B 1 93 ? -15.312 12.289 -10.508 1 95.25 93 GLY B C 1
ATOM 3669 O O . GLY B 1 93 ? -15.891 13.188 -11.133 1 95.25 93 GLY B O 1
ATOM 3670 N N . ALA B 1 94 ? -15.406 12.164 -9.18 1 98.06 94 ALA B N 1
ATOM 3671 C CA . ALA B 1 94 ? -16.125 13.172 -8.383 1 98.06 94 ALA B CA 1
ATOM 3672 C C . ALA B 1 94 ? -15.336 14.477 -8.336 1 98.06 94 ALA B C 1
ATOM 3674 O O . ALA B 1 94 ? -14.164 14.523 -8.703 1 98.06 94 ALA B O 1
ATOM 3675 N N . ARG B 1 95 ? -16.031 15.484 -7.961 1 98.06 95 ARG B N 1
ATOM 3676 C CA . ARG B 1 95 ? -15.43 16.812 -7.938 1 98.06 95 ARG B CA 1
ATOM 3677 C C . ARG B 1 95 ? -15.133 17.25 -6.508 1 98.06 95 ARG B C 1
ATOM 3679 O O . ARG B 1 95 ? -16.031 17.328 -5.676 1 98.06 95 ARG B O 1
ATOM 3686 N N . PRO B 1 96 ? -13.867 17.516 -6.203 1 98.56 96 PRO B N 1
ATOM 3687 C CA . PRO B 1 96 ? -13.602 18.203 -4.934 1 98.56 96 PRO B CA 1
ATOM 3688 C C . PRO B 1 96 ? -14.109 19.641 -4.918 1 98.56 96 PRO B C 1
ATOM 3690 O O . PRO B 1 96 ? -13.812 20.406 -5.832 1 98.56 96 PRO B O 1
ATOM 3693 N N . VAL B 1 97 ? -14.867 19.953 -3.975 1 98.81 97 VAL B N 1
ATOM 3694 C CA . VAL B 1 97 ? -15.336 21.312 -3.74 1 98.81 97 VAL B CA 1
ATOM 3695 C C . VAL B 1 97 ? -14.711 21.859 -2.457 1 98.81 97 VAL B C 1
ATOM 3697 O O . VAL B 1 97 ? -15.062 21.422 -1.356 1 98.81 97 VAL B O 1
ATOM 3700 N N . PHE B 1 98 ? -13.859 22.875 -2.633 1 98.88 98 PHE B N 1
ATOM 3701 C CA . PHE B 1 98 ? -13.062 23.328 -1.498 1 98.88 98 PHE B CA 1
ATOM 3702 C C . PHE B 1 98 ? -13.82 24.375 -0.694 1 98.88 98 PHE B C 1
ATOM 3704 O O . PHE B 1 98 ? -14.477 25.25 -1.265 1 98.88 98 PHE B O 1
ATOM 3711 N N . CYS B 1 99 ? -13.758 24.312 0.569 1 98.81 99 CYS B N 1
ATOM 3712 C CA . CYS B 1 99 ? -14.281 25.359 1.436 1 98.81 99 CYS B CA 1
ATOM 3713 C C . CYS B 1 99 ? -13.156 26.047 2.207 1 98.81 99 CYS B C 1
ATOM 3715 O O . CYS B 1 99 ? -12.031 25.531 2.254 1 98.81 99 CYS B O 1
ATOM 3717 N N . ASP B 1 100 ? -13.414 27.156 2.777 1 98.75 100 ASP B N 1
ATOM 3718 C CA . ASP B 1 100 ? -12.453 27.953 3.537 1 98.75 100 ASP B CA 1
ATOM 3719 C C . ASP B 1 100 ? -12.273 27.391 4.945 1 98.75 100 ASP B C 1
ATOM 3721 O O . ASP B 1 100 ? -12.828 26.344 5.281 1 98.75 100 ASP B O 1
ATOM 3725 N N . VAL B 1 101 ? -11.406 28 5.676 1 98.75 101 VAL B N 1
ATOM 3726 C CA . VAL B 1 101 ? -11.125 27.609 7.059 1 98.75 101 VAL B CA 1
ATOM 3727 C C . VAL B 1 101 ? -11.094 28.859 7.941 1 98.75 101 VAL B C 1
ATOM 3729 O O . VAL B 1 101 ? -11.062 29.984 7.438 1 98.75 101 VAL B O 1
ATOM 3732 N N . ASP B 1 102 ? -11.18 28.625 9.242 1 98.5 102 ASP B N 1
ATOM 3733 C CA . ASP B 1 102 ? -10.781 29.672 10.172 1 98.5 102 ASP B CA 1
ATOM 3734 C C . ASP B 1 102 ? -9.281 29.938 10.086 1 98.5 102 ASP B C 1
ATOM 3736 O O . ASP B 1 102 ? -8.469 29.031 10.234 1 98.5 102 ASP B O 1
ATOM 3740 N N . PRO B 1 103 ? -8.898 31.172 9.812 1 97.94 103 PRO B N 1
ATOM 3741 C CA . PRO B 1 103 ? -7.488 31.453 9.531 1 97.94 103 PRO B CA 1
ATOM 3742 C C . PRO B 1 103 ? -6.59 31.219 10.75 1 97.94 103 PRO B C 1
ATOM 3744 O O . PRO B 1 103 ? -5.363 31.188 10.617 1 97.94 103 PRO B O 1
ATOM 3747 N N . ARG B 1 104 ? -7.16 31.078 11.914 1 98.19 104 ARG B N 1
ATOM 3748 C CA . ARG B 1 104 ? -6.359 30.875 13.117 1 98.19 104 ARG B CA 1
ATOM 3749 C C . ARG B 1 104 ? -6.254 29.391 13.461 1 98.19 104 ARG B C 1
ATOM 3751 O O . ARG B 1 104 ? -5.168 28.891 13.766 1 98.19 104 ARG B O 1
ATOM 3758 N N . THR B 1 105 ? -7.375 28.703 13.367 1 98.06 105 THR B N 1
ATOM 3759 C CA . THR B 1 105 ? -7.379 27.297 13.75 1 98.06 105 THR B CA 1
ATOM 3760 C C . THR B 1 105 ? -7.027 26.406 12.555 1 98.06 105 THR B C 1
ATOM 3762 O O . THR B 1 105 ? -6.695 25.234 12.719 1 98.06 105 THR B O 1
ATOM 3765 N N . LEU B 1 106 ? -7.199 26.953 11.344 1 98.44 106 LEU B N 1
ATOM 3766 C CA . LEU B 1 106 ? -6.961 26.266 10.078 1 98.44 106 LEU B CA 1
ATOM 3767 C C . LEU B 1 106 ? -7.934 25.109 9.898 1 98.44 106 LEU B C 1
ATOM 3769 O O . LEU B 1 106 ? -7.773 24.297 8.984 1 98.44 106 LEU B O 1
ATOM 3773 N N . ASN B 1 107 ? -8.93 24.938 10.734 1 98.69 107 ASN B N 1
ATOM 3774 C CA . ASN B 1 107 ? -10.086 24.062 10.562 1 98.69 107 ASN B CA 1
ATOM 3775 C C . ASN B 1 107 ? -11.258 24.797 9.922 1 98.69 107 ASN B C 1
ATOM 3777 O O . ASN B 1 107 ? -11.453 26 10.164 1 98.69 107 ASN B O 1
ATOM 3781 N N . PRO B 1 108 ? -12.023 24.047 9.117 1 98.81 108 PRO B N 1
ATOM 3782 C CA . PRO B 1 108 ? -13.242 24.703 8.625 1 98.81 108 PRO B CA 1
ATOM 3783 C C . PRO B 1 108 ? -14.289 24.906 9.719 1 98.81 108 PRO B C 1
ATOM 3785 O O . PRO B 1 108 ? -14.43 24.062 10.609 1 98.81 108 PRO B O 1
ATOM 3788 N N . THR B 1 109 ? -15.031 26.047 9.633 1 98.69 109 THR B N 1
ATOM 3789 C CA . THR B 1 109 ? -16.219 26.234 10.445 1 98.69 109 THR B CA 1
ATOM 3790 C C . THR B 1 109 ? -17.438 25.578 9.789 1 98.69 109 THR B C 1
ATOM 3792 O O . THR B 1 109 ? -17.391 25.203 8.617 1 98.69 109 THR B O 1
ATOM 3795 N N . LEU B 1 110 ? -18.469 25.422 10.578 1 98.81 110 LEU B N 1
ATOM 3796 C CA . LEU B 1 110 ? -19.719 24.969 9.984 1 98.81 110 LEU B CA 1
ATOM 3797 C C . LEU B 1 110 ? -20.156 25.875 8.844 1 98.81 110 LEU B C 1
ATOM 3799 O O . LEU B 1 110 ? -20.609 25.391 7.805 1 98.81 110 LEU B O 1
ATOM 3803 N N . ASP B 1 111 ? -19.984 27.156 9.055 1 98.81 111 ASP B N 1
ATOM 3804 C CA . ASP B 1 111 ? -20.375 28.125 8.023 1 98.81 111 ASP B CA 1
ATOM 3805 C C . ASP B 1 111 ? -19.562 27.922 6.75 1 98.81 111 ASP B C 1
ATOM 3807 O O . ASP B 1 111 ? -20.094 28.031 5.645 1 98.81 111 ASP B O 1
ATOM 3811 N N . ASP B 1 112 ? -18.266 27.672 6.875 1 98.81 112 ASP B N 1
ATOM 3812 C CA . ASP B 1 112 ? -17.422 27.406 5.719 1 98.81 112 ASP B CA 1
ATOM 3813 C C . ASP B 1 112 ? -17.938 26.203 4.934 1 98.81 112 ASP B C 1
ATOM 3815 O O . ASP B 1 112 ? -18.031 26.25 3.705 1 98.81 112 ASP B O 1
ATOM 3819 N N . VAL B 1 113 ? -18.25 25.109 5.617 1 98.88 113 VAL B N 1
ATOM 3820 C CA . VAL B 1 113 ? -18.75 23.891 5 1 98.88 113 VAL B CA 1
ATOM 3821 C C . VAL B 1 113 ? -20.094 24.141 4.348 1 98.88 113 VAL B C 1
ATOM 3823 O O . VAL B 1 113 ? -20.312 23.781 3.184 1 98.88 113 VAL B O 1
ATOM 3826 N N . ALA B 1 114 ? -21 24.797 5.098 1 98.81 114 ALA B N 1
ATOM 3827 C CA . ALA B 1 114 ? -22.359 25.047 4.617 1 98.81 114 ALA B CA 1
ATOM 3828 C C . ALA B 1 114 ? -22.344 25.875 3.336 1 98.81 114 ALA B C 1
ATOM 3830 O O . ALA B 1 114 ? -23.125 25.609 2.416 1 98.81 114 ALA B O 1
ATOM 3831 N N . ARG B 1 115 ? -21.5 26.812 3.26 1 98.38 115 ARG B N 1
ATOM 3832 C CA . ARG B 1 115 ? -21.422 27.703 2.107 1 98.38 115 ARG B CA 1
ATOM 3833 C C . ARG B 1 115 ? -20.938 26.953 0.867 1 98.38 115 ARG B C 1
ATOM 3835 O O . ARG B 1 115 ? -21.219 27.359 -0.26 1 98.38 115 ARG B O 1
ATOM 3842 N N . ALA B 1 116 ? -20.25 25.828 1.078 1 98.62 116 ALA B N 1
ATOM 3843 C CA . ALA B 1 116 ? -19.641 25.109 -0.039 1 98.62 116 ALA B CA 1
ATOM 3844 C C . ALA B 1 116 ? -20.562 24.016 -0.562 1 98.62 116 ALA B C 1
ATOM 3846 O O . ALA B 1 116 ? -20.312 23.422 -1.616 1 98.62 116 ALA B O 1
ATOM 3847 N N . ILE B 1 117 ? -21.641 23.75 0.095 1 98.69 117 ILE B N 1
ATOM 3848 C CA . ILE B 1 117 ? -22.562 22.672 -0.306 1 98.69 117 ILE B CA 1
ATOM 3849 C C . ILE B 1 117 ? -23.219 23.031 -1.638 1 98.69 117 ILE B C 1
ATOM 3851 O O . ILE B 1 117 ? -23.609 24.188 -1.856 1 98.69 117 ILE B O 1
ATOM 3855 N N . THR B 1 118 ? -23.266 22.125 -2.486 1 98.38 118 THR B N 1
ATOM 3856 C CA . THR B 1 118 ? -23.969 22.219 -3.76 1 98.38 118 THR B CA 1
ATOM 3857 C C . THR B 1 118 ? -25.109 21.203 -3.832 1 98.38 118 THR B C 1
ATOM 3859 O O . THR B 1 118 ? -25.188 20.312 -2.992 1 98.38 118 THR B O 1
ATOM 3862 N N . PRO B 1 119 ? -25.984 21.297 -4.852 1 98.31 119 PRO B N 1
ATOM 3863 C CA . PRO B 1 119 ? -27.031 20.297 -5.016 1 98.31 119 PRO B CA 1
ATOM 3864 C C . PRO B 1 119 ? -26.484 18.906 -5.281 1 98.31 119 PRO B C 1
ATOM 3866 O O . PRO B 1 119 ? -27.172 17.906 -5.055 1 98.31 119 PRO B O 1
ATOM 3869 N N . ALA B 1 120 ? -25.234 18.828 -5.723 1 98.62 120 ALA B N 1
ATOM 3870 C CA . ALA B 1 120 ? -24.625 17.547 -6.09 1 98.62 120 ALA B CA 1
ATOM 3871 C C . ALA B 1 120 ? -23.766 17 -4.953 1 98.62 120 ALA B C 1
ATOM 3873 O O . ALA B 1 120 ? -23.172 15.922 -5.078 1 98.62 120 ALA B O 1
ATOM 3874 N N . THR B 1 121 ? -23.719 17.688 -3.842 1 98.88 121 THR B N 1
ATOM 3875 C CA . THR B 1 121 ? -22.859 17.234 -2.744 1 98.88 121 THR B CA 1
ATOM 3876 C C . THR B 1 121 ? -23.375 15.922 -2.166 1 98.88 121 THR B C 1
ATOM 3878 O O . THR B 1 121 ? -24.547 15.82 -1.785 1 98.88 121 THR B O 1
ATOM 3881 N N . LYS B 1 122 ? -22.453 14.992 -2.109 1 98.81 122 LYS B N 1
ATOM 3882 C CA . LYS B 1 122 ? -22.781 13.688 -1.531 1 98.81 122 LYS B CA 1
ATOM 3883 C C . LYS B 1 122 ? -22.094 13.492 -0.182 1 98.81 122 LYS B C 1
ATOM 3885 O O . LYS B 1 122 ? -22.594 12.758 0.672 1 98.81 122 LYS B O 1
ATOM 3890 N N . ALA B 1 123 ? -20.953 14.125 -0.009 1 98.94 123 ALA B N 1
ATOM 3891 C CA . ALA B 1 123 ? -20.172 13.891 1.2 1 98.94 123 ALA B CA 1
ATOM 3892 C C . ALA B 1 123 ? -19.344 15.125 1.569 1 98.94 123 ALA B C 1
ATOM 3894 O O . ALA B 1 123 ? -19.125 16.016 0.735 1 98.94 123 ALA B O 1
ATOM 3895 N N . VAL B 1 124 ? -19.031 15.211 2.832 1 98.94 124 VAL B N 1
ATOM 3896 C CA . VAL B 1 124 ? -18.047 16.141 3.391 1 98.94 124 VAL B CA 1
ATOM 3897 C C . VAL B 1 124 ? -16.859 15.383 3.957 1 98.94 124 VAL B C 1
ATOM 3899 O O . VAL B 1 124 ? -17.031 14.398 4.688 1 98.94 124 VAL B O 1
ATOM 3902 N N . LEU B 1 125 ? -15.648 15.734 3.523 1 98.94 125 LEU B N 1
ATOM 3903 C CA . LEU B 1 125 ? -14.414 15.148 4.031 1 98.94 125 LEU B CA 1
ATOM 3904 C C . LEU B 1 125 ? -13.641 16.156 4.867 1 98.94 125 LEU B C 1
ATOM 3906 O O . LEU B 1 125 ? -13.055 17.094 4.328 1 98.94 125 LEU B O 1
ATOM 3910 N N . LEU B 1 126 ? -13.586 15.914 6.16 1 98.5 126 LEU B N 1
ATOM 3911 C CA . LEU B 1 126 ? -12.938 16.844 7.09 1 98.5 126 LEU B CA 1
ATOM 3912 C C . LEU B 1 126 ? -11.531 16.375 7.43 1 98.5 126 LEU B C 1
ATOM 3914 O O . LEU B 1 126 ? -11.258 15.172 7.461 1 98.5 126 LEU B O 1
ATOM 3918 N N . LEU B 1 127 ? -10.664 17.281 7.609 1 98.56 127 LEU B N 1
ATOM 3919 C CA . LEU B 1 127 ? -9.375 17.047 8.25 1 98.56 127 LEU B CA 1
ATOM 3920 C C . LEU B 1 127 ? -9.32 17.719 9.617 1 98.56 127 LEU B C 1
ATOM 3922 O O . LEU B 1 127 ? -9.68 18.891 9.766 1 98.56 127 LEU B O 1
ATOM 3926 N N . HIS B 1 128 ? -8.945 16.984 10.633 1 98.75 128 HIS B N 1
ATOM 3927 C CA . HIS B 1 128 ? -8.695 17.562 11.945 1 98.75 128 HIS B CA 1
ATOM 3928 C C . HIS B 1 128 ? -7.309 18.188 12.016 1 98.75 128 HIS B C 1
ATOM 3930 O O . HIS B 1 128 ? -6.371 17.578 12.531 1 98.75 128 HIS B O 1
ATOM 3936 N N . TYR B 1 129 ? -7.211 19.375 11.57 1 98.31 129 TYR B N 1
ATOM 3937 C CA . TYR B 1 129 ? -5.91 20 11.359 1 98.31 129 TYR B CA 1
ATOM 3938 C C . TYR B 1 129 ? -5.121 20.047 12.664 1 98.31 129 TYR B C 1
ATOM 3940 O O . TYR B 1 129 ? -5.637 20.484 13.695 1 98.31 129 TYR B O 1
ATOM 3948 N N . GLY B 1 130 ? -3.908 19.578 12.586 1 97.62 130 GLY B N 1
ATOM 3949 C CA . GLY B 1 130 ? -2.965 19.656 13.688 1 97.62 130 GLY B CA 1
ATOM 3950 C C . GLY B 1 130 ? -3.352 18.797 14.867 1 97.62 130 GLY B C 1
ATOM 3951 O O . GLY B 1 130 ? -2.666 18.781 15.898 1 97.62 130 GLY B O 1
ATOM 3952 N N . GLY B 1 131 ? -4.43 18.078 14.742 1 98.44 131 GLY B N 1
ATOM 3953 C CA . GLY B 1 131 ? -4.906 17.234 15.828 1 98.44 131 GLY B CA 1
ATOM 3954 C C . GLY B 1 131 ? -6.074 17.828 16.578 1 98.44 131 GLY B C 1
ATOM 3955 O O . GLY B 1 131 ? -6.621 17.203 17.484 1 98.44 131 GLY B O 1
ATOM 3956 N N . SER B 1 132 ? -6.461 19.047 16.203 1 98.44 132 SER B N 1
ATOM 3957 C CA . SER B 1 132 ? -7.602 19.703 16.844 1 98.44 132 SER B CA 1
ATOM 3958 C C . SER B 1 132 ? -8.914 19.234 16.219 1 98.44 132 SER B C 1
ATOM 3960 O O . SER B 1 132 ? -9.062 19.219 15 1 98.44 132 SER B O 1
ATOM 3962 N N . PRO B 1 133 ? -9.875 18.938 17.016 1 98.69 133 PRO B N 1
ATOM 3963 C CA . PRO B 1 133 ? -11.133 18.391 16.5 1 98.69 133 PRO B CA 1
ATOM 3964 C C . PRO B 1 133 ? -11.898 19.375 15.633 1 98.69 133 PRO B C 1
ATOM 3966 O O . PRO B 1 133 ? -12.688 18.969 14.773 1 98.69 133 PRO B O 1
ATOM 3969 N N . GLY B 1 134 ? -11.688 20.688 15.844 1 98.5 134 GLY B N 1
ATOM 3970 C CA . GLY B 1 134 ? -12.492 21.672 15.141 1 98.5 134 GLY B CA 1
ATOM 3971 C C . GLY B 1 134 ? -13.961 21.609 15.5 1 98.5 134 GLY B C 1
ATOM 3972 O O . GLY B 1 134 ? -14.32 21.297 16.641 1 98.5 134 GLY B O 1
ATOM 3973 N N . GLU B 1 135 ? -14.828 22 14.57 1 98.69 135 GLU B N 1
ATOM 3974 C CA . GLU B 1 135 ? -16.266 22.031 14.805 1 98.69 135 GLU B CA 1
ATOM 3975 C C . GLU B 1 135 ? -16.922 20.734 14.359 1 98.69 135 GLU B C 1
ATOM 3977 O O . GLU B 1 135 ? -18.031 20.75 13.797 1 98.69 135 GLU B O 1
ATOM 3982 N N . VAL B 1 136 ? -16.281 19.609 14.602 1 98.81 136 VAL B N 1
ATOM 3983 C CA . VAL B 1 136 ? -16.688 18.328 14.055 1 98.81 136 VAL B CA 1
ATOM 3984 C C . VAL B 1 136 ? -18.094 17.969 14.555 1 98.81 136 VAL B C 1
ATOM 3986 O O . VAL B 1 136 ? -18.891 17.391 13.812 1 98.81 136 VAL B O 1
ATOM 3989 N N . THR B 1 137 ? -18.438 18.281 15.797 1 98.81 137 THR B N 1
ATOM 3990 C CA . THR B 1 137 ? -19.75 17.938 16.328 1 98.81 137 THR B CA 1
ATOM 3991 C C . THR B 1 137 ? -20.844 18.641 15.555 1 98.81 137 THR B C 1
ATOM 3993 O O . THR B 1 137 ? -21.812 18.016 15.102 1 98.81 137 THR B O 1
ATOM 3996 N N . ALA B 1 138 ? -20.703 19.969 15.406 1 98.81 138 ALA B N 1
ATOM 3997 C CA . ALA B 1 138 ? -21.688 20.766 14.68 1 98.81 138 ALA B CA 1
ATOM 3998 C C . ALA B 1 138 ? -21.766 20.344 13.219 1 98.81 138 ALA B C 1
ATOM 4000 O O . ALA B 1 138 ? -22.859 20.281 12.641 1 98.81 138 ALA B O 1
ATOM 4001 N N . ILE B 1 139 ? -20.641 20.047 12.602 1 98.94 139 ILE B N 1
ATOM 4002 C CA . ILE B 1 139 ? -20.594 19.656 11.195 1 98.94 139 ILE B CA 1
ATOM 4003 C C . ILE B 1 139 ? -21.25 18.297 11.016 1 98.94 139 ILE B C 1
ATOM 4005 O O . ILE B 1 139 ? -21.969 18.062 10.047 1 98.94 139 ILE B O 1
ATOM 4009 N N . ALA B 1 140 ? -20.984 17.375 11.93 1 98.94 140 ALA B N 1
ATOM 4010 C CA . ALA B 1 140 ? -21.609 16.062 11.883 1 98.94 140 ALA B CA 1
ATOM 4011 C C . ALA B 1 140 ? -23.125 16.172 11.945 1 98.94 140 ALA B C 1
ATOM 4013 O O . ALA B 1 140 ? -23.844 15.516 11.18 1 98.94 140 ALA B O 1
ATOM 4014 N N . ASP B 1 141 ? -23.625 16.984 12.875 1 98.81 141 ASP B N 1
ATOM 4015 C CA . ASP B 1 141 ? -25.062 17.203 13 1 98.81 141 ASP B CA 1
ATOM 4016 C C . ASP B 1 141 ? -25.641 17.797 11.719 1 98.81 141 ASP B C 1
ATOM 4018 O O . ASP B 1 141 ? -26.703 17.375 11.258 1 98.81 141 ASP B O 1
ATOM 4022 N N . PHE B 1 142 ? -24.969 18.734 11.188 1 98.81 142 PHE B N 1
ATOM 4023 C CA . PHE B 1 142 ? -25.375 19.375 9.938 1 98.81 142 PHE B CA 1
ATOM 4024 C C . PHE B 1 142 ? -25.469 18.359 8.812 1 98.81 142 PHE B C 1
ATOM 4026 O O . PHE B 1 142 ? -26.469 18.328 8.078 1 98.81 142 PHE B O 1
ATOM 4033 N N . CYS B 1 143 ? -24.391 17.484 8.633 1 98.88 143 CYS B N 1
ATOM 4034 C CA . CYS B 1 143 ? -24.375 16.453 7.598 1 98.88 143 CYS B CA 1
ATOM 4035 C C . CYS B 1 143 ? -25.547 15.492 7.77 1 98.88 143 CYS B C 1
ATOM 4037 O O . CYS B 1 143 ? -26.219 15.141 6.797 1 98.88 143 CYS B O 1
ATOM 4039 N N . ARG B 1 144 ? -25.797 15.109 8.953 1 98.56 144 ARG B N 1
ATOM 4040 C CA . ARG B 1 144 ? -26.922 14.211 9.242 1 98.56 144 ARG B CA 1
ATOM 4041 C C . ARG B 1 144 ? -28.25 14.836 8.82 1 98.56 144 ARG B C 1
ATOM 4043 O O . ARG B 1 144 ? -29.078 14.172 8.188 1 98.56 144 ARG B O 1
ATOM 4050 N N . GLU B 1 145 ? -28.422 16.047 9.164 1 98.44 145 GLU B N 1
ATOM 4051 C CA . GLU B 1 145 ? -29.656 16.766 8.844 1 98.44 145 GLU B CA 1
ATOM 4052 C C . GLU B 1 145 ? -29.844 16.875 7.332 1 98.44 145 GLU B C 1
ATOM 4054 O O . GLU B 1 145 ? -30.969 16.812 6.836 1 98.44 145 GLU B O 1
ATOM 4059 N N . LYS B 1 146 ? -28.797 17.016 6.625 1 98.5 146 LYS B N 1
ATOM 4060 C CA . LYS B 1 146 ? -28.859 17.25 5.184 1 98.5 146 LYS B CA 1
ATOM 4061 C C . LYS B 1 146 ? -28.797 15.938 4.41 1 98.5 146 LYS B C 1
ATOM 4063 O O . LYS B 1 146 ? -28.922 15.93 3.184 1 98.5 146 LYS B O 1
ATOM 4068 N N . GLY B 1 147 ? -28.578 14.836 5.125 1 98.31 147 GLY B N 1
ATOM 4069 C CA . GLY B 1 147 ? -28.438 13.547 4.473 1 98.31 147 GLY B CA 1
ATOM 4070 C C . GLY B 1 147 ? -27.125 13.383 3.736 1 98.31 147 GLY B C 1
ATOM 4071 O O . GLY B 1 147 ? -27.062 12.734 2.695 1 98.31 147 GLY B O 1
ATOM 4072 N N . LEU B 1 148 ? -26.078 14.039 4.164 1 98.81 148 LEU B N 1
ATOM 4073 C CA . LEU B 1 148 ? -24.734 13.969 3.586 1 98.81 148 LEU B CA 1
ATOM 4074 C C . LEU B 1 148 ? -23.859 13.008 4.375 1 98.81 148 LEU B C 1
ATOM 4076 O O . LEU B 1 148 ? -23.969 12.922 5.602 1 98.81 148 LEU B O 1
ATOM 4080 N N . MET B 1 149 ? -22.984 12.25 3.686 1 98.81 149 MET B N 1
ATOM 4081 C CA . MET B 1 149 ? -21.969 11.43 4.355 1 98.81 149 MET B CA 1
ATOM 4082 C C . MET B 1 149 ? -20.859 12.297 4.922 1 98.81 149 MET B C 1
ATOM 4084 O O . MET B 1 149 ? -20.453 13.281 4.297 1 98.81 149 MET B O 1
ATOM 4088 N N . LEU B 1 150 ? -20.422 12.008 6.102 1 98.94 150 LEU B N 1
ATOM 4089 C CA . LEU B 1 150 ? -19.266 12.68 6.688 1 98.94 150 LEU B CA 1
ATOM 4090 C C . LEU B 1 150 ? -18.078 11.727 6.805 1 98.94 150 LEU B C 1
ATOM 4092 O O . LEU B 1 150 ? -18.188 10.672 7.438 1 98.94 150 LEU B O 1
ATOM 4096 N N . ILE B 1 151 ? -17 12.047 6.156 1 98.94 151 ILE B N 1
ATOM 4097 C CA . ILE B 1 151 ? -15.727 11.328 6.234 1 98.94 151 ILE B CA 1
ATOM 4098 C C . ILE B 1 151 ? -14.734 12.133 7.074 1 98.94 151 ILE B C 1
ATOM 4100 O O . ILE B 1 151 ? -14.453 13.297 6.781 1 98.94 151 ILE B O 1
ATOM 4104 N N . GLU B 1 152 ? -14.211 11.562 8.109 1 98.94 152 GLU B N 1
ATOM 4105 C CA . GLU B 1 152 ? -13.188 12.219 8.922 1 98.94 152 GLU B CA 1
ATOM 4106 C C . GLU B 1 152 ? -11.789 11.719 8.57 1 98.94 152 GLU B C 1
ATOM 4108 O O . GLU B 1 152 ? -11.469 10.555 8.805 1 98.94 152 GLU B O 1
ATOM 4113 N N . ASP B 1 153 ? -11.008 12.555 7.934 1 98.81 153 ASP B N 1
ATOM 4114 C CA . ASP B 1 153 ? -9.57 12.297 7.891 1 98.81 153 ASP B CA 1
ATOM 4115 C C . ASP B 1 153 ? -8.922 12.594 9.234 1 98.81 153 ASP B C 1
ATOM 4117 O O . ASP B 1 153 ? -8.562 13.742 9.516 1 98.81 153 ASP B O 1
ATOM 4121 N N . SER B 1 154 ? -8.648 11.594 9.992 1 98.81 154 SER B N 1
ATOM 4122 C CA . SER B 1 154 ? -8.156 11.711 11.359 1 98.81 154 SER B CA 1
ATOM 4123 C C . SER B 1 154 ? -6.668 11.398 11.445 1 98.81 154 SER B C 1
ATOM 4125 O O . SER B 1 154 ? -6.18 10.984 12.5 1 98.81 154 SER B O 1
ATOM 4127 N N . ALA B 1 155 ? -5.988 11.555 10.32 1 98.38 155 ALA B N 1
ATOM 4128 C CA . ALA B 1 155 ? -4.555 11.273 10.258 1 98.38 155 ALA B CA 1
ATOM 4129 C C . ALA B 1 155 ? -3.789 12.086 11.297 1 98.38 155 ALA B C 1
ATOM 4131 O O . ALA B 1 155 ? -2.764 11.641 11.812 1 98.38 155 ALA B O 1
ATOM 4132 N N . CYS B 1 156 ? -4.254 13.289 11.664 1 98.44 156 CYS B N 1
ATOM 4133 C CA . CYS B 1 156 ? -3.588 14.164 12.617 1 98.44 156 CYS B CA 1
ATOM 4134 C C . CYS B 1 156 ? -4.184 14.008 14.008 1 98.44 156 CYS B C 1
ATOM 4136 O O . CYS B 1 156 ? -3.732 14.641 14.961 1 98.44 156 CYS B O 1
ATOM 4138 N N . ALA B 1 157 ? -5.184 13.148 14.156 1 98.81 157 ALA B N 1
ATOM 4139 C CA . ALA B 1 157 ? -6.012 13.164 15.359 1 98.81 157 ALA B CA 1
ATOM 4140 C C . ALA B 1 157 ? -6.172 11.758 15.93 1 98.81 157 ALA B C 1
ATOM 4142 O O . ALA B 1 157 ? -7.281 11.352 16.297 1 98.81 157 ALA B O 1
ATOM 4143 N N . VAL B 1 158 ? -5.117 11.086 16.094 1 98.88 158 VAL B N 1
ATOM 4144 C CA . VAL B 1 158 ? -5.148 9.672 16.453 1 98.88 158 VAL B CA 1
ATOM 4145 C C . VAL B 1 158 ? -5.641 9.523 17.891 1 98.88 158 VAL B C 1
ATOM 4147 O O . VAL B 1 158 ? -6.191 8.484 18.266 1 98.88 158 VAL B O 1
ATOM 4150 N N . ALA B 1 159 ? -5.508 10.547 18.688 1 98.88 159 ALA B N 1
ATOM 4151 C CA . ALA B 1 159 ? -5.941 10.492 20.078 1 98.88 159 ALA B CA 1
ATOM 4152 C C . ALA B 1 159 ? -6.773 11.727 20.438 1 98.88 159 ALA B C 1
ATOM 4154 O O . ALA B 1 159 ? -6.832 12.125 21.609 1 98.88 159 ALA B O 1
ATOM 4155 N N . SER B 1 160 ? -7.375 12.391 19.531 1 98.94 160 SER B N 1
ATOM 4156 C CA . SER B 1 160 ? -8.203 13.578 19.75 1 98.94 160 SER B CA 1
ATOM 4157 C C . SER B 1 160 ? -9.641 13.195 20.062 1 98.94 160 SER B C 1
ATOM 4159 O O . SER B 1 160 ? -10.125 12.156 19.609 1 98.94 160 SER B O 1
ATOM 4161 N N . SER B 1 161 ? -10.281 14.023 20.781 1 98.88 161 SER B N 1
ATOM 4162 C CA . SER B 1 161 ? -11.664 13.727 21.156 1 98.88 161 SER B CA 1
ATOM 4163 C C . SER B 1 161 ? -12.422 15.008 21.516 1 98.88 161 SER B C 1
ATOM 4165 O O . SER B 1 161 ? -11.82 16.062 21.672 1 98.88 161 SER B O 1
ATOM 4167 N N . VAL B 1 162 ? -13.711 14.969 21.5 1 98.81 162 VAL B N 1
ATOM 4168 C CA . VAL B 1 162 ? -14.617 15.992 22.016 1 98.81 162 VAL B CA 1
ATOM 4169 C C . VAL B 1 162 ? -15.531 15.375 23.078 1 98.81 162 VAL B C 1
ATOM 4171 O O . VAL B 1 162 ? -16.359 14.508 22.766 1 98.81 162 VAL B O 1
ATOM 4174 N N . HIS B 1 163 ? -15.336 15.82 24.328 1 98.31 163 HIS B N 1
ATOM 4175 C CA . HIS B 1 163 ? -16.109 15.312 25.453 1 98.31 163 HIS B CA 1
ATOM 4176 C C . HIS B 1 163 ? -16.062 13.789 25.5 1 98.31 163 HIS B C 1
ATOM 4178 O O . HIS B 1 163 ? -17.094 13.133 25.625 1 98.31 163 HIS B O 1
ATOM 4184 N N . GLY B 1 164 ? -14.938 13.25 25.188 1 98 164 GLY B N 1
ATOM 4185 C CA . GLY B 1 164 ? -14.711 11.82 25.344 1 98 164 GLY B CA 1
ATOM 4186 C C . GLY B 1 164 ? -14.984 11.031 24.078 1 98 164 GLY B C 1
ATOM 4187 O O . GLY B 1 164 ? -14.57 9.875 23.969 1 98 164 GLY B O 1
ATOM 4188 N N . THR B 1 165 ? -15.68 11.625 23.109 1 98.62 165 THR B N 1
ATOM 4189 C CA . THR B 1 165 ? -15.914 10.961 21.828 1 98.62 165 THR B CA 1
ATOM 4190 C C . THR B 1 165 ? -14.711 11.117 20.906 1 98.62 165 THR B C 1
ATOM 4192 O O . THR B 1 165 ? -14.297 12.242 20.609 1 98.62 165 THR B O 1
ATOM 4195 N N . ALA B 1 166 ? -14.18 10.016 20.453 1 98.88 166 ALA B N 1
ATOM 4196 C CA . ALA B 1 166 ? -12.945 10.031 19.672 1 98.88 166 ALA B CA 1
ATOM 4197 C C . ALA B 1 166 ? -13.18 10.656 18.297 1 98.88 166 ALA B C 1
ATOM 4199 O O . ALA B 1 166 ? -14.195 10.398 17.656 1 98.88 166 ALA B O 1
ATOM 4200 N N . CYS B 1 167 ? -12.273 11.555 17.859 1 98.88 167 CYS B N 1
ATOM 4201 C CA . CYS B 1 167 ? -12.281 11.984 16.469 1 98.88 167 CYS B CA 1
ATOM 4202 C C . CYS B 1 167 ? -12.227 10.781 15.539 1 98.88 167 CYS B C 1
ATOM 4204 O O . CYS B 1 167 ? -11.523 9.805 15.812 1 98.88 167 CYS B O 1
ATOM 4206 N N . GLY B 1 168 ? -12.906 10.812 14.43 1 98.81 168 GLY B N 1
ATOM 4207 C CA . GLY B 1 168 ? -13.031 9.695 13.5 1 98.81 168 GLY B CA 1
ATOM 4208 C C . GLY B 1 168 ? -14.297 8.891 13.703 1 98.81 168 GLY B C 1
ATOM 4209 O O . GLY B 1 168 ? -14.625 8.023 12.891 1 98.81 168 GLY B O 1
ATOM 4210 N N . THR B 1 169 ? -15.062 9.211 14.805 1 98.81 169 THR B N 1
ATOM 4211 C CA . THR B 1 169 ? -16.25 8.406 15.07 1 98.81 169 THR B CA 1
ATOM 4212 C C . THR B 1 169 ? -17.5 9.273 15.047 1 98.81 169 THR B C 1
ATOM 4214 O O . THR B 1 169 ? -18.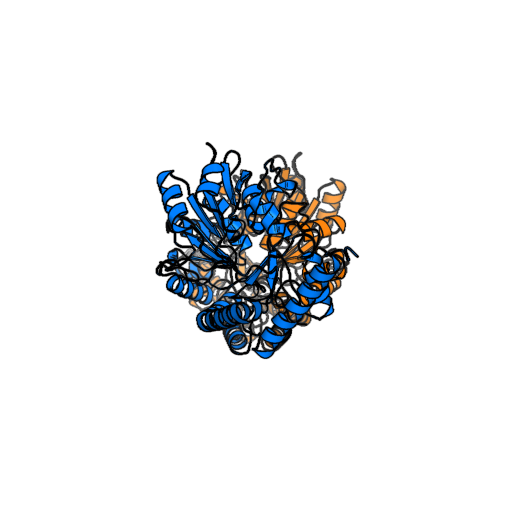578 8.836 15.469 1 98.81 169 THR B O 1
ATOM 4217 N N . PHE B 1 170 ? -17.406 10.523 14.609 1 98.75 170 PHE B N 1
ATOM 4218 C CA . PHE B 1 170 ? -18.547 11.43 14.555 1 98.75 170 PHE B CA 1
ATOM 4219 C C . PHE B 1 170 ? -19.344 11.219 13.273 1 98.75 170 PHE B C 1
ATOM 4221 O O . PHE B 1 170 ? -20.562 11.445 13.242 1 98.75 170 PHE B O 1
ATOM 4228 N N . GLY B 1 171 ? -18.594 10.852 12.172 1 98.31 171 GLY B N 1
ATOM 4229 C CA . GLY B 1 171 ? -19.219 10.711 10.867 1 98.31 171 GLY B CA 1
ATOM 4230 C C . GLY B 1 171 ? -19.438 9.273 10.461 1 98.31 171 GLY B C 1
ATOM 4231 O O . GLY B 1 171 ? -19.594 8.398 11.312 1 98.31 171 GLY B O 1
ATOM 4232 N N . ASP B 1 172 ? -19.547 9.039 9.172 1 98.75 172 ASP B N 1
ATOM 4233 C CA . ASP B 1 172 ? -19.906 7.75 8.602 1 98.75 172 ASP B CA 1
ATOM 4234 C C . ASP B 1 172 ? -18.656 6.91 8.312 1 98.75 172 ASP B C 1
ATOM 4236 O O . ASP B 1 172 ? -18.688 5.684 8.438 1 98.75 172 ASP B O 1
ATOM 4240 N N . LEU B 1 173 ? -17.625 7.539 7.895 1 98.94 173 LEU B N 1
ATOM 4241 C CA . LEU B 1 173 ? -16.344 6.914 7.609 1 98.94 173 LEU B CA 1
ATOM 4242 C C . LEU B 1 173 ? -15.195 7.723 8.211 1 98.94 173 LEU B C 1
ATOM 4244 O O . LEU B 1 173 ? -15.328 8.93 8.422 1 98.94 173 LEU B O 1
ATOM 4248 N N . ALA B 1 174 ? -14.078 7.07 8.461 1 98.94 174 ALA B N 1
ATOM 4249 C CA . ALA B 1 174 ? -12.883 7.773 8.914 1 98.94 174 ALA B CA 1
ATOM 4250 C C . ALA B 1 174 ? -11.617 7.035 8.492 1 98.94 174 ALA B C 1
ATOM 4252 O O . ALA B 1 174 ? -11.672 5.852 8.141 1 98.94 174 ALA B O 1
ATOM 4253 N N . THR B 1 175 ? -10.547 7.758 8.461 1 98.88 175 THR B N 1
ATOM 4254 C CA . THR B 1 175 ? -9.242 7.211 8.102 1 98.88 175 THR B CA 1
ATOM 4255 C C . THR B 1 175 ? -8.164 7.711 9.055 1 98.88 175 THR B C 1
ATOM 4257 O O . THR B 1 175 ? -8.289 8.797 9.617 1 98.88 175 THR B O 1
ATOM 4260 N N . TRP B 1 176 ? -7.195 6.957 9.32 1 98.88 176 TRP B N 1
ATOM 4261 C CA . TRP B 1 176 ? -5.977 7.316 10.039 1 98.88 176 TRP B CA 1
ATOM 4262 C C . TRP B 1 176 ? -4.738 6.934 9.234 1 98.88 176 TRP B C 1
ATOM 4264 O O . TRP B 1 176 ? -4.801 6.059 8.367 1 98.88 176 TRP B O 1
ATOM 4274 N N . SER B 1 177 ? -3.658 7.59 9.461 1 98.62 177 SER B N 1
ATOM 4275 C CA . SER B 1 177 ? -2.369 7.301 8.844 1 98.62 177 SER B CA 1
ATOM 4276 C C . SER B 1 177 ? -1.315 6.957 9.891 1 98.62 177 SER B C 1
ATOM 4278 O O . SER B 1 177 ? -1.274 7.566 10.961 1 98.62 177 SER B O 1
ATOM 4280 N N . PHE B 1 178 ? -0.533 5.973 9.609 1 98.5 178 PHE B N 1
ATOM 4281 C CA . PHE B 1 178 ? 0.545 5.535 10.484 1 98.5 178 PHE B CA 1
ATOM 4282 C C . PHE B 1 178 ? 1.887 5.59 9.766 1 98.5 178 PHE B C 1
ATOM 4284 O O . PHE B 1 178 ? 2.748 4.734 9.984 1 98.5 178 PHE B O 1
ATOM 4291 N N . ASP B 1 179 ? 2.023 6.555 8.828 1 95.94 179 ASP B N 1
ATOM 4292 C CA . ASP B 1 179 ? 3.287 6.715 8.109 1 95.94 179 ASP B CA 1
ATOM 4293 C C . ASP B 1 179 ? 4.375 7.258 9.031 1 95.94 179 ASP B C 1
ATOM 4295 O O . ASP B 1 179 ? 4.129 7.508 10.211 1 95.94 179 ASP B O 1
ATOM 4299 N N . ALA B 1 180 ? 5.531 7.512 8.531 1 94 180 ALA B N 1
ATOM 4300 C CA . ALA B 1 180 ? 6.75 7.805 9.281 1 94 180 ALA B CA 1
ATOM 4301 C C . ALA B 1 180 ? 6.645 9.148 9.992 1 94 180 ALA B C 1
ATOM 4303 O O . ALA B 1 180 ? 7.383 9.422 10.945 1 94 180 ALA B O 1
ATOM 4304 N N . MET B 1 181 ? 5.742 9.984 9.555 1 93.62 181 MET B N 1
ATOM 4305 C CA . MET B 1 181 ? 5.684 11.336 10.094 1 93.62 181 MET B CA 1
ATOM 4306 C C . MET B 1 181 ? 4.574 11.469 11.133 1 93.62 181 MET B C 1
ATOM 4308 O O . MET B 1 181 ? 4.41 12.516 11.75 1 93.62 181 MET B O 1
ATOM 4312 N N . LYS B 1 182 ? 3.871 10.43 11.367 1 97.38 182 LYS B N 1
ATOM 4313 C CA . LYS B 1 182 ? 2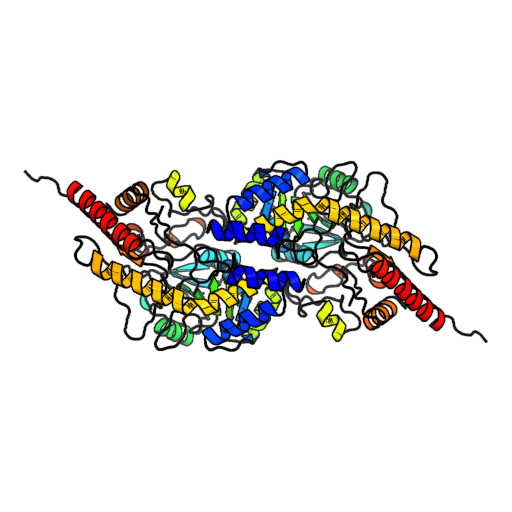.721 10.492 12.266 1 97.38 182 LYS B CA 1
ATOM 4314 C C . LYS B 1 182 ? 3.125 10.164 13.695 1 97.38 182 LYS B C 1
ATOM 4316 O O . LYS B 1 182 ? 4.297 9.914 13.977 1 97.38 182 LYS B O 1
ATOM 4321 N N . ILE B 1 183 ? 2.162 10.297 14.594 1 98.25 183 ILE B N 1
ATOM 4322 C CA . ILE B 1 183 ? 2.412 10.078 16.016 1 98.25 183 ILE B CA 1
ATOM 4323 C C . ILE B 1 183 ? 2.572 8.586 16.281 1 98.25 183 ILE B C 1
ATOM 4325 O O . ILE B 1 183 ? 3.555 8.156 16.906 1 98.25 183 ILE B O 1
ATOM 4329 N N . LEU B 1 184 ? 1.599 7.836 15.883 1 98.19 184 LEU B N 1
ATOM 4330 C CA . LEU B 1 184 ? 1.65 6.379 15.836 1 98.19 184 LEU B CA 1
ATOM 4331 C C . LEU B 1 184 ? 2.09 5.895 14.461 1 98.19 184 LEU B C 1
ATOM 4333 O O . LEU B 1 184 ? 1.471 6.234 13.445 1 98.19 184 LEU B O 1
ATOM 4337 N N . VAL B 1 185 ? 3.24 5.078 14.453 1 98 185 VAL B N 1
ATOM 4338 C CA . VAL B 1 185 ? 3.812 4.758 13.148 1 98 185 VAL B CA 1
ATOM 4339 C C . VAL B 1 185 ? 3.939 3.244 13 1 98 185 VAL B C 1
ATOM 4341 O O . VAL B 1 185 ? 4.203 2.537 13.977 1 98 185 VAL B O 1
ATOM 4344 N N . THR B 1 186 ? 3.791 2.719 11.789 1 97.38 186 THR B N 1
ATOM 4345 C CA . THR B 1 186 ? 3.955 1.306 11.469 1 97.38 186 THR B CA 1
ATOM 4346 C C . THR B 1 186 ? 4.84 1.129 10.234 1 97.38 186 THR B C 1
ATOM 4348 O O . THR B 1 186 ? 4.688 0.16 9.492 1 97.38 186 THR B O 1
ATOM 4351 N N . GLY B 1 187 ? 5.852 2.074 9.984 1 92.56 187 GLY B N 1
ATOM 4352 C CA . GLY B 1 187 ? 6.531 2.139 8.695 1 92.56 187 GLY B CA 1
ATOM 4353 C C . GLY B 1 187 ? 5.691 2.773 7.609 1 92.56 187 GLY B C 1
ATOM 4354 O O . GLY B 1 187 ? 6.012 3.861 7.121 1 92.56 187 GLY B O 1
ATOM 4355 N N . ASP B 1 188 ? 4.727 2.174 7.211 1 94.12 188 ASP B N 1
ATOM 4356 C CA . ASP B 1 188 ? 3.539 2.66 6.516 1 94.12 188 ASP B CA 1
ATOM 4357 C C . ASP B 1 188 ? 2.283 1.943 7.004 1 94.12 188 ASP B C 1
ATOM 4359 O O . ASP B 1 188 ? 2.359 0.826 7.52 1 94.12 188 ASP B O 1
ATOM 4363 N N . GLY B 1 189 ? 1.165 2.602 6.957 1 97.62 189 GLY B N 1
ATOM 4364 C CA . GLY B 1 189 ? -0.078 2.002 7.414 1 97.62 189 GLY B CA 1
ATOM 4365 C C . GLY B 1 189 ? -1.21 3.002 7.551 1 97.62 189 GLY B C 1
ATOM 4366 O O . GLY B 1 189 ? -0.979 4.215 7.539 1 97.62 189 GLY B O 1
ATOM 4367 N N . GLY B 1 190 ? -2.326 2.492 7.617 1 98.62 190 GLY B N 1
ATOM 4368 C CA . GLY B 1 190 ? -3.531 3.275 7.844 1 98.62 190 GLY B CA 1
ATOM 4369 C C . GLY B 1 190 ? -4.676 2.461 8.414 1 98.62 190 GLY B C 1
ATOM 4370 O O . GLY B 1 190 ? -4.582 1.234 8.508 1 98.62 190 GLY B O 1
ATOM 4371 N N . MET B 1 191 ? -5.59 3.068 8.914 1 98.88 191 MET B N 1
ATOM 4372 C CA . MET B 1 191 ? -6.809 2.449 9.43 1 98.88 191 MET B CA 1
ATOM 4373 C C . MET B 1 191 ? -8.047 3.059 8.781 1 98.88 191 MET B C 1
ATOM 4375 O O . MET B 1 191 ? -8.094 4.266 8.531 1 98.88 191 MET B O 1
ATOM 4379 N N . PHE B 1 192 ? -8.969 2.242 8.438 1 98.88 192 PHE B N 1
ATOM 4380 C CA . PHE B 1 192 ? -10.266 2.633 7.91 1 98.88 192 PHE B CA 1
ATOM 4381 C C . PHE B 1 192 ? -11.383 2.285 8.898 1 98.88 192 PHE B C 1
ATOM 4383 O O . PHE B 1 192 ? -11.359 1.215 9.508 1 98.88 192 PHE B O 1
ATOM 4390 N N . TYR B 1 193 ? -12.289 3.189 9.102 1 98.88 193 TYR B N 1
ATOM 4391 C CA . TYR B 1 193 ? -13.469 2.969 9.938 1 98.88 193 TYR B CA 1
ATOM 4392 C C . TYR B 1 193 ? -14.75 3.27 9.164 1 98.88 193 TYR B C 1
ATOM 4394 O O . TYR B 1 193 ? -14.805 4.238 8.406 1 98.88 193 TYR B O 1
ATOM 4402 N N . ALA B 1 194 ? -15.75 2.449 9.344 1 98.88 194 ALA B N 1
ATOM 4403 C CA . ALA B 1 194 ? -17.125 2.744 8.93 1 98.88 194 ALA B CA 1
ATOM 4404 C C . ALA B 1 194 ? -18.094 2.529 10.086 1 98.88 194 ALA B C 1
ATOM 4406 O O . ALA B 1 194 ? -18.062 1.497 10.758 1 98.88 194 ALA B O 1
ATOM 4407 N N . ALA B 1 195 ? -18.969 3.492 10.266 1 98.75 195 ALA B N 1
ATOM 4408 C CA . ALA B 1 195 ? -20 3.361 11.289 1 98.75 195 ALA B CA 1
ATOM 4409 C C . ALA B 1 195 ? -20.938 2.199 10.977 1 98.75 195 ALA B C 1
ATOM 4411 O O . ALA B 1 195 ? -21.391 1.508 11.891 1 98.75 195 ALA B O 1
ATOM 4412 N N . ASP B 1 196 ? -21.25 2.01 9.719 1 97.94 196 ASP B N 1
ATOM 4413 C CA . ASP B 1 196 ? -22.062 0.892 9.234 1 97.94 196 ASP B CA 1
ATOM 4414 C C . ASP B 1 196 ? -21.203 -0.353 9.023 1 97.94 196 ASP B C 1
ATOM 4416 O O . ASP B 1 196 ? -20.359 -0.39 8.125 1 97.94 196 ASP B O 1
ATOM 4420 N N . PRO B 1 197 ? -21.438 -1.411 9.727 1 95.94 197 PRO B N 1
ATOM 4421 C CA . PRO B 1 197 ? -20.609 -2.617 9.602 1 95.94 197 PRO B CA 1
ATOM 4422 C C . PRO B 1 197 ? -20.641 -3.207 8.195 1 95.94 197 PRO B C 1
ATOM 4424 O O . PRO B 1 197 ? -19.672 -3.834 7.762 1 95.94 197 PRO B O 1
ATOM 4427 N N . GLU B 1 198 ? -21.703 -3.023 7.477 1 95.94 198 GLU B N 1
ATOM 4428 C CA . GLU B 1 198 ? -21.781 -3.533 6.109 1 95.94 198 GLU B CA 1
ATOM 4429 C C . GLU B 1 198 ? -20.797 -2.814 5.195 1 95.94 198 GLU B C 1
ATOM 4431 O O . GLU B 1 198 ? -20.219 -3.426 4.293 1 95.94 198 GLU B O 1
ATOM 4436 N N . LEU B 1 199 ? -20.672 -1.487 5.43 1 97.62 199 LEU B N 1
ATOM 4437 C CA . LEU B 1 199 ? -19.672 -0.733 4.66 1 97.62 199 LEU B CA 1
ATOM 4438 C C . LEU B 1 199 ? -18.266 -1.165 5.023 1 97.62 199 LEU B C 1
ATOM 4440 O O . LEU B 1 199 ? -17.375 -1.198 4.16 1 97.62 199 LEU B O 1
ATOM 4444 N N . ALA B 1 200 ? -18.062 -1.498 6.312 1 97.81 200 ALA B N 1
ATOM 4445 C CA . ALA B 1 200 ? -16.766 -2.004 6.727 1 97.81 200 ALA B CA 1
ATOM 4446 C C . ALA B 1 200 ? -16.453 -3.344 6.062 1 97.81 200 ALA B C 1
ATOM 4448 O O . ALA B 1 200 ? -15.312 -3.6 5.664 1 97.81 200 ALA B O 1
ATOM 4449 N N . HIS B 1 201 ? -17.422 -4.184 5.965 1 95.56 201 HIS B N 1
ATOM 4450 C CA . HIS B 1 201 ? -17.266 -5.473 5.301 1 95.56 201 HIS B CA 1
ATOM 4451 C C . HIS B 1 201 ? -16.938 -5.293 3.822 1 95.56 201 HIS B C 1
ATOM 4453 O O . HIS B 1 201 ? -16.078 -5.996 3.279 1 95.56 201 HIS B O 1
ATOM 4459 N N . ARG B 1 202 ? -17.672 -4.43 3.219 1 95.69 202 ARG B N 1
ATOM 4460 C CA . ARG B 1 202 ? -17.391 -4.105 1.825 1 95.69 202 ARG B CA 1
ATOM 4461 C C . ARG B 1 202 ? -15.969 -3.586 1.662 1 95.69 202 ARG B C 1
ATOM 4463 O O . ARG B 1 202 ? -15.266 -3.957 0.715 1 95.69 202 ARG B O 1
ATOM 4470 N N . ALA B 1 203 ? -15.578 -2.715 2.611 1 97.69 203 ALA B N 1
ATOM 4471 C CA . ALA B 1 203 ? -14.219 -2.17 2.582 1 97.69 203 ALA B CA 1
ATOM 4472 C C . ALA B 1 203 ? -13.18 -3.283 2.654 1 97.69 203 ALA B C 1
ATOM 4474 O O . ALA B 1 203 ? -12.172 -3.242 1.95 1 97.69 203 ALA B O 1
ATOM 4475 N N . ARG B 1 204 ? -13.398 -4.25 3.488 1 96.44 204 ARG B N 1
ATOM 4476 C CA . ARG B 1 204 ? -12.484 -5.379 3.627 1 96.44 204 ARG B CA 1
ATOM 4477 C C . ARG B 1 204 ? -12.359 -6.145 2.314 1 96.44 204 ARG B C 1
ATOM 4479 O O . ARG B 1 204 ? -11.258 -6.523 1.917 1 96.44 204 ARG B O 1
ATOM 4486 N N . ARG B 1 205 ? -13.445 -6.355 1.667 1 94.56 205 ARG B N 1
ATOM 4487 C CA . ARG B 1 205 ? -13.438 -7.074 0.397 1 94.56 205 ARG B CA 1
ATOM 4488 C C . ARG B 1 205 ? -12.703 -6.285 -0.678 1 94.56 205 ARG B C 1
ATOM 4490 O O . ARG B 1 205 ? -11.852 -6.832 -1.384 1 94.56 205 ARG B O 1
ATOM 4497 N N . LEU B 1 206 ? -12.992 -4.984 -0.764 1 96.44 206 LEU B N 1
ATOM 4498 C CA . LEU B 1 206 ? -12.375 -4.121 -1.761 1 96.44 206 LEU B CA 1
ATOM 4499 C C . LEU B 1 206 ? -10.867 -4.008 -1.523 1 96.44 206 LEU B C 1
ATOM 4501 O O . LEU B 1 206 ? -10.094 -3.898 -2.475 1 96.44 206 LEU B O 1
ATOM 4505 N N . ALA B 1 207 ? -10.516 -4.109 -0.196 1 97.12 207 ALA B N 1
ATOM 4506 C CA . ALA B 1 207 ? -9.109 -3.939 0.182 1 97.12 207 ALA B CA 1
ATOM 4507 C C . ALA B 1 207 ? -8.312 -5.207 -0.107 1 97.12 207 ALA B C 1
ATOM 4509 O O . ALA B 1 207 ? -7.078 -5.188 -0.091 1 97.12 207 ALA B O 1
ATOM 4510 N N . TYR B 1 208 ? -8.977 -6.242 -0.456 1 95.06 208 TYR B N 1
ATOM 4511 C CA . TYR B 1 208 ? -8.312 -7.52 -0.689 1 95.06 208 TYR B CA 1
ATOM 4512 C C . TYR B 1 208 ? -8.836 -8.18 -1.961 1 95.06 208 TYR B C 1
ATOM 4514 O O . TYR B 1 208 ? -9.391 -9.281 -1.916 1 95.06 208 TYR B O 1
ATOM 4522 N N . HIS B 1 209 ? -8.672 -7.527 -3.062 1 93.75 209 HIS B N 1
ATOM 4523 C CA . HIS B 1 209 ? -8.883 -7.98 -4.434 1 93.75 209 HIS B CA 1
ATOM 4524 C C . HIS B 1 209 ? -10.359 -8.203 -4.723 1 93.75 209 HIS B C 1
ATOM 4526 O O . HIS B 1 209 ? -10.719 -8.789 -5.746 1 93.75 209 HIS B O 1
ATOM 4532 N N . GLY B 1 210 ? -11.234 -7.832 -3.822 1 91.88 210 GLY B N 1
ATOM 4533 C CA . GLY B 1 210 ? -12.656 -8.094 -3.992 1 91.88 210 GLY B CA 1
ATOM 4534 C C . GLY B 1 210 ? -13.055 -9.508 -3.607 1 91.88 210 GLY B C 1
ATOM 4535 O O . GLY B 1 210 ? -14.148 -9.961 -3.949 1 91.88 210 GLY B O 1
ATOM 4536 N N . LEU B 1 211 ? -12.125 -10.227 -2.99 1 86.94 211 LEU B N 1
ATOM 4537 C CA . LEU B 1 211 ? -12.328 -11.625 -2.635 1 86.94 211 LEU B CA 1
ATOM 4538 C C . LEU B 1 211 ? -13.219 -11.75 -1.403 1 86.94 211 LEU B C 1
ATOM 4540 O O . LEU B 1 211 ? -13.086 -10.969 -0.456 1 86.94 211 LEU B O 1
ATOM 4544 N N . GLU B 1 212 ? -14.219 -12.586 -1.403 1 72.38 212 GLU B N 1
ATOM 4545 C CA . GLU B 1 212 ? -15.078 -12.828 -0.249 1 72.38 212 GLU B CA 1
ATOM 4546 C C . GLU B 1 212 ? -14.336 -13.594 0.842 1 72.38 212 GLU B C 1
ATOM 4548 O O . GLU B 1 212 ? -14.555 -13.359 2.033 1 72.38 212 GLU B O 1
ATOM 4553 N N . GLN B 1 213 ? -13.578 -14.523 0.358 1 62.75 213 GLN B N 1
ATOM 4554 C CA . GLN B 1 213 ? -12.891 -15.297 1.382 1 62.75 213 GLN B CA 1
ATOM 4555 C C . GLN B 1 213 ? -11.398 -14.969 1.418 1 62.75 213 GLN B C 1
ATOM 4557 O O . GLN B 1 213 ? -10.789 -14.703 0.378 1 62.75 213 GLN B O 1
ATOM 4562 N N . MET B 1 214 ? -10.828 -14.953 2.658 1 53.66 214 MET B N 1
ATOM 4563 C CA . MET B 1 214 ? -9.523 -14.328 2.904 1 53.66 214 MET B CA 1
ATOM 4564 C C . MET B 1 214 ? -8.391 -15.25 2.465 1 53.66 214 MET B C 1
ATOM 4566 O O . MET B 1 214 ? -7.391 -14.789 1.914 1 53.66 214 MET B O 1
ATOM 4570 N N . SER B 1 215 ? -8.227 -16.406 3.041 1 55.16 215 SER B N 1
ATOM 4571 C CA . SER B 1 215 ? -7.047 -17.172 2.648 1 55.16 215 SER B CA 1
ATOM 4572 C C . SER B 1 215 ? -7.43 -18.578 2.215 1 55.16 215 SER B C 1
ATOM 4574 O O . SER B 1 215 ? -8.422 -19.141 2.695 1 55.16 215 SER B O 1
ATOM 4576 N N . GLY B 1 216 ? -6.777 -19.047 1.216 1 51.97 216 GLY B N 1
ATOM 4577 C CA . GLY B 1 216 ? -6.922 -20.438 0.785 1 51.97 216 GLY B CA 1
ATOM 4578 C C . GLY B 1 216 ? -6.746 -21.422 1.913 1 51.97 216 GLY B C 1
ATOM 4579 O O . GLY B 1 216 ? -7.512 -22.391 2.023 1 51.97 216 GLY B O 1
ATOM 4580 N N . PHE B 1 217 ? -5.84 -21.109 2.805 1 52.47 217 PHE B N 1
ATOM 4581 C CA . PHE B 1 217 ? -5.594 -22.016 3.924 1 52.47 217 PHE B CA 1
ATOM 4582 C C . PHE B 1 217 ? -6.785 -22.031 4.871 1 52.47 217 PHE B C 1
ATOM 4584 O O . PHE B 1 217 ? -7.195 -23.109 5.332 1 52.47 217 PHE B O 1
ATOM 4591 N N . ASP B 1 218 ? -7.348 -20.891 5.059 1 54.91 218 ASP B N 1
ATOM 4592 C CA . ASP B 1 218 ? -8.531 -20.812 5.914 1 54.91 218 ASP B CA 1
ATOM 4593 C C . ASP B 1 218 ? -9.727 -21.5 5.258 1 54.91 218 ASP B C 1
ATOM 4595 O O . ASP B 1 218 ? -10.523 -22.141 5.938 1 54.91 218 ASP B O 1
ATOM 4599 N N . SER B 1 219 ? -9.734 -21.469 4 1 61.41 219 SER B N 1
ATOM 4600 C CA . SER B 1 219 ? -10.82 -22.078 3.242 1 61.41 219 SER B CA 1
ATOM 4601 C C . SER B 1 219 ? -10.695 -23.594 3.223 1 61.41 219 SER B C 1
ATOM 4603 O O . SER B 1 219 ? -11.695 -24.312 3.1 1 61.41 219 SER B O 1
ATOM 4605 N N . ALA B 1 220 ? -9.469 -24.016 3.281 1 62.03 220 ALA B N 1
ATOM 4606 C CA . ALA B 1 220 ? -9.25 -25.469 3.252 1 62.03 220 ALA B CA 1
ATOM 4607 C C . ALA B 1 220 ? -9.906 -26.141 4.449 1 62.03 220 ALA B C 1
ATOM 4609 O O . ALA B 1 220 ? -10.234 -27.328 4.391 1 62.03 220 ALA B O 1
ATOM 4610 N N . LYS B 1 221 ? -10.203 -25.453 5.461 1 64.94 221 LYS B N 1
ATOM 4611 C CA . LYS B 1 221 ? -10.828 -25.969 6.668 1 64.94 221 LYS B CA 1
ATOM 4612 C C . LYS B 1 221 ? -12.336 -26.156 6.473 1 64.94 221 LYS B C 1
ATOM 4614 O O . LYS B 1 221 ? -12.977 -26.906 7.219 1 64.94 221 LYS B O 1
ATOM 4619 N N . SER B 1 222 ? -12.758 -25.5 5.371 1 57.44 222 SER B N 1
ATOM 4620 C CA . SER B 1 222 ? -14.219 -25.5 5.297 1 57.44 222 SER B CA 1
ATOM 4621 C C . SER B 1 222 ? -14.695 -25.953 3.924 1 57.44 222 SER B C 1
ATOM 4623 O O . SER B 1 222 ? -15.898 -26.109 3.701 1 57.44 222 SER B O 1
ATOM 4625 N N . SER B 1 223 ? -13.688 -26.062 2.98 1 63.72 223 SER B N 1
ATOM 4626 C CA . SER B 1 223 ? -14.07 -26.438 1.625 1 63.72 223 SER B CA 1
ATOM 4627 C C . SER B 1 223 ? -13.07 -27.406 1.015 1 63.72 223 SER B C 1
ATOM 4629 O O . SER B 1 223 ? -11.875 -27.359 1.325 1 63.72 223 SER B O 1
ATOM 4631 N N . ASN B 1 224 ? -13.633 -28.281 0.193 1 63.22 224 ASN B N 1
ATOM 4632 C CA . ASN B 1 224 ? -12.781 -29.234 -0.503 1 63.22 224 ASN B CA 1
ATOM 4633 C C . ASN B 1 224 ? -12.117 -28.609 -1.726 1 63.22 224 ASN B C 1
ATOM 4635 O O . ASN B 1 224 ? -11.289 -29.25 -2.377 1 63.22 224 ASN B O 1
ATOM 4639 N N . ARG B 1 225 ? -12.484 -27.312 -2.025 1 70.25 225 ARG B N 1
ATOM 4640 C CA . ARG B 1 225 ? -11.891 -26.594 -3.148 1 70.25 225 ARG B CA 1
ATOM 4641 C C . ARG B 1 225 ? -11.391 -25.219 -2.719 1 70.25 225 ARG B C 1
ATOM 4643 O O . ARG B 1 225 ? -11.898 -24.188 -3.193 1 70.25 225 ARG B O 1
ATOM 4650 N N . TRP B 1 226 ? -10.367 -25.281 -1.901 1 73.75 226 TRP B N 1
ATOM 4651 C CA . TRP B 1 226 ? -9.898 -24.062 -1.231 1 73.75 226 TRP B CA 1
ATOM 4652 C C . TRP B 1 226 ? -9.156 -23.156 -2.203 1 73.75 226 TRP B C 1
ATOM 4654 O O . TRP B 1 226 ? -8.68 -22.094 -1.82 1 73.75 226 TRP B O 1
ATOM 4664 N N . TRP B 1 227 ? -9.117 -23.547 -3.521 1 75.19 227 TRP B N 1
ATOM 4665 C CA . TRP B 1 227 ? -8.453 -22.734 -4.531 1 75.19 227 TRP B CA 1
ATOM 4666 C C . TRP B 1 227 ? -9.461 -22.016 -5.41 1 75.19 227 TRP B C 1
ATOM 4668 O O . TRP B 1 227 ? -9.094 -21.203 -6.258 1 75.19 227 TRP B O 1
ATOM 4678 N N . ASP B 1 228 ? -10.727 -22.219 -5.223 1 74.06 228 ASP B N 1
ATOM 4679 C CA . ASP B 1 228 ? -11.742 -21.469 -5.965 1 74.06 228 ASP B CA 1
ATOM 4680 C C . ASP B 1 228 ? -11.859 -20.031 -5.453 1 74.06 228 ASP B C 1
ATOM 4682 O O . ASP B 1 228 ? -11.664 -19.781 -4.262 1 74.06 228 ASP B O 1
ATOM 4686 N N . ILE B 1 229 ? -12.047 -19.141 -6.391 1 74.56 229 ILE B N 1
ATOM 4687 C CA . ILE B 1 229 ? -12.141 -17.734 -5.984 1 74.56 229 ILE B CA 1
ATOM 4688 C C . ILE B 1 229 ? -13.508 -17.172 -6.375 1 74.56 229 ILE B C 1
ATOM 4690 O O . ILE B 1 229 ? -14.078 -17.578 -7.395 1 74.56 229 ILE B O 1
ATOM 4694 N N . ARG B 1 230 ? -14.062 -16.406 -5.488 1 77.56 230 ARG B N 1
ATOM 4695 C CA . ARG B 1 230 ? -15.25 -15.602 -5.762 1 77.56 230 ARG B CA 1
ATOM 4696 C C . ARG B 1 230 ? -14.938 -14.109 -5.637 1 77.56 230 ARG B C 1
ATOM 4698 O O . ARG B 1 230 ? -14.562 -13.633 -4.562 1 77.56 230 ARG B O 1
ATOM 4705 N N . VAL B 1 231 ? -14.953 -13.484 -6.785 1 83.31 231 VAL B N 1
ATOM 4706 C CA . VAL B 1 231 ? -14.664 -12.055 -6.844 1 83.31 231 VAL B CA 1
ATOM 4707 C C . VAL B 1 231 ? -15.961 -11.273 -7.043 1 83.31 231 VAL B C 1
ATOM 4709 O O . VAL B 1 231 ? -16.641 -11.438 -8.062 1 83.31 231 VAL B O 1
ATOM 4712 N N . GLU B 1 232 ? -16.297 -10.422 -6.137 1 84.31 232 GLU B N 1
ATOM 4713 C CA . GLU B 1 232 ? -17.562 -9.711 -6.176 1 84.31 232 GLU B CA 1
ATOM 4714 C C . GLU B 1 232 ? -17.391 -8.273 -6.641 1 84.31 232 GLU B C 1
ATOM 4716 O O . GLU B 1 232 ? -18.344 -7.641 -7.102 1 84.31 232 GLU B O 1
ATOM 4721 N N . ASP B 1 233 ? -16.141 -7.781 -6.414 1 90.12 233 ASP B N 1
ATOM 4722 C CA . ASP B 1 233 ? -15.812 -6.406 -6.77 1 90.12 233 ASP B CA 1
ATOM 4723 C C . ASP B 1 233 ? -14.398 -6.312 -7.332 1 90.12 233 ASP B C 1
ATOM 4725 O O . ASP B 1 233 ? -13.57 -7.191 -7.086 1 90.12 233 ASP B O 1
ATOM 4729 N N . ILE B 1 234 ? -14.281 -5.348 -8.156 1 93.31 234 ILE B N 1
ATOM 4730 C CA . ILE B 1 234 ? -12.922 -5.047 -8.602 1 93.31 234 ILE B CA 1
ATOM 4731 C C . ILE B 1 234 ? -12.164 -4.316 -7.496 1 93.31 234 ILE B C 1
ATOM 4733 O O . ILE B 1 234 ? -12.398 -3.131 -7.254 1 93.31 234 ILE B O 1
ATOM 4737 N N . GLY B 1 235 ? -11.398 -5.098 -6.805 1 94.62 235 GLY B N 1
ATOM 4738 C CA . GLY B 1 235 ? -10.656 -4.543 -5.688 1 94.62 235 GLY B CA 1
ATOM 4739 C C . GLY B 1 235 ? -9.156 -4.516 -5.926 1 94.62 235 GLY B C 1
ATOM 4740 O O . GLY B 1 235 ? -8.68 -4.988 -6.957 1 94.62 235 GLY B O 1
ATOM 4741 N N . GLN B 1 236 ? -8.461 -3.863 -5.051 1 95.94 236 GLN B N 1
ATOM 4742 C CA . GLN B 1 236 ? -7 -3.789 -5.035 1 95.94 236 GLN B CA 1
ATOM 4743 C C . GLN B 1 236 ? -6.422 -4.586 -3.869 1 95.94 236 GLN B C 1
ATOM 4745 O O . GLN B 1 236 ? -7.027 -5.555 -3.412 1 95.94 236 GLN B O 1
ATOM 4750 N N . ARG B 1 237 ? -5.234 -4.449 -3.613 1 96.62 237 ARG B N 1
ATOM 4751 C CA . ARG B 1 237 ? -4.598 -4.945 -2.396 1 96.62 237 ARG B CA 1
ATOM 4752 C C . ARG B 1 237 ? -4.137 -3.791 -1.512 1 96.62 237 ARG B C 1
ATOM 4754 O O . ARG B 1 237 ? -3.045 -3.254 -1.701 1 96.62 237 ARG B O 1
ATOM 4761 N N . LEU B 1 238 ? -4.961 -3.496 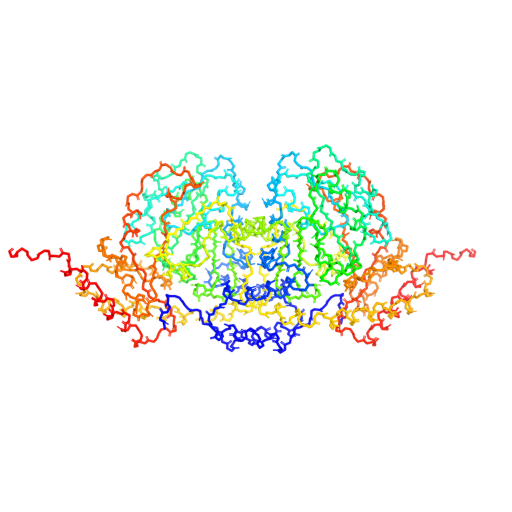-0.524 1 97.88 238 LEU B N 1
ATOM 4762 C CA . LEU B 1 238 ? -4.727 -2.318 0.306 1 97.88 238 LEU B CA 1
ATOM 4763 C C . LEU B 1 238 ? -4.488 -2.719 1.759 1 97.88 238 LEU B C 1
ATOM 4765 O O . LEU B 1 238 ? -4.316 -1.856 2.623 1 97.88 238 LEU B O 1
ATOM 4769 N N . ILE B 1 239 ? -4.422 -3.947 2.025 1 96.62 239 ILE B N 1
ATOM 4770 C CA . ILE B 1 239 ? -4.414 -4.465 3.389 1 96.62 239 ILE B CA 1
ATOM 4771 C C . ILE B 1 239 ? -3.035 -4.258 4.012 1 96.62 239 ILE B C 1
ATOM 4773 O O . ILE B 1 239 ? -2.02 -4.285 3.309 1 96.62 239 ILE B O 1
ATOM 4777 N N . GLY B 1 240 ? -3.057 -4.062 5.332 1 97.06 240 GLY B N 1
ATOM 4778 C CA . GLY B 1 240 ? -1.834 -4.238 6.102 1 97.06 240 GLY B CA 1
ATOM 4779 C C . GLY B 1 240 ? -1.473 -5.695 6.324 1 97.06 240 GLY B C 1
ATOM 4780 O O . GLY B 1 240 ? -2.135 -6.59 5.797 1 97.06 240 GLY B O 1
ATOM 4781 N N . ASN B 1 241 ? -0.39 -5.926 7 1 97.31 241 ASN B N 1
ATOM 4782 C CA . ASN B 1 241 ? 0.074 -7.285 7.254 1 97.31 241 ASN B CA 1
ATOM 4783 C C . ASN B 1 241 ? 0.517 -7.465 8.703 1 97.31 241 ASN B C 1
ATOM 4785 O O . ASN B 1 241 ? 0.496 -6.516 9.484 1 97.31 241 ASN B O 1
ATOM 4789 N N . ASP B 1 242 ? 0.834 -8.672 9.094 1 97.81 242 ASP B N 1
ATOM 4790 C CA . ASP B 1 242 ? 1.113 -9 10.492 1 97.81 242 ASP B CA 1
ATOM 4791 C C . ASP B 1 242 ? 2.385 -8.305 10.969 1 97.81 242 ASP B C 1
ATOM 4793 O O . ASP B 1 242 ? 2.498 -7.953 12.148 1 97.81 242 ASP B O 1
ATOM 4797 N N . MET B 1 243 ? 3.332 -8.078 10.148 1 97.5 243 MET B N 1
ATOM 4798 C CA . MET B 1 243 ? 4.559 -7.391 10.547 1 97.5 243 MET B CA 1
ATOM 4799 C C . MET B 1 243 ? 4.266 -5.953 10.969 1 97.5 243 MET B C 1
ATOM 4801 O O . MET B 1 243 ? 4.648 -5.531 12.062 1 97.5 243 MET B O 1
ATOM 4805 N N . THR B 1 244 ? 3.568 -5.203 10.148 1 97.94 244 THR B N 1
ATOM 4806 C CA . THR B 1 244 ? 3.271 -3.807 10.438 1 97.94 244 THR B CA 1
ATOM 4807 C C . THR B 1 244 ? 2.217 -3.693 11.531 1 97.94 244 THR B C 1
ATOM 4809 O O . THR B 1 244 ? 2.238 -2.75 12.328 1 97.94 244 THR B O 1
ATOM 4812 N N . ALA B 1 245 ? 1.309 -4.66 11.562 1 98.69 245 ALA B N 1
ATOM 4813 C CA . ALA B 1 245 ? 0.308 -4.684 12.625 1 98.69 245 ALA B CA 1
ATOM 4814 C C . ALA B 1 245 ? 0.961 -4.879 13.992 1 98.69 245 ALA B C 1
ATOM 4816 O O . ALA B 1 245 ? 0.542 -4.273 14.984 1 98.69 245 ALA B O 1
ATOM 4817 N N . ALA B 1 246 ? 1.951 -5.777 14.047 1 98.5 246 ALA B N 1
ATOM 4818 C CA . ALA B 1 246 ? 2.668 -6 15.297 1 98.5 246 ALA B CA 1
ATOM 4819 C C . ALA B 1 246 ? 3.336 -4.719 15.789 1 98.5 246 ALA B C 1
ATOM 4821 O O . ALA B 1 246 ? 3.33 -4.426 16.984 1 98.5 246 ALA B O 1
ATOM 4822 N N . LEU B 1 247 ? 3.891 -3.967 14.875 1 98.12 247 LEU B N 1
ATOM 4823 C CA . LEU B 1 247 ? 4.434 -2.65 15.195 1 98.12 247 LEU B CA 1
ATOM 4824 C C . LEU B 1 247 ? 3.344 -1.733 15.742 1 98.12 247 LEU B C 1
ATOM 4826 O O . LEU B 1 247 ? 3.559 -1.033 16.734 1 98.12 247 LEU B O 1
ATOM 4830 N N . GLY B 1 248 ? 2.221 -1.778 15.047 1 98.75 248 GLY B N 1
ATOM 4831 C CA . GLY B 1 248 ? 1.106 -0.927 15.43 1 98.75 248 GLY B CA 1
ATOM 4832 C C . GLY B 1 248 ? 0.629 -1.174 16.844 1 98.75 248 GLY B C 1
ATOM 4833 O O . GLY B 1 248 ? 0.346 -0.229 17.594 1 98.75 248 GLY B O 1
ATOM 4834 N N . SER B 1 249 ? 0.592 -2.438 17.234 1 98.88 249 SER B N 1
ATOM 4835 C CA . SER B 1 249 ? 0.154 -2.791 18.578 1 98.88 249 SER B CA 1
ATOM 4836 C C . SER B 1 249 ? 1.085 -2.207 19.641 1 98.88 249 SER B C 1
ATOM 4838 O O . SER B 1 249 ? 0.626 -1.683 20.656 1 98.88 249 SER B O 1
ATOM 4840 N N . VAL B 1 250 ? 2.375 -2.309 19.391 1 98.88 250 VAL B N 1
ATOM 4841 C CA . VAL B 1 250 ? 3.357 -1.771 20.328 1 98.88 250 VAL B CA 1
ATOM 4842 C C . VAL B 1 250 ? 3.229 -0.25 20.406 1 98.88 250 VAL B C 1
ATOM 4844 O O . VAL B 1 250 ? 3.201 0.33 21.484 1 98.88 250 VAL B O 1
ATOM 4847 N N . GLN B 1 251 ? 3.129 0.385 19.266 1 98.81 251 GLN B N 1
ATOM 4848 C CA . GLN B 1 251 ? 3.008 1.837 19.188 1 98.81 251 GLN B CA 1
ATOM 4849 C C . GLN B 1 251 ? 1.732 2.322 19.875 1 98.81 251 GLN B C 1
ATOM 4851 O O . GLN B 1 251 ? 1.734 3.361 20.531 1 98.81 251 GLN B O 1
ATOM 4856 N N . LEU B 1 252 ? 0.667 1.571 19.656 1 98.88 252 LEU B N 1
ATOM 4857 C CA . LEU B 1 252 ? -0.601 1.95 20.266 1 98.88 252 LEU B CA 1
ATOM 4858 C C . LEU B 1 252 ? -0.498 1.919 21.797 1 98.88 252 LEU B C 1
ATOM 4860 O O . LEU B 1 252 ? -1.049 2.785 22.469 1 98.88 252 LEU B O 1
ATOM 4864 N N . ARG B 1 253 ? 0.182 0.957 22.328 1 98.69 253 ARG B N 1
ATOM 4865 C CA . ARG B 1 253 ? 0.383 0.865 23.781 1 98.69 253 ARG B CA 1
ATOM 4866 C C . ARG B 1 253 ? 1.169 2.064 24.297 1 98.69 253 ARG B C 1
ATOM 4868 O O . ARG B 1 253 ? 0.934 2.529 25.406 1 98.69 253 ARG B O 1
ATOM 4875 N N . LYS B 1 254 ? 2.027 2.641 23.5 1 98.69 254 LYS B N 1
ATOM 4876 C CA . LYS B 1 254 ? 2.887 3.756 23.891 1 98.69 254 LYS B CA 1
ATOM 4877 C C . LYS B 1 254 ? 2.201 5.094 23.625 1 98.69 254 LYS B C 1
ATOM 4879 O O . LYS B 1 254 ? 2.674 6.141 24.078 1 98.69 254 LYS B O 1
ATOM 4884 N N . LEU B 1 255 ? 1.096 5.062 22.969 1 98.81 255 LEU B N 1
ATOM 4885 C CA . LEU B 1 255 ? 0.453 6.262 22.438 1 98.81 255 LEU B CA 1
ATOM 4886 C C . LEU B 1 255 ? 0.161 7.258 23.562 1 98.81 255 LEU B C 1
ATOM 4888 O O . LEU B 1 255 ? 0.421 8.453 23.406 1 98.81 255 LEU B O 1
ATOM 4892 N N . PRO B 1 256 ? -0.343 6.844 24.734 1 98.62 256 PRO B N 1
ATOM 4893 C CA . PRO B 1 256 ? -0.596 7.82 25.797 1 98.62 256 PRO B CA 1
ATOM 4894 C C . PRO B 1 256 ? 0.661 8.586 26.203 1 98.62 256 PRO B C 1
ATOM 4896 O O . PRO B 1 256 ? 0.601 9.789 26.453 1 98.62 256 PRO B O 1
ATOM 4899 N N . GLU B 1 257 ? 1.771 7.918 26.219 1 98.44 257 GLU B N 1
ATOM 4900 C CA . GLU B 1 257 ? 3.031 8.57 26.562 1 98.44 257 GLU B CA 1
ATOM 4901 C C . GLU B 1 257 ? 3.445 9.562 25.469 1 98.44 257 GLU B C 1
ATOM 4903 O O . GLU B 1 257 ? 3.949 10.648 25.781 1 98.44 257 GLU B O 1
ATOM 4908 N N . PHE B 1 258 ? 3.262 9.188 24.219 1 98.75 258 PHE B N 1
ATOM 4909 C CA . PHE B 1 258 ? 3.559 10.078 23.109 1 98.75 258 PHE B CA 1
ATOM 4910 C C . PHE B 1 258 ? 2.752 11.367 23.219 1 98.75 258 PHE B C 1
ATOM 4912 O O . PHE B 1 258 ? 3.297 12.461 23.062 1 98.75 258 PHE B O 1
ATOM 4919 N N . ILE B 1 259 ? 1.482 11.203 23.516 1 98.69 259 ILE B N 1
ATOM 4920 C CA . ILE B 1 259 ? 0.571 12.344 23.562 1 98.69 259 ILE B CA 1
ATOM 4921 C C . ILE B 1 259 ? 0.919 13.234 24.75 1 98.69 259 ILE B C 1
ATOM 4923 O O . ILE B 1 259 ? 0.922 14.461 24.641 1 98.69 259 ILE B O 1
ATOM 4927 N N . ASN B 1 260 ? 1.188 12.641 25.859 1 98.62 260 ASN B N 1
ATOM 4928 C CA . ASN B 1 260 ? 1.54 13.406 27.047 1 98.62 260 ASN B CA 1
ATOM 4929 C C . ASN B 1 260 ? 2.785 14.258 26.812 1 98.62 260 ASN B C 1
ATOM 4931 O O . ASN B 1 260 ? 2.818 15.43 27.188 1 98.62 260 ASN B O 1
ATOM 4935 N N . ARG B 1 261 ? 3.801 13.664 26.25 1 98.75 261 ARG B N 1
ATOM 4936 C CA . ARG B 1 261 ? 5.031 14.398 25.984 1 98.75 261 ARG B CA 1
ATOM 4937 C C . ARG B 1 261 ? 4.781 15.531 24.984 1 98.75 261 ARG B C 1
ATOM 4939 O O . ARG B 1 261 ? 5.316 16.625 25.141 1 98.75 261 ARG B O 1
ATOM 4946 N N . ARG B 1 262 ? 4.031 15.305 23.984 1 98.69 262 ARG B N 1
ATOM 4947 C CA . ARG B 1 262 ? 3.689 16.328 23.016 1 98.69 262 ARG B CA 1
ATOM 4948 C C . ARG B 1 262 ? 2.945 17.484 23.672 1 98.69 262 ARG B C 1
ATOM 4950 O O . ARG B 1 262 ? 3.207 18.656 23.375 1 98.69 262 ARG B O 1
ATOM 4957 N N . ARG B 1 263 ? 2.059 17.156 24.547 1 98.44 263 ARG B N 1
ATOM 4958 C CA . ARG B 1 263 ? 1.336 18.172 25.297 1 98.44 263 ARG B CA 1
ATOM 4959 C C . ARG B 1 263 ? 2.291 19.016 26.156 1 98.44 263 ARG B C 1
ATOM 4961 O O . ARG B 1 263 ? 2.162 20.234 26.219 1 98.44 263 ARG B O 1
ATOM 4968 N N . GLU B 1 264 ? 3.203 18.344 26.766 1 98.69 264 GLU B N 1
ATOM 4969 C CA . GLU B 1 264 ? 4.199 19.031 27.578 1 98.69 264 GLU B CA 1
ATOM 4970 C C . GLU B 1 264 ? 5.004 20.016 26.734 1 98.69 264 GLU B C 1
ATOM 4972 O O . GLU B 1 264 ? 5.23 21.156 27.141 1 98.69 264 GLU B O 1
ATOM 4977 N N . ILE B 1 265 ? 5.449 19.578 25.594 1 98.81 265 ILE B N 1
ATOM 4978 C CA . ILE B 1 265 ? 6.254 20.406 24.703 1 98.81 265 ILE B CA 1
ATOM 4979 C C . ILE B 1 265 ? 5.426 21.594 24.219 1 98.81 265 ILE B C 1
ATOM 4981 O O . ILE B 1 265 ? 5.906 22.734 24.219 1 98.81 265 ILE B O 1
ATOM 4985 N N . ALA B 1 266 ? 4.176 21.359 23.828 1 98.62 266 ALA B N 1
ATOM 4986 C CA . ALA B 1 266 ? 3.291 22.438 23.391 1 98.62 266 ALA B CA 1
ATOM 4987 C C . ALA B 1 266 ? 3.107 23.484 24.5 1 98.62 266 ALA B C 1
ATOM 4989 O O . ALA B 1 266 ? 3.148 24.688 24.234 1 98.62 266 ALA B O 1
ATOM 4990 N N . THR B 1 267 ? 2.953 23.016 25.672 1 98.31 267 THR B N 1
ATOM 4991 C CA . THR B 1 267 ? 2.783 23.906 26.812 1 98.31 267 THR B CA 1
ATOM 4992 C C . THR B 1 267 ? 4.043 24.734 27.047 1 98.31 267 THR B C 1
ATOM 4994 O O . THR B 1 267 ? 3.961 25.922 27.375 1 98.31 267 THR B O 1
ATOM 4997 N N . GLN B 1 268 ? 5.148 24.109 26.906 1 98.62 268 GLN B N 1
ATOM 4998 C CA . GLN B 1 268 ? 6.414 24.828 27.031 1 98.62 268 GLN B CA 1
ATOM 4999 C C . GLN B 1 268 ? 6.547 25.922 25.969 1 98.62 268 GLN B C 1
ATOM 5001 O O . GLN B 1 268 ? 6.965 27.031 26.266 1 98.62 268 GLN B O 1
ATOM 5006 N N . TYR B 1 269 ? 6.234 25.562 24.75 1 98.81 269 TYR B N 1
ATOM 5007 C CA . TYR B 1 269 ? 6.254 26.562 23.672 1 98.81 269 TYR B CA 1
ATOM 5008 C C . TYR B 1 269 ? 5.34 27.734 24 1 98.81 269 TYR B C 1
ATOM 5010 O O . TYR B 1 269 ? 5.711 28.891 23.812 1 98.81 269 TYR B O 1
ATOM 5018 N N . ASP B 1 270 ? 4.137 27.453 24.547 1 98.44 270 ASP B N 1
ATOM 5019 C CA . ASP B 1 270 ? 3.191 28.484 24.922 1 98.44 270 ASP B CA 1
ATOM 5020 C C . ASP B 1 270 ? 3.818 29.453 25.938 1 98.44 270 ASP B C 1
ATOM 5022 O O . ASP B 1 270 ? 3.658 30.672 25.812 1 98.44 270 ASP B O 1
ATOM 5026 N N . ARG B 1 271 ? 4.484 28.891 26.828 1 98.19 271 ARG B N 1
ATOM 5027 C CA . ARG B 1 271 ? 5.102 29.703 27.875 1 98.19 271 ARG B CA 1
ATOM 5028 C C . ARG B 1 271 ? 6.277 30.5 27.328 1 98.19 271 ARG B C 1
ATOM 5030 O O . ARG B 1 271 ? 6.383 31.703 27.578 1 98.19 271 ARG B O 1
ATOM 5037 N N . LEU B 1 272 ? 7.117 29.875 26.594 1 98.44 272 LEU B N 1
ATOM 5038 C CA . LEU B 1 272 ? 8.383 30.469 26.156 1 98.44 272 LEU B CA 1
ATOM 5039 C C . LEU B 1 272 ? 8.148 31.531 25.094 1 98.44 272 LEU B C 1
ATOM 5041 O O . LEU B 1 272 ? 8.938 32.469 24.969 1 98.44 272 LEU B O 1
ATOM 5045 N N . LEU B 1 273 ? 7.02 31.406 24.359 1 98.44 273 LEU B N 1
ATOM 5046 C CA . LEU B 1 273 ? 6.828 32.281 23.219 1 98.44 273 LEU B CA 1
ATOM 5047 C C . LEU B 1 273 ? 5.703 33.281 23.469 1 98.44 273 LEU B C 1
ATOM 5049 O O . LEU B 1 273 ? 5.395 34.094 22.609 1 98.44 273 LEU B O 1
ATOM 5053 N N . SER B 1 274 ? 5.094 33.281 24.609 1 97 274 SER B N 1
ATOM 5054 C CA . SER B 1 274 ? 3.898 34.031 24.938 1 97 274 SER B CA 1
ATOM 5055 C C . SER B 1 274 ? 4.152 35.531 24.781 1 97 274 SER B C 1
ATOM 5057 O O . SER B 1 274 ? 3.24 36.312 24.438 1 97 274 SER B O 1
ATOM 5059 N N . ASP B 1 275 ? 5.402 36.031 24.938 1 95.12 275 ASP B N 1
ATOM 5060 C CA . ASP B 1 275 ? 5.664 37.469 24.969 1 95.12 275 ASP B CA 1
ATOM 5061 C C . ASP B 1 275 ? 6.5 37.906 23.781 1 95.12 275 ASP B C 1
ATOM 5063 O O . ASP B 1 275 ? 7.031 39.031 23.75 1 95.12 275 ASP B O 1
ATOM 5067 N N . VAL B 1 276 ? 6.562 37.031 22.859 1 96.38 276 VAL B N 1
ATOM 5068 C CA . VAL B 1 276 ? 7.34 37.406 21.688 1 96.38 276 VAL B CA 1
ATOM 5069 C C . VAL B 1 276 ? 6.504 38.281 20.766 1 96.38 276 VAL B C 1
ATOM 5071 O O . VAL B 1 276 ? 5.477 37.844 20.234 1 96.38 276 VAL B O 1
ATOM 5074 N N . PRO B 1 277 ? 6.941 39.531 20.578 1 94.38 277 PRO B N 1
ATOM 5075 C CA . PRO B 1 277 ? 6.148 40.438 19.734 1 94.38 277 PRO B CA 1
ATOM 5076 C C . PRO B 1 277 ? 6 39.938 18.297 1 94.38 277 PRO B C 1
ATOM 5078 O O . PRO B 1 277 ? 6.957 39.406 17.719 1 94.38 277 PRO B O 1
ATOM 5081 N N . GLY B 1 278 ? 4.809 40.031 17.781 1 95.62 278 GLY B N 1
ATOM 5082 C CA . GLY B 1 278 ? 4.578 39.688 16.375 1 95.62 278 GLY B CA 1
ATOM 5083 C C . GLY B 1 278 ? 4.293 38.219 16.156 1 95.62 278 GLY B C 1
ATOM 5084 O O . GLY B 1 278 ? 4.156 37.75 15.023 1 95.62 278 GLY B O 1
ATOM 5085 N N . VAL B 1 279 ? 4.25 37.469 17.266 1 98.25 279 VAL B N 1
ATOM 5086 C CA . VAL B 1 279 ? 4 36.031 17.156 1 98.25 279 VAL B CA 1
ATOM 5087 C C . VAL B 1 279 ? 2.627 35.719 17.734 1 98.25 279 VAL B C 1
ATOM 5089 O O . VAL B 1 279 ? 2.314 36.094 18.859 1 98.25 279 VAL B O 1
ATOM 5092 N N . LEU B 1 280 ? 1.8 35.094 16.922 1 98.38 280 LEU B N 1
ATOM 5093 C CA . LEU B 1 280 ? 0.538 34.562 17.406 1 98.38 280 LEU B CA 1
ATOM 5094 C C . LEU B 1 280 ? 0.66 33.062 17.688 1 98.38 280 LEU B C 1
ATOM 5096 O O . LEU B 1 280 ? 1.049 32.281 16.812 1 98.38 280 LEU B O 1
ATOM 5100 N N . LEU B 1 281 ? 0.374 32.688 18.891 1 98.44 281 LEU B N 1
ATOM 5101 C CA . LEU B 1 281 ? 0.402 31.297 19.297 1 98.44 281 LEU B CA 1
ATOM 5102 C C . LEU B 1 281 ? -0.882 30.578 18.875 1 98.44 281 LEU B C 1
ATOM 5104 O O . LEU B 1 281 ? -1.863 31.234 18.5 1 98.44 281 LEU B O 1
ATOM 5108 N N . PRO B 1 282 ? -0.885 29.203 18.828 1 97.38 282 PRO B N 1
ATOM 5109 C CA . PRO B 1 282 ? -2.125 28.5 18.484 1 97.38 282 PRO B CA 1
ATOM 5110 C C . PRO B 1 282 ? -3.287 28.891 19.391 1 97.38 282 PRO B C 1
ATOM 5112 O O . PRO B 1 282 ? -3.094 29.094 20.594 1 97.38 282 PRO B O 1
ATOM 5115 N N . PRO B 1 283 ? -4.48 28.984 18.797 1 96.88 283 PRO B N 1
ATOM 5116 C CA . PRO B 1 283 ? -5.637 29.266 19.656 1 96.88 283 PRO B CA 1
ATOM 5117 C C . PRO B 1 283 ? -5.844 28.203 20.734 1 96.88 283 PRO B C 1
ATOM 5119 O O . PRO B 1 283 ? -5.527 27.031 20.516 1 96.88 283 PRO B O 1
ATOM 5122 N N . THR B 1 284 ? -6.402 28.656 21.812 1 95.94 284 THR B N 1
ATOM 5123 C CA . THR B 1 284 ? -6.773 27.719 22.859 1 95.94 284 THR B CA 1
ATOM 5124 C C . THR B 1 284 ? -7.887 26.797 22.391 1 95.94 284 THR B C 1
ATOM 5126 O O . THR B 1 284 ? -8.812 27.219 21.703 1 95.94 284 THR B O 1
ATOM 5129 N N . LEU B 1 285 ? -7.816 25.547 22.797 1 96.88 285 LEU B N 1
ATOM 5130 C CA . LEU B 1 285 ? -8.852 24.578 22.469 1 96.88 285 LEU B CA 1
ATOM 5131 C C . LEU B 1 285 ? -10.141 24.859 23.234 1 96.88 285 LEU B C 1
ATOM 5133 O O . LEU B 1 285 ? -10.094 25.234 24.406 1 96.88 285 LEU B O 1
ATOM 5137 N N . PRO B 1 286 ? -11.289 24.672 22.609 1 97.44 286 PRO B N 1
ATOM 5138 C CA . PRO B 1 286 ? -12.555 24.781 23.344 1 97.44 286 PRO B CA 1
ATOM 5139 C C . PRO B 1 286 ? -12.656 23.766 24.484 1 97.44 286 PRO B C 1
ATOM 5141 O O . PRO B 1 286 ? -11.992 22.734 24.453 1 97.44 286 PRO B O 1
ATOM 5144 N N . ASP B 1 287 ? -13.516 24.109 25.406 1 97.06 287 ASP B N 1
ATOM 5145 C CA . ASP B 1 287 ? -13.75 23.203 26.531 1 97.06 287 ASP B CA 1
ATOM 5146 C C . ASP B 1 287 ? -14.188 21.828 26.047 1 97.06 287 ASP B C 1
ATOM 5148 O O . ASP B 1 287 ? -15.008 21.719 25.125 1 97.06 287 ASP B O 1
ATOM 5152 N N . GLY B 1 288 ? -13.594 20.781 26.625 1 98 288 GLY B N 1
ATOM 5153 C CA . GLY B 1 288 ? -13.977 19.422 26.312 1 98 288 GLY B CA 1
ATOM 5154 C C . GLY B 1 288 ? -13.211 18.844 25.125 1 98 288 GLY B C 1
ATOM 5155 O O . GLY B 1 288 ? -13.281 17.656 24.844 1 98 288 GLY B O 1
ATOM 5156 N N . HIS B 1 289 ? -12.5 19.703 24.469 1 98.62 289 HIS B N 1
ATOM 5157 C CA . HIS B 1 289 ? -11.703 19.234 23.344 1 98.62 289 HIS B CA 1
ATOM 5158 C C . HIS B 1 289 ? -10.336 18.734 23.797 1 98.62 289 HIS B C 1
ATOM 5160 O O . HIS B 1 289 ? -9.742 19.312 24.719 1 98.62 289 HIS B O 1
ATOM 5166 N N . VAL B 1 290 ? -9.914 17.672 23.281 1 98.56 290 VAL B N 1
ATOM 5167 C CA . VAL B 1 290 ? -8.578 17.109 23.484 1 98.56 290 VAL B CA 1
ATOM 5168 C C . VAL B 1 290 ? -7.859 16.984 22.141 1 98.56 290 VAL B C 1
ATOM 5170 O O . VAL B 1 290 ? -8.43 16.484 21.172 1 98.56 290 VAL B O 1
ATOM 5173 N N . SER B 1 291 ? -6.672 17.469 22.078 1 98.69 291 SER B N 1
ATOM 5174 C CA . SER B 1 291 ? -5.871 17.422 20.859 1 98.69 291 SER B CA 1
ATOM 5175 C C . SER B 1 291 ? -4.781 16.359 20.953 1 98.69 291 SER B C 1
ATOM 5177 O O . SER B 1 291 ? -4.23 16.125 22.031 1 98.69 291 SER B O 1
ATOM 5179 N N . SER B 1 292 ? -4.477 15.734 19.797 1 98.69 292 SER B N 1
ATOM 5180 C CA . SER B 1 292 ? -3.328 14.844 19.703 1 98.69 292 SER B CA 1
ATOM 5181 C C . SER B 1 292 ? -2.018 15.617 19.688 1 98.69 292 SER B C 1
ATOM 5183 O O . SER B 1 292 ? -0.943 15.039 19.875 1 98.69 292 SER B O 1
ATOM 5185 N N . HIS B 1 293 ? -2.105 16.938 19.547 1 98.31 293 HIS B N 1
ATOM 5186 C CA . HIS B 1 293 ? -0.919 17.781 19.422 1 98.31 293 HIS B CA 1
ATOM 5187 C C . HIS B 1 293 ? -0.005 17.297 18.312 1 98.31 293 HIS B C 1
ATOM 5189 O O . HIS B 1 293 ? 1.191 17.094 18.516 1 98.31 293 HIS B O 1
ATOM 5195 N N . TYR B 1 294 ? -0.618 17.141 17.125 1 98.5 294 TYR B N 1
ATOM 5196 C CA . TYR B 1 294 ? 0.179 16.719 15.969 1 98.5 294 TYR B CA 1
ATOM 5197 C C . TYR B 1 294 ? 1.075 17.844 15.484 1 98.5 294 TYR B C 1
ATOM 5199 O O . TYR B 1 294 ? 2.262 17.625 15.219 1 98.5 294 TYR B O 1
ATOM 5207 N N . PHE B 1 295 ? 0.516 19.062 15.344 1 98.38 295 PHE B N 1
ATOM 5208 C CA . PHE B 1 295 ? 1.276 20.234 14.969 1 98.38 295 PHE B CA 1
ATOM 5209 C C . PHE B 1 295 ? 1.29 21.266 16.094 1 98.38 295 PHE B C 1
ATOM 5211 O O . PHE B 1 295 ? 0.323 21.375 16.859 1 98.38 295 PHE B O 1
ATOM 5218 N N . TYR B 1 296 ? 2.355 21.953 16.234 1 98.62 296 TYR B N 1
ATOM 5219 C CA . TYR B 1 296 ? 2.408 23.234 16.891 1 98.62 296 TYR B CA 1
ATOM 5220 C C . TYR B 1 296 ? 2.691 24.359 15.898 1 98.62 296 TYR B C 1
ATOM 5222 O O . TYR B 1 296 ? 3.785 24.438 15.336 1 98.62 296 TYR B O 1
ATOM 5230 N N . TRP B 1 297 ? 1.663 25.156 15.664 1 98 297 TRP B N 1
ATOM 5231 C CA . TRP B 1 297 ? 1.854 26.156 14.633 1 98 297 TRP B CA 1
ATOM 5232 C C . TRP B 1 297 ? 1.808 27.562 15.227 1 98 297 TRP B C 1
ATOM 5234 O O . TRP B 1 297 ? 1.04 27.828 16.156 1 98 297 TRP B O 1
ATOM 5244 N N . VAL B 1 298 ? 2.648 28.438 14.734 1 98.62 298 VAL B N 1
ATOM 5245 C CA . VAL B 1 298 ? 2.664 29.875 15.047 1 98.62 298 VAL B CA 1
ATOM 5246 C C . VAL B 1 298 ? 2.367 30.672 13.781 1 98.62 298 VAL B C 1
ATOM 5248 O O . VAL B 1 298 ? 2.51 30.172 12.664 1 98.62 298 VAL B O 1
ATOM 5251 N N . GLN B 1 299 ? 1.907 31.812 14 1 98.62 299 GLN B N 1
ATOM 5252 C CA . GLN B 1 299 ? 1.647 32.688 12.859 1 98.62 299 GLN B CA 1
ATOM 5253 C C . GLN B 1 299 ? 2.418 34 12.977 1 98.62 299 GLN B C 1
ATOM 5255 O O . GLN B 1 299 ? 2.543 34.562 14.07 1 98.62 299 GLN B O 1
ATOM 5260 N N . LEU B 1 300 ? 2.973 34.406 11.898 1 98 300 LEU B N 1
ATOM 5261 C CA . LEU B 1 300 ? 3.807 35.594 11.766 1 98 300 LEU B CA 1
ATOM 5262 C C . LEU B 1 300 ? 3.293 36.469 10.648 1 98 300 LEU B C 1
ATOM 5264 O O . LEU B 1 300 ? 2.4 36.094 9.891 1 98 300 LEU B O 1
ATOM 5268 N N . ALA B 1 301 ? 3.834 37.719 10.625 1 96.88 301 ALA B N 1
ATOM 5269 C CA . ALA B 1 301 ? 3.604 38.562 9.445 1 96.88 301 ALA B CA 1
ATOM 5270 C C . ALA B 1 301 ? 4.062 37.844 8.172 1 96.88 301 ALA B C 1
ATOM 5272 O O . ALA B 1 301 ? 5.137 37.25 8.148 1 96.88 301 ALA B O 1
ATOM 5273 N N . PRO B 1 302 ? 3.189 37.906 7.152 1 95.56 302 PRO B N 1
ATOM 5274 C CA . PRO B 1 302 ? 3.502 37.156 5.926 1 95.56 302 PRO B CA 1
ATOM 5275 C C . PRO B 1 302 ? 4.863 37.531 5.34 1 95.56 302 PRO B C 1
ATOM 5277 O O . PRO B 1 302 ? 5.512 36.719 4.699 1 95.56 302 PRO B O 1
ATOM 5280 N N . GLU B 1 303 ? 5.324 38.688 5.582 1 94.44 303 GLU B N 1
ATOM 5281 C CA . GLU B 1 303 ? 6.551 39.219 4.98 1 94.44 303 GLU B CA 1
ATOM 5282 C C . GLU B 1 303 ? 7.785 38.562 5.594 1 94.44 303 GLU B C 1
ATOM 5284 O O . GLU B 1 303 ? 8.859 38.562 4.984 1 94.44 303 GLU B O 1
ATOM 5289 N N . ILE B 1 304 ? 7.645 37.969 6.75 1 96.06 304 ILE B N 1
ATOM 5290 C CA . ILE B 1 304 ? 8.867 37.5 7.395 1 96.06 304 ILE B CA 1
ATOM 5291 C C . ILE B 1 304 ? 8.797 36 7.594 1 96.06 304 ILE B C 1
ATOM 5293 O O . ILE B 1 304 ? 9.797 35.344 7.91 1 96.06 304 ILE B O 1
ATOM 5297 N N . ARG B 1 305 ? 7.656 35.344 7.48 1 96.31 305 ARG B N 1
ATOM 5298 C CA . ARG B 1 305 ? 7.438 33.938 7.816 1 96.31 305 ARG B CA 1
ATOM 5299 C C . ARG B 1 305 ? 8.477 33.062 7.148 1 96.31 305 ARG B C 1
ATOM 5301 O O . ARG B 1 305 ? 9.109 32.219 7.809 1 96.31 305 ARG B O 1
ATOM 5308 N N . ASP B 1 306 ? 8.703 33.219 5.824 1 95 306 ASP B N 1
ATOM 5309 C CA . ASP B 1 306 ? 9.633 32.375 5.078 1 95 306 ASP B CA 1
ATOM 5310 C C . ASP B 1 306 ? 11.078 32.656 5.461 1 95 306 ASP B C 1
ATOM 5312 O O . ASP B 1 306 ? 11.914 31.766 5.488 1 95 306 ASP B O 1
ATOM 5316 N N . GLN B 1 307 ? 11.398 33.875 5.77 1 95.44 307 GLN B N 1
ATOM 5317 C CA . GLN B 1 307 ? 12.75 34.219 6.191 1 95.44 307 GLN B CA 1
ATOM 5318 C C . GLN B 1 307 ? 13.078 33.625 7.555 1 95.44 307 GLN B C 1
ATOM 5320 O O . GLN B 1 307 ? 14.203 33.188 7.793 1 95.44 307 GLN B O 1
ATOM 5325 N N . VAL B 1 308 ? 12.094 33.688 8.391 1 97.25 308 VAL B N 1
ATOM 5326 C CA . VAL B 1 308 ? 12.273 33.062 9.711 1 97.25 308 VAL B CA 1
ATOM 5327 C C . VAL B 1 308 ? 12.547 31.578 9.562 1 97.25 308 VAL B C 1
ATOM 5329 O O . VAL B 1 308 ? 13.469 31.047 10.18 1 97.25 308 VAL B O 1
ATOM 5332 N N . ALA B 1 309 ? 11.773 30.906 8.719 1 96.88 309 ALA B N 1
ATOM 5333 C CA . ALA B 1 309 ? 11.969 29.484 8.469 1 96.88 309 ALA B CA 1
ATOM 5334 C C . ALA B 1 309 ? 13.375 29.203 7.945 1 96.88 309 ALA B C 1
ATOM 5336 O O . ALA B 1 309 ? 14.023 28.234 8.367 1 96.88 309 ALA B O 1
ATOM 5337 N N . GLN B 1 310 ? 13.805 30 7.035 1 95.81 310 GLN B N 1
ATOM 5338 C CA . GLN B 1 310 ? 15.133 29.844 6.449 1 95.81 310 GLN B CA 1
ATOM 5339 C C . GLN B 1 310 ? 16.219 30 7.508 1 95.81 310 GLN B C 1
ATOM 5341 O O . GLN B 1 310 ? 17.172 29.219 7.547 1 95.81 310 GLN B O 1
ATOM 5346 N N . GLN B 1 311 ? 16.094 31.016 8.336 1 96.56 311 GLN B N 1
ATOM 5347 C CA . GLN B 1 311 ? 17.078 31.219 9.391 1 96.56 311 GLN B CA 1
ATOM 5348 C C . GLN B 1 311 ? 17.094 30.062 10.375 1 96.56 311 GLN B C 1
ATOM 5350 O O . GLN B 1 311 ? 18.156 29.656 10.852 1 96.56 311 GLN B O 1
ATOM 5355 N N . MET B 1 312 ? 15.914 29.594 10.742 1 97.75 312 MET B N 1
ATOM 5356 C CA . MET B 1 312 ? 15.82 28.438 11.617 1 97.75 312 MET B CA 1
ATOM 5357 C C . MET B 1 312 ? 16.562 27.25 11.016 1 97.75 312 MET B C 1
ATOM 5359 O O . MET B 1 312 ? 17.312 26.547 11.719 1 97.75 312 MET B O 1
ATOM 5363 N N . LEU B 1 313 ? 16.344 27 9.695 1 96.25 313 LEU B N 1
ATOM 5364 C CA . LEU B 1 313 ? 17.016 25.906 9 1 96.25 313 LEU B CA 1
ATOM 5365 C C . LEU B 1 313 ? 18.531 26.062 9.055 1 96.25 313 LEU B C 1
ATOM 5367 O O . LEU B 1 313 ? 19.25 25.078 9.234 1 96.25 313 LEU B O 1
ATOM 5371 N N . GLU B 1 314 ? 19.016 27.234 8.891 1 95.81 314 GLU B N 1
ATOM 5372 C CA . GLU B 1 314 ? 20.453 27.531 8.945 1 95.81 314 GLU B CA 1
ATOM 5373 C C . GLU B 1 314 ? 21.016 27.219 10.328 1 95.81 314 GLU B C 1
ATOM 5375 O O . GLU B 1 314 ? 22.203 26.938 10.461 1 95.81 314 GLU B O 1
ATOM 5380 N N . ARG B 1 315 ? 20.156 27.312 11.32 1 96.94 315 ARG B N 1
ATOM 5381 C CA . ARG B 1 315 ? 20.562 27.016 12.688 1 96.94 315 ARG B CA 1
ATOM 5382 C C . ARG B 1 315 ? 20.359 25.531 13.016 1 96.94 315 ARG B C 1
ATOM 5384 O O . ARG B 1 315 ? 20.5 25.125 14.164 1 96.94 315 ARG B O 1
ATOM 5391 N N . GLY B 1 316 ? 19.953 24.766 12.047 1 96.62 316 GLY B N 1
ATOM 5392 C CA . GLY B 1 316 ? 19.797 23.328 12.219 1 96.62 316 GLY B CA 1
ATOM 5393 C C . GLY B 1 316 ? 18.438 22.922 12.75 1 96.62 316 GLY B C 1
ATOM 5394 O O . GLY B 1 316 ? 18.266 21.844 13.32 1 96.62 316 GLY B O 1
ATOM 5395 N N . ILE B 1 317 ? 17.453 23.766 12.656 1 97.94 317 ILE B N 1
ATOM 5396 C CA . ILE B 1 317 ? 16.094 23.5 13.094 1 97.94 317 ILE B CA 1
ATOM 5397 C C . ILE B 1 317 ? 15.156 23.469 11.891 1 97.94 317 ILE B C 1
ATOM 5399 O O . ILE B 1 317 ? 14.938 24.5 11.25 1 97.94 317 ILE B O 1
ATOM 5403 N N . TYR B 1 318 ? 14.602 22.297 11.625 1 95.94 318 TYR B N 1
ATOM 5404 C CA . TYR B 1 318 ? 13.719 22.141 10.469 1 95.94 318 TYR B CA 1
ATOM 5405 C C . TYR B 1 318 ? 12.289 22.5 10.828 1 95.94 318 TYR B C 1
ATOM 5407 O O . TYR B 1 318 ? 11.688 21.906 11.727 1 95.94 318 TYR B O 1
ATOM 5415 N N . THR B 1 319 ? 11.773 23.547 10.203 1 96.38 319 THR B N 1
ATOM 5416 C CA . THR B 1 319 ? 10.375 23.953 10.281 1 96.38 319 THR B CA 1
ATOM 5417 C C . THR B 1 319 ? 9.688 23.781 8.922 1 96.38 319 THR B C 1
ATOM 5419 O O . THR B 1 319 ? 10.344 23.516 7.918 1 96.38 319 THR B O 1
ATOM 5422 N N . SER B 1 320 ? 8.367 23.797 8.922 1 94.5 320 SER B N 1
ATOM 5423 C CA . SER B 1 320 ? 7.625 23.656 7.676 1 94.5 320 SER B CA 1
ATOM 5424 C C . SER B 1 320 ? 6.211 24.219 7.809 1 94.5 320 SER B C 1
ATOM 5426 O O . SER B 1 320 ? 5.887 24.875 8.797 1 94.5 320 SER B O 1
ATOM 5428 N N . TYR B 1 321 ? 5.539 24.188 6.773 1 94.56 321 TYR B N 1
ATOM 5429 C CA . TYR B 1 321 ? 4.105 24.453 6.785 1 94.56 321 TYR B CA 1
ATOM 5430 C C . TYR B 1 321 ? 3.338 23.328 6.086 1 94.56 321 TYR B C 1
ATOM 5432 O O . TYR B 1 321 ? 3.779 22.828 5.051 1 94.56 321 TYR B O 1
ATOM 5440 N N . ARG B 1 322 ? 2.33 22.953 6.742 1 93.56 322 ARG B N 1
ATOM 5441 C CA . ARG B 1 322 ? 1.336 22.016 6.223 1 93.56 322 ARG B CA 1
ATOM 5442 C C . ARG B 1 322 ? -0.079 22.5 6.52 1 93.56 322 ARG B C 1
ATOM 5444 O O . ARG B 1 322 ? -0.343 23.047 7.594 1 93.56 322 ARG B O 1
ATOM 5451 N N . TYR B 1 323 ? -0.948 22.516 5.582 1 94.31 323 TYR B N 1
ATOM 5452 C CA . TYR B 1 323 ? -0.789 22.078 4.199 1 94.31 323 TYR B CA 1
ATOM 5453 C C . TYR B 1 323 ? -1.048 23.234 3.238 1 94.31 323 TYR B C 1
ATOM 5455 O O . TYR B 1 323 ? -1.833 24.141 3.541 1 94.31 323 TYR B O 1
ATOM 5463 N N . PRO B 1 324 ? -0.433 23.234 2.062 1 91.38 324 PRO B N 1
ATOM 5464 C CA . PRO B 1 324 ? -0.768 24.25 1.071 1 91.38 324 PRO B CA 1
ATOM 5465 C C . PRO B 1 324 ? -2.217 24.172 0.596 1 91.38 324 PRO B C 1
ATOM 5467 O O . PRO B 1 324 ? -2.777 23.062 0.514 1 91.38 324 PRO B O 1
ATOM 5470 N N . PRO B 1 325 ? -2.766 25.344 0.328 1 95.12 325 PRO B N 1
ATOM 5471 C CA . PRO B 1 325 ? -4.176 25.344 -0.063 1 95.12 325 PRO B CA 1
ATOM 5472 C C . PRO B 1 325 ? -4.426 24.594 -1.374 1 95.12 325 PRO B C 1
ATOM 5474 O O . PRO B 1 325 ? -3.959 25.031 -2.43 1 95.12 325 PRO B O 1
ATOM 5477 N N . LEU B 1 326 ? -5.254 23.625 -1.385 1 96.69 326 LEU B N 1
ATOM 5478 C CA . LEU B 1 326 ? -5.473 22.703 -2.504 1 96.69 326 LEU B CA 1
ATOM 5479 C C . LEU B 1 326 ? -6.262 23.391 -3.615 1 96.69 326 LEU B C 1
ATOM 5481 O O . LEU B 1 326 ? -6.168 23 -4.781 1 96.69 326 LEU B O 1
ATOM 5485 N N . HIS B 1 327 ? -7.07 24.469 -3.283 1 97.19 327 HIS B N 1
ATOM 5486 C CA . HIS B 1 327 ? -7.848 25.156 -4.309 1 97.19 327 HIS B CA 1
ATOM 5487 C C . HIS B 1 327 ? -6.941 25.891 -5.289 1 97.19 327 HIS B C 1
ATOM 5489 O O . HIS B 1 327 ? -7.383 26.297 -6.367 1 97.19 327 HIS B O 1
ATOM 5495 N N . LYS B 1 328 ? -5.652 25.984 -4.934 1 94.69 328 LYS B N 1
ATOM 5496 C CA . LYS B 1 328 ? -4.684 26.656 -5.805 1 94.69 328 LYS B CA 1
ATOM 5497 C C . LYS B 1 328 ? -3.938 25.641 -6.672 1 94.69 328 LYS B C 1
ATOM 5499 O O . LYS B 1 328 ? -3.141 26.031 -7.531 1 94.69 328 LYS B O 1
ATOM 5504 N N . VAL B 1 329 ? -4.074 24.375 -6.48 1 92.69 329 VAL B N 1
ATOM 5505 C CA . VAL B 1 329 ? -3.455 23.344 -7.297 1 92.69 329 VAL B CA 1
ATOM 5506 C C . VAL B 1 329 ?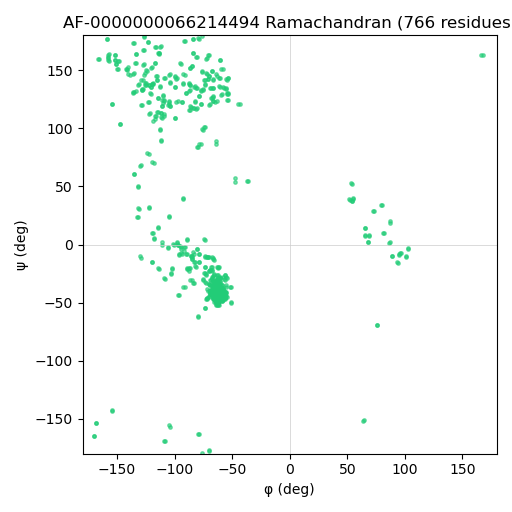 -4.215 23.188 -8.617 1 92.69 329 VAL B C 1
ATOM 5508 O O . VAL B 1 329 ? -5.391 22.828 -8.625 1 92.69 329 VAL B O 1
ATOM 5511 N N . PRO B 1 330 ? -3.613 23.375 -9.719 1 91.94 330 PRO B N 1
ATOM 5512 C CA . PRO B 1 330 ? -4.301 23.531 -11 1 91.94 330 PRO B CA 1
ATOM 5513 C C . PRO B 1 330 ? -5.09 22.281 -11.398 1 91.94 330 PRO B C 1
ATOM 5515 O O . PRO B 1 330 ? -6.164 22.391 -11.992 1 91.94 330 PRO B O 1
ATOM 5518 N N . ILE B 1 331 ? -4.691 21.172 -11.055 1 92.5 331 ILE B N 1
ATOM 5519 C CA . ILE B 1 331 ? -5.285 19.938 -11.555 1 92.5 331 ILE B CA 1
ATOM 5520 C C . ILE B 1 331 ? -6.688 19.766 -10.984 1 92.5 331 ILE B C 1
ATOM 5522 O O . ILE B 1 331 ? -7.512 19.047 -11.539 1 92.5 331 ILE B O 1
ATOM 5526 N N . TYR B 1 332 ? -6.996 20.422 -9.844 1 94.88 332 TYR B N 1
ATOM 5527 C CA . TYR B 1 332 ? -8.312 20.281 -9.234 1 94.88 332 TYR B CA 1
ATOM 5528 C C . TYR B 1 332 ? -9.312 21.266 -9.836 1 94.88 332 TYR B C 1
ATOM 5530 O O . TYR B 1 332 ? -10.5 21.203 -9.539 1 94.88 332 TYR B O 1
ATOM 5538 N N . ARG B 1 333 ? -8.828 22.219 -10.656 1 92.44 333 ARG B N 1
ATOM 5539 C CA . ARG B 1 333 ? -9.633 23.141 -11.453 1 92.44 333 ARG B CA 1
ATOM 5540 C C . ARG B 1 333 ? -10.641 23.891 -10.578 1 92.44 333 ARG B C 1
ATOM 5542 O O . ARG B 1 333 ? -11.812 24.016 -10.938 1 92.44 333 ARG B O 1
ATOM 5549 N N . ALA B 1 334 ? -10.148 24.203 -9.375 1 93.06 334 ALA B N 1
ATOM 5550 C CA . ALA B 1 334 ? -11.008 24.969 -8.484 1 93.06 334 ALA B CA 1
ATOM 5551 C C . ALA B 1 334 ? -11.078 26.438 -8.922 1 93.06 334 ALA B C 1
ATOM 5553 O O . ALA B 1 334 ? -10.07 27.016 -9.336 1 93.06 334 ALA B O 1
ATOM 5554 N N . ASP B 1 335 ? -12.266 26.969 -8.961 1 90.88 335 ASP B N 1
ATOM 5555 C CA . ASP B 1 335 ? -12.477 28.375 -9.297 1 90.88 335 ASP B CA 1
ATOM 5556 C C . ASP B 1 335 ? -13.148 29.109 -8.141 1 90.88 335 ASP B C 1
ATOM 5558 O O . ASP B 1 335 ? -14.312 29.5 -8.234 1 90.88 335 ASP B O 1
ATOM 5562 N N . CYS B 1 336 ? -12.359 29.281 -7.098 1 93.88 336 CYS B N 1
ATOM 5563 C CA . CYS B 1 336 ? -12.883 29.969 -5.918 1 93.88 336 CYS B CA 1
ATOM 5564 C C . CYS B 1 336 ? -11.781 30.734 -5.199 1 93.88 336 CYS B C 1
ATOM 5566 O O . CYS B 1 336 ? -10.594 30.516 -5.465 1 93.88 336 CYS B O 1
ATOM 5568 N N . LYS B 1 337 ? -12.203 31.672 -4.461 1 95.31 337 LYS B N 1
ATOM 5569 C CA . LYS B 1 337 ? -11.32 32.406 -3.564 1 95.31 337 LYS B CA 1
ATOM 5570 C C . LYS B 1 337 ? -11.602 32.062 -2.105 1 95.31 337 LYS B C 1
ATOM 5572 O O . LYS B 1 337 ? -12.75 32.094 -1.66 1 95.31 337 LYS B O 1
ATOM 5577 N N . LEU B 1 338 ? -10.617 31.641 -1.487 1 98.38 338 LEU B N 1
ATOM 5578 C CA . LEU B 1 338 ? -10.711 31.281 -0.076 1 98.38 338 LEU B CA 1
ATOM 5579 C C . LEU B 1 338 ? -9.719 32.094 0.756 1 98.38 338 LEU B C 1
ATOM 5581 O O . LEU B 1 338 ? -8.648 31.578 1.114 1 98.38 338 LEU B O 1
ATOM 5585 N N . PRO B 1 339 ? -10.047 33.312 1.027 1 97.81 339 PRO B N 1
ATOM 5586 C CA . PRO B 1 339 ? -9.102 34.281 1.58 1 97.81 339 PRO B CA 1
ATOM 5587 C C . PRO B 1 339 ? -8.508 33.812 2.912 1 97.81 339 PRO B C 1
ATOM 5589 O O . PRO B 1 339 ? -7.336 34.094 3.191 1 97.81 339 PRO B O 1
ATOM 5592 N N . SER B 1 340 ? -9.305 33.188 3.736 1 98.38 340 SER B N 1
ATOM 5593 C CA . SER B 1 340 ? -8.781 32.781 5.035 1 98.38 340 SER B CA 1
ATOM 5594 C C . SER B 1 340 ? -7.715 31.703 4.887 1 98.38 340 SER B C 1
ATOM 5596 O O . SER B 1 340 ? -6.68 31.75 5.551 1 98.38 340 SER B O 1
ATOM 5598 N N . ALA B 1 341 ? -8.023 30.703 4.062 1 98.06 341 ALA B N 1
ATOM 5599 C CA . ALA B 1 341 ? -7.039 29.656 3.793 1 98.06 341 ALA B CA 1
ATOM 5600 C C . ALA B 1 341 ? -5.758 30.25 3.213 1 98.06 341 ALA B C 1
ATOM 5602 O O . ALA B 1 341 ? -4.656 29.859 3.602 1 98.06 341 ALA B O 1
ATOM 5603 N N . GLU B 1 342 ? -5.895 31.188 2.311 1 96.88 342 GLU B N 1
ATOM 5604 C CA . GLU B 1 342 ? -4.754 31.844 1.671 1 96.88 342 GLU B CA 1
ATOM 5605 C C . GLU B 1 342 ? -3.938 32.625 2.68 1 96.88 342 GLU B C 1
ATOM 5607 O O . GLU B 1 342 ? -2.705 32.594 2.662 1 96.88 342 GLU B O 1
ATOM 5612 N N . ASP B 1 343 ? -4.637 33.312 3.502 1 97.38 343 ASP B N 1
ATOM 5613 C CA . ASP B 1 343 ? -3.971 34.094 4.535 1 97.38 343 ASP B CA 1
ATOM 5614 C C . ASP B 1 343 ? -3.221 33.219 5.516 1 97.38 343 ASP B C 1
ATOM 5616 O O . ASP B 1 343 ? -2.064 33.469 5.852 1 97.38 343 ASP B O 1
ATOM 5620 N N . ALA B 1 344 ? -3.859 32.188 6.008 1 97.62 344 ALA B N 1
ATOM 5621 C CA . ALA B 1 344 ? -3.232 31.234 6.934 1 97.62 344 ALA B CA 1
ATOM 5622 C C . ALA B 1 344 ? -1.966 30.641 6.332 1 97.62 344 ALA B C 1
ATOM 5624 O O . ALA B 1 344 ? -0.958 30.469 7.023 1 97.62 344 ALA B O 1
ATOM 5625 N N . CYS B 1 345 ? -2.018 30.312 5.066 1 95.75 345 CYS B N 1
ATOM 5626 C CA . CYS B 1 345 ? -0.892 29.688 4.371 1 95.75 345 CYS B CA 1
ATOM 5627 C C . CYS B 1 345 ? 0.324 30.609 4.391 1 95.75 345 CYS B C 1
ATOM 5629 O O . CYS B 1 345 ? 1.458 30.141 4.504 1 95.75 345 CYS B O 1
ATOM 5631 N N . ARG B 1 346 ? 0.143 31.875 4.336 1 95.81 346 ARG B N 1
ATOM 5632 C CA . ARG B 1 346 ? 1.229 32.844 4.234 1 95.81 346 ARG B CA 1
ATOM 5633 C C . ARG B 1 346 ? 1.819 33.156 5.605 1 95.81 346 ARG B C 1
ATOM 5635 O O . ARG B 1 346 ? 2.939 33.656 5.707 1 95.81 346 ARG B O 1
ATOM 5642 N N . ARG B 1 347 ? 1.083 32.781 6.652 1 97.69 347 ARG B N 1
ATOM 5643 C CA . ARG B 1 347 ? 1.452 33.281 7.969 1 97.69 347 ARG B CA 1
ATOM 5644 C C . ARG B 1 347 ? 1.938 32.156 8.875 1 97.69 347 ARG B C 1
ATOM 5646 O O . ARG B 1 347 ? 2.639 32.406 9.859 1 97.69 347 ARG B O 1
ATOM 5653 N N . THR B 1 348 ? 1.575 30.969 8.539 1 98.19 348 THR B N 1
ATOM 5654 C CA . THR B 1 348 ? 1.674 29.875 9.5 1 98.19 348 THR B CA 1
ATOM 5655 C C . THR B 1 348 ? 3.006 29.141 9.359 1 98.19 348 THR B C 1
ATOM 5657 O O . THR B 1 348 ? 3.477 28.906 8.242 1 98.19 348 THR B O 1
ATOM 5660 N N . LEU B 1 349 ? 3.605 28.812 10.438 1 98.12 349 LEU B N 1
ATOM 5661 C CA . LEU B 1 349 ? 4.84 28.047 10.523 1 98.12 349 LEU B CA 1
ATOM 5662 C C . LEU B 1 349 ? 4.738 26.984 11.617 1 98.12 349 LEU B C 1
ATOM 5664 O O . LEU B 1 349 ? 4.301 27.266 12.727 1 98.12 349 LEU B O 1
ATOM 5668 N N . LEU B 1 350 ? 5.102 25.766 11.242 1 98.31 350 LEU B N 1
ATOM 5669 C CA . LEU B 1 350 ? 5.102 24.672 12.211 1 98.31 350 LEU B CA 1
ATOM 5670 C C . LEU B 1 350 ? 6.457 24.562 12.898 1 98.31 350 LEU B C 1
ATOM 5672 O O . LEU B 1 350 ? 7.492 24.484 12.234 1 98.31 350 LEU B O 1
ATOM 5676 N N . LEU B 1 351 ? 6.488 24.5 14.18 1 98.69 351 LEU B N 1
ATOM 5677 C CA . LEU B 1 351 ? 7.699 24.25 14.961 1 98.69 351 LEU B CA 1
ATOM 5678 C C . LEU B 1 351 ? 7.836 22.766 15.281 1 98.69 351 LEU B C 1
ATOM 5680 O O . LEU B 1 351 ? 6.844 22.031 15.289 1 98.69 351 LEU B O 1
ATOM 5684 N N . PRO B 1 352 ? 9.086 22.328 15.523 1 98.5 352 PRO B N 1
ATOM 5685 C CA . PRO B 1 352 ? 9.312 20.922 15.844 1 98.5 352 PRO B CA 1
ATOM 5686 C C . PRO B 1 352 ? 8.453 20.438 17 1 98.5 352 PRO B C 1
ATOM 5688 O O . PRO B 1 352 ? 8.359 21.109 18.047 1 98.5 352 PRO B O 1
ATOM 5691 N N . LEU B 1 353 ? 7.805 19.344 16.797 1 98.5 353 LEU B N 1
ATOM 5692 C CA . LEU B 1 353 ? 7.016 18.719 17.844 1 98.5 353 LEU B CA 1
ATOM 5693 C C . LEU B 1 353 ? 7.016 17.203 17.703 1 98.5 353 LEU B C 1
ATOM 5695 O O . LEU B 1 353 ? 6.34 16.656 16.828 1 98.5 353 LEU B O 1
ATOM 5699 N N . HIS B 1 354 ? 7.762 16.5 18.516 1 97.69 354 HIS B N 1
ATOM 5700 C CA . HIS B 1 354 ? 7.793 15.039 18.656 1 97.69 354 HIS B CA 1
ATOM 5701 C C . HIS B 1 354 ? 8.336 14.617 20.016 1 97.69 354 HIS B C 1
ATOM 5703 O O . HIS B 1 354 ? 9.07 15.375 20.656 1 97.69 354 HIS B O 1
ATOM 5709 N N . PRO B 1 355 ? 8.031 13.445 20.422 1 96.69 355 PRO B N 1
ATOM 5710 C CA . PRO B 1 355 ? 8.281 13.078 21.812 1 96.69 355 PRO B CA 1
ATOM 5711 C C . PRO B 1 355 ? 9.766 12.898 22.125 1 96.69 355 PRO B C 1
ATOM 5713 O O . PRO B 1 355 ? 10.141 12.789 23.297 1 96.69 355 PRO B O 1
ATOM 5716 N N . SER B 1 356 ? 10.562 12.867 21.141 1 96.62 356 SER B N 1
ATOM 5717 C CA . SER B 1 356 ? 11.984 12.672 21.375 1 96.62 356 SER B CA 1
ATOM 5718 C C . SER B 1 356 ? 12.672 13.992 21.719 1 96.62 356 SER B C 1
ATOM 5720 O O . SER B 1 356 ? 13.852 14.016 22.078 1 96.62 356 SER B O 1
ATOM 5722 N N . LEU B 1 357 ? 11.969 15.109 21.594 1 97.81 357 LEU B N 1
ATOM 5723 C CA . LEU B 1 357 ? 12.547 16.391 21.969 1 97.81 357 LEU B CA 1
ATOM 5724 C C . LEU B 1 357 ? 12.719 16.484 23.484 1 97.81 357 LEU B C 1
ATOM 5726 O O . LEU B 1 357 ? 11.758 16.312 24.234 1 97.81 357 LEU B O 1
ATOM 5730 N N . ASP B 1 358 ? 13.883 16.672 23.891 1 96.94 358 ASP B N 1
ATOM 5731 C CA . ASP B 1 358 ? 14.031 16.953 25.312 1 96.94 358 ASP B CA 1
ATOM 5732 C C . ASP B 1 358 ? 13.812 18.422 25.609 1 96.94 358 ASP B C 1
ATOM 5734 O O . ASP B 1 358 ? 13.648 19.234 24.688 1 96.94 358 ASP B O 1
ATOM 5738 N N . ASP B 1 359 ? 13.852 18.781 26.859 1 98.12 359 ASP B N 1
ATOM 5739 C CA . ASP B 1 359 ? 13.484 20.125 27.281 1 98.12 359 ASP B CA 1
ATOM 5740 C C . ASP B 1 359 ? 14.516 21.156 26.797 1 98.12 359 ASP B C 1
ATOM 5742 O O . ASP B 1 359 ? 14.164 22.297 26.484 1 98.12 359 ASP B O 1
ATOM 5746 N N . ALA B 1 360 ? 15.734 20.797 26.75 1 98.38 360 ALA B N 1
ATOM 5747 C CA . ALA B 1 360 ? 16.781 21.688 26.266 1 98.38 360 ALA B CA 1
ATOM 5748 C C . ALA B 1 360 ? 16.594 22.016 24.781 1 98.38 360 ALA B C 1
ATOM 5750 O O . ALA B 1 360 ? 16.812 23.141 24.359 1 98.38 360 ALA B O 1
ATOM 5751 N N . GLU B 1 361 ? 16.25 20.984 24.031 1 98.56 361 GLU B N 1
ATOM 5752 C CA . GLU B 1 361 ? 15.992 21.188 22.609 1 98.56 361 GLU B CA 1
ATOM 5753 C C . GLU B 1 361 ? 14.773 22.094 22.391 1 98.56 361 GLU B C 1
ATOM 5755 O O . GLU B 1 361 ? 14.766 22.938 21.5 1 98.56 361 GLU B O 1
ATOM 5760 N N . VAL B 1 362 ? 13.773 21.922 23.219 1 98.75 362 VAL B N 1
ATOM 5761 C CA . VAL B 1 362 ? 12.578 22.75 23.141 1 98.75 362 VAL B CA 1
ATOM 5762 C C . VAL B 1 362 ? 12.953 24.219 23.375 1 98.75 362 VAL B C 1
ATOM 5764 O O . VAL B 1 362 ? 12.516 25.109 22.641 1 98.75 362 VAL B O 1
ATOM 5767 N N . ARG B 1 363 ? 13.75 24.453 24.359 1 98.56 363 ARG B N 1
ATOM 5768 C CA . ARG B 1 363 ? 14.211 25.812 24.656 1 98.56 363 ARG B CA 1
ATOM 5769 C C . ARG B 1 363 ? 15.047 26.375 23.5 1 98.56 363 ARG B C 1
ATOM 5771 O O . ARG B 1 363 ? 14.922 27.547 23.156 1 98.56 363 ARG B O 1
ATOM 5778 N N . THR B 1 364 ? 15.883 25.5 23 1 98.75 364 THR B N 1
ATOM 5779 C CA . THR B 1 364 ? 16.703 25.906 21.859 1 98.75 364 THR B CA 1
ATOM 5780 C C . THR B 1 364 ? 15.82 26.344 20.688 1 98.75 364 THR B C 1
ATOM 5782 O O . THR B 1 364 ? 16.062 27.375 20.078 1 98.75 364 THR B O 1
ATOM 5785 N N . VAL B 1 365 ? 14.797 25.578 20.375 1 98.88 365 VAL B N 1
ATOM 5786 C CA . VAL B 1 365 ? 13.883 25.906 19.297 1 98.88 365 VAL B CA 1
ATOM 5787 C C . VAL B 1 365 ? 13.211 27.25 19.578 1 98.88 365 VAL B C 1
ATOM 5789 O O . VAL B 1 365 ? 13.172 28.125 18.703 1 98.88 365 VAL B O 1
ATOM 5792 N N . ALA B 1 366 ? 12.719 27.438 20.781 1 98.75 366 ALA B N 1
ATOM 5793 C CA . ALA B 1 366 ? 12.008 28.656 21.156 1 98.75 366 ALA B CA 1
ATOM 5794 C C . ALA B 1 366 ? 12.938 29.875 21.078 1 98.75 366 ALA B C 1
ATOM 5796 O O . ALA B 1 366 ? 12.562 30.922 20.562 1 98.75 366 ALA B O 1
ATOM 5797 N N . ASP B 1 367 ? 14.164 29.703 21.578 1 98.44 367 ASP B N 1
ATOM 5798 C CA . ASP B 1 367 ? 15.133 30.797 21.625 1 98.44 367 ASP B CA 1
ATOM 5799 C C . ASP B 1 367 ? 15.539 31.219 20.203 1 98.44 367 ASP B C 1
ATOM 5801 O O . ASP B 1 367 ? 15.562 32.406 19.891 1 98.44 367 ASP B O 1
ATOM 5805 N N . GLU B 1 368 ? 15.891 30.219 19.422 1 98.62 368 GLU B N 1
ATOM 5806 C CA . GLU B 1 368 ? 16.297 30.516 18.062 1 98.62 368 GLU B CA 1
ATOM 5807 C C . GLU B 1 368 ? 15.148 31.109 17.25 1 98.62 368 GLU B C 1
ATOM 5809 O O . GLU B 1 368 ? 15.359 31.969 16.391 1 98.62 368 GLU B O 1
ATOM 5814 N N . PHE B 1 369 ? 13.992 30.656 17.5 1 98.62 369 PHE B N 1
ATOM 5815 C CA . PHE B 1 369 ? 12.812 31.203 16.844 1 98.62 369 PHE B CA 1
ATOM 5816 C C . PHE B 1 369 ? 12.602 32.656 17.219 1 98.62 369 PHE B C 1
ATOM 5818 O O . PHE B 1 369 ? 12.383 33.5 16.344 1 98.62 369 PHE B O 1
ATOM 5825 N N . GLN B 1 370 ? 12.664 32.938 18.469 1 98.25 370 GLN B N 1
ATOM 5826 C CA . GLN B 1 370 ? 12.516 34.312 18.938 1 98.25 370 GLN B CA 1
ATOM 5827 C C . GLN B 1 370 ? 13.562 35.219 18.312 1 98.25 370 GLN B C 1
ATOM 5829 O O . GLN B 1 370 ? 13.234 36.344 17.859 1 98.25 370 GLN B O 1
ATOM 5834 N N . LYS B 1 371 ? 14.781 34.781 18.312 1 97.81 371 LYS B N 1
ATOM 5835 C CA . LYS B 1 371 ? 15.859 35.562 17.703 1 97.81 371 LYS B CA 1
ATOM 5836 C C . LYS B 1 371 ? 15.578 35.844 16.234 1 97.81 371 LYS B C 1
ATOM 5838 O O . LYS B 1 371 ? 15.805 36.938 15.75 1 97.81 371 LYS B O 1
ATOM 5843 N N . ALA B 1 372 ? 15.141 34.812 15.555 1 97.88 372 ALA B N 1
ATOM 5844 C CA . ALA B 1 372 ? 14.844 34.938 14.125 1 97.88 372 ALA B CA 1
ATOM 5845 C C . ALA B 1 372 ? 13.727 35.969 13.898 1 97.88 372 ALA B C 1
ATOM 5847 O O . ALA B 1 372 ? 13.812 36.781 12.992 1 97.88 372 ALA B O 1
ATOM 5848 N N . VAL B 1 373 ? 12.656 35.875 14.68 1 97.94 373 VAL B N 1
ATOM 5849 C CA . VAL B 1 373 ? 11.516 36.781 14.555 1 97.94 373 VAL B CA 1
ATOM 5850 C C . VAL B 1 373 ? 11.961 38.219 14.828 1 97.94 373 VAL B C 1
ATOM 5852 O O . VAL B 1 373 ? 11.664 39.125 14.047 1 97.94 373 VAL B O 1
ATOM 5855 N N . GLU B 1 374 ? 12.68 38.438 15.875 1 96.12 374 GLU B N 1
ATOM 5856 C CA . GLU B 1 374 ? 13.141 39.75 16.25 1 96.12 374 GLU B CA 1
ATOM 5857 C C . GLU B 1 374 ? 14.062 40.344 15.18 1 96.12 374 GLU B C 1
ATOM 5859 O O . GLU B 1 374 ? 13.977 41.531 14.859 1 96.12 374 GLU B O 1
ATOM 5864 N N . HIS B 1 375 ? 14.883 39.531 14.719 1 95.44 375 HIS B N 1
ATOM 5865 C CA . HIS B 1 375 ? 15.805 39.969 13.672 1 95.44 375 HIS B CA 1
ATOM 5866 C C . HIS B 1 375 ? 15.055 40.5 12.453 1 95.44 375 HIS B C 1
ATOM 5868 O O . HIS B 1 375 ? 15.383 41.562 11.93 1 95.44 375 HIS B O 1
ATOM 5874 N N . HIS B 1 376 ? 14.047 39.844 12.008 1 94.19 376 HIS B N 1
ATOM 5875 C CA . HIS B 1 376 ? 13.398 40.188 10.75 1 94.19 376 HIS B CA 1
ATOM 5876 C C . HIS B 1 376 ? 12.312 41.219 10.945 1 94.19 376 HIS B C 1
ATOM 5878 O O . HIS B 1 376 ? 11.961 41.938 10.008 1 94.19 376 HIS B O 1
ATOM 5884 N N . ILE B 1 377 ? 11.781 41.375 12.141 1 90.69 377 ILE B N 1
ATOM 5885 C CA . ILE B 1 377 ? 10.883 42.5 12.438 1 90.69 377 ILE B CA 1
ATOM 5886 C C . ILE B 1 377 ? 11.672 43.781 12.461 1 90.69 377 ILE B C 1
ATOM 5888 O O . ILE B 1 377 ? 11.211 44.812 11.938 1 90.69 377 ILE B O 1
ATOM 5892 N N . SER B 1 378 ? 12.797 43.781 13.094 1 86.38 378 SER B N 1
ATOM 5893 C CA . SER B 1 378 ? 13.641 44.969 13.211 1 86.38 378 SER B CA 1
ATOM 5894 C C . SER B 1 378 ? 14.125 45.438 11.836 1 86.38 378 SER B C 1
ATOM 5896 O O . SER B 1 378 ? 14.312 46.625 11.617 1 86.38 378 SER B O 1
ATOM 5898 N N . GLN B 1 379 ? 14.414 44.562 10.977 1 83.81 379 GLN B N 1
ATOM 5899 C CA . GLN B 1 379 ? 14.898 44.906 9.648 1 83.81 379 GLN B CA 1
ATOM 5900 C C . GLN B 1 379 ? 13.797 45.594 8.82 1 83.81 379 GLN B C 1
ATOM 5902 O O . GLN B 1 379 ? 14.086 46.344 7.898 1 83.81 379 GLN B O 1
ATOM 5907 N N . ARG B 1 380 ? 12.578 45.406 8.938 1 75.75 380 ARG B N 1
ATOM 5908 C CA . ARG B 1 380 ? 11.477 46.031 8.195 1 75.75 380 ARG B CA 1
ATOM 5909 C C . ARG B 1 380 ? 11.078 47.344 8.805 1 75.75 380 ARG B C 1
ATOM 5911 O O . ARG B 1 380 ? 10.422 48.188 8.148 1 75.75 380 ARG B O 1
ATOM 5918 N N . SER B 1 381 ? 11.148 47.719 10.133 1 59.72 381 SER B N 1
ATOM 5919 C CA . SER B 1 381 ? 10.883 49.031 10.711 1 59.72 381 SER B CA 1
ATOM 5920 C C . SER B 1 381 ? 11.883 50.062 10.219 1 59.72 381 SER B C 1
ATOM 5922 O O . SER B 1 381 ? 13.078 49.969 10.5 1 59.72 381 SER B O 1
ATOM 5924 N N . PRO B 1 382 ? 11.664 50.719 9.078 1 47.75 382 PRO B N 1
ATOM 5925 C CA . PRO B 1 382 ? 12.539 51.844 8.664 1 47.75 382 PRO B CA 1
ATOM 5926 C C . PRO B 1 382 ? 12.852 52.812 9.805 1 47.75 382 PRO B C 1
ATOM 5928 O O . PRO B 1 382 ? 12.031 52.969 10.703 1 47.75 382 PRO B O 1
ATOM 5931 N N . LEU B 1 383 ? 14.188 53.031 10.172 1 41.59 383 LEU B N 1
ATOM 5932 C CA . LEU B 1 383 ? 14.734 54.219 10.812 1 41.59 383 LEU B CA 1
ATOM 5933 C C . LEU B 1 383 ? 14.039 55.5 10.305 1 41.59 383 LEU B C 1
ATOM 5935 O O . LEU B 1 383 ? 14.297 55.938 9.188 1 41.59 383 LEU B O 1
ATOM 5939 N N . ARG B 1 384 ? 12.82 55.688 10.32 1 39.56 384 ARG B N 1
ATOM 5940 C CA . ARG B 1 384 ? 12.422 57.062 10.188 1 39.56 384 ARG B CA 1
ATOM 5941 C C . ARG B 1 384 ? 13.219 57.969 11.141 1 39.56 384 ARG B C 1
ATOM 5943 O O . ARG B 1 384 ? 12.906 58.031 12.328 1 39.56 384 ARG B O 1
ATOM 5950 N N . LYS B 1 385 ? 14.664 57.906 10.969 1 34.25 385 LYS B N 1
ATOM 5951 C CA . LYS B 1 385 ? 15.273 59.219 11.156 1 34.25 385 LYS B CA 1
ATOM 5952 C C . LYS B 1 385 ? 14.93 60.156 10.008 1 34.25 385 LYS B C 1
ATOM 5954 O O . LYS B 1 385 ? 14.984 59.75 8.836 1 34.25 385 LYS B O 1
#

Solvent-accessible surface area (backbone atoms only — not comparable to full-atom values): 38203 Å² total; per-residue (Å²): 118,47,57,39,54,54,50,87,62,53,67,70,40,52,52,38,36,50,53,29,43,73,67,57,53,33,27,74,44,70,42,30,54,48,30,24,37,54,51,17,55,75,57,72,51,59,41,69,20,36,44,55,21,43,23,27,51,50,29,43,37,47,54,35,59,69,66,65,52,22,73,77,31,27,34,33,28,43,21,54,37,63,66,52,58,52,25,27,38,42,71,46,48,17,41,62,35,60,21,33,28,37,51,76,68,51,21,44,41,53,67,31,51,60,71,47,61,53,97,43,46,50,33,37,44,44,56,25,42,44,2,35,56,66,46,46,69,63,38,34,52,49,27,57,74,71,71,32,45,31,33,25,41,19,48,36,13,84,68,10,20,52,72,83,46,33,54,43,65,71,40,44,27,20,26,27,34,12,32,43,73,31,88,48,42,26,50,45,12,15,34,31,35,22,71,50,50,68,56,23,48,49,43,54,22,36,26,46,44,9,29,78,69,88,47,47,73,66,32,48,78,76,36,88,59,33,48,68,83,56,59,82,43,84,20,48,71,37,52,37,25,14,41,38,21,32,25,35,45,52,34,57,72,44,38,66,60,45,37,52,42,25,47,50,52,53,52,47,49,51,63,74,47,67,80,43,84,73,54,44,70,62,70,82,75,58,90,57,52,36,56,29,47,49,50,46,49,34,32,35,58,58,90,40,36,55,57,34,43,52,51,35,41,77,70,36,34,39,55,50,50,83,43,53,51,46,51,73,41,71,81,64,68,49,89,77,86,42,66,36,39,56,50,30,60,47,15,44,38,32,47,58,46,37,60,81,61,48,71,68,55,51,49,48,52,53,49,52,48,50,52,37,50,52,54,53,53,56,70,67,57,71,77,84,117,116,46,58,38,52,53,50,88,63,53,66,72,38,51,50,39,35,50,53,30,42,73,68,56,53,34,28,73,44,70,42,31,54,48,30,24,38,53,50,17,55,75,55,70,52,59,40,69,20,35,46,55,21,42,24,29,51,50,28,43,36,46,52,34,59,69,66,66,52,22,72,78,31,27,33,33,28,44,22,54,37,62,65,53,58,53,26,28,37,43,72,45,48,17,40,60,36,62,21,33,29,37,52,75,68,50,24,43,42,54,66,31,51,60,71,46,62,53,96,43,46,50,33,37,42,43,57,24,42,43,2,37,57,66,47,47,69,63,39,37,52,49,28,57,74,71,71,32,45,31,32,27,41,18,48,37,14,83,68,11,20,53,71,81,45,32,55,43,66,72,38,45,28,19,25,26,33,13,30,44,72,30,89,50,43,25,49,46,12,16,32,30,37,23,70,49,49,67,55,23,51,49,43,52,21,36,27,46,44,8,31,79,70,89,46,47,72,66,31,48,78,76,36,86,60,35,48,68,80,57,60,81,44,84,20,46,71,37,52,38,25,15,40,38,20,32,26,35,46,52,34,57,71,44,39,66,59,45,38,50,44,26,49,52,52,52,52,48,49,51,63,74,46,68,81,42,85,74,54,43,70,61,71,81,74,58,90,56,52,37,57,28,47,49,52,46,48,36,34,34,57,57,89,40,36,57,56,33,43,50,52,36,41,75,71,36,32,39,55,49,50,84,45,53,51,47,52,74,41,69,80,64,68,48,88,76,84,42,67,36,40,54,50,30,58,47,17,43,39,32,49,58,46,39,60,80,61,47,70,67,56,52,50,49,52,51,51,52,47,50,52,36,49,52,53,55,53,58,71,67,57,73,77,85,117

Secondary structure (DSSP, 8-state):
-B-S------HHHHHHHHHHHHHT--SSSHHHHHHHHHHHHHHTS-GGGEEEES-HHHHHHHHHHHTT--TT-EEEEESBS-HHHHHHHHHTT-EEEEE---TTT-SPPHHHHHHH--TTEEEEEEE-GGG--TTHHHHHHHHHHHT-EEEEE-TT-TT-EETTEETTSSSSEEEEE-STTSSS--SS-EEEEESSHHHHHHHHHHHBTTBSS--HHHHHTT-S-TT---B-S---B-B--HHHHHHHHHHHHHHHHHHHHHHHHHHHHHHHHTT-TT-BPPPPPPTTEE-----EEEE--HHHHHHHHHHHHHTTB--B----BGGGSGGG------HHHHHHHHHEEEEP--TT--HHHHHHHHHHHHHHHHHHHHHHS----/-B-S------HHHHHHHHHHHHHT--SSSHHHHHHHHHHHHHHTS-GGGEEEES-HHHHHHHHHHHTT--TT-EEEEESBS-HHHHHHHHHTT-EEEEE---TTT-SPPHHHHHHH--TTEEEEEEE-GGG--TTHHHHHHHHHHHT-EEEEE-TT-TT-EETTEETTSSSSEEEEE-STTSSS--SS-EEEEESSHHHHHHHHHHHBTTBSS--HHHHHTT-S-TT---B-S---B-B--HHHHHHHHHHHHHHHHHHHHHHHHHHHHHHHHTT-TT-BPPPPPPTTEE-----EEEE--HHHHHHHHHHHHHTTB--B----BGGGSGGG------HHHHHHHHHE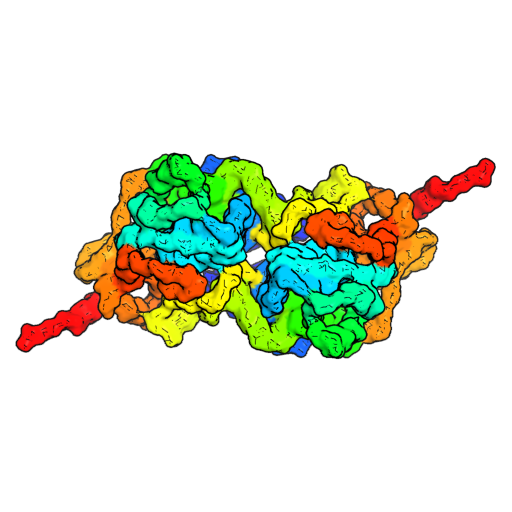EEEP--TT--HHHHHHHHHHHHHHHHHHHHHHS----

InterPro domains:
  IPR000653 DegT/DnrJ/EryC1/StrS aminotransferase [PF01041] (9-369)
  IPR000653 DegT/DnrJ/EryC1/StrS aminotransferase [PIRSF000390] (1-375)
  IPR000653 DegT/DnrJ/EryC1/StrS aminotransferase [PTHR30244] (1-373)
  IPR000653 DegT/DnrJ/EryC1/StrS aminotransferase [cd00616] (13-370)
  IPR015421 Pyridoxal phosphate-dependent transferase, major domain [G3DSA:3.40.640.10] (1-254)
  IPR015422 Pyridoxal phosphate-dependent transferase, small domain [G3DSA:3.90.1150.10] (255-380)
  IPR015424 Pyridoxal phosphate-dependent transferase [SSF53383] (2-374)

Organism: Saccharopolyspora spinosa (NCBI:txid60894)

pLDDT: mean 94.91, std 9.74, range [33.94, 98.94]

Foldseek 3Di:
DFEQFFEDDDDQLVVLLVVCVVVVFWFADDLQLVLLCLLCVLQVHHSLQKAKWQWLLLQLLLVCVLLLQAALAEEEEALQDDVSNQVSCVVRHYAYFHFFPQLQQRFRDLVRRVVRDDPRYAAYEGECPQQWLHPLQVNLVVCVVVVHFYEYACQNHSNKDFLPRGGQQSTAKYKYWQDRRGLHHLVTIMMIGGPDSVSSLCSVCQQQQQWNDDALVVCVVPDPCSPDTDHDDRHDNTHGTSSSSSSRVVSSVCLVVFQVLLVVLLVVLCVLCVPQPQKAWRDDHDPRIDGSSSWTKIFGDLVQQVVLQVQCVVVVFHKDDGDQRNLPPPVSVRDDDHPSSVRSRSTMMTGRTTNVDDPVNSNVRSVSSSVSRVVRVVVVPDPPD/DFEQFFEDDDDQLVVLLVVCVVVVFWFADDLQLVLLCLLCVLQVHHSLQKAKWQWLLLQLLLVCVLLLQAALAEEEEALQDDVSNQVSCVVRHYAYFHFFPALQQRFRDLVRRVVRDDPRYAAYEGECPQQWLHPLQVNLVVCVVVVHFYEYACQNHSNKAFLPRGGQQSTAKYKYWQDRRGLHHLVTIMMIGGPDSVSSLCSVCQQQQQWNDDALVVCVVPDPCSPDTDHDDRHDNTHGTSSSSSSRVVSSVCLVVFQVLLVVLLVVLCVLCVPQPQKAWRDDHDPRIDGSSSWTKIWGDLVQQVVLQVQCVVVVFHKDDGDQRNLPPPVSVRDDDHPSSVRSRSTMMTGRTTNVDDPVNSNVRSVSSSVSRVVVVVVPPPPPD